Protein AF-A0AAN9VSD2-F1 (afdb_monomer)

InterPro domains:
  IPR001273 Aromatic amino acid hydroxylase [PTHR11473] (65-507)
  IPR002912 ACT domain [PS51671] (89-164)
  IPR005962 Tyrosine 3-monooxygenase [TIGR01269] (48-505)
  IPR019773 Tyrosine 3-monooxygenase-like [PIRSF000336] (15-507)
  IPR019774 Aromatic amino acid hydroxylase, C-terminal [PF00351] (172-502)
  IPR019774 Aromatic amino acid hydroxylase, C-terminal [PR00372] (200-219)
  IPR019774 Aromatic amino acid hydroxylase, C-terminal [PR00372] (291-313)
  IPR019774 Aromatic amino acid hydroxylase, C-terminal [PR00372] (355-374)
  IPR019774 Aromatic amino acid hydroxylase, C-terminal [PR00372] (395-413)
  IPR019774 Aromatic amino acid hydroxylase, C-terminal [PR00372] (426-445)
  IPR019774 Aromatic amino acid hydroxylase, C-terminal [PR00372] (462-480)
  IPR019774 Aromatic amino acid hydroxylase, C-terminal [PS51410] (159-506)
  IPR036329 Aromatic amino acid monoxygenase, C-terminal domain superfamily [SSF56534] (171-505)
  IPR036951 Aromatic amino acid hydroxylase superfamily [G3DSA:1.10.800.10] (74-506)
  IPR045865 ACT-like domain [SSF55021] (85-177)

Organism: NCBI:txid2509291

Sequence (510 aa):
MMAVAAAQKNREMFAIKKSYSIENGYPARRRSLVDDARFEALVVKQTKQSALDEARQRSNDAELTEEEMLLATAAAESAEAAQAVQHAALVLRLRDGVGALARILKTIENFKGTVTHVETRAAKGAGARADALVRVDISRQQLLLLLRALRQSAALASVALLADTHVSIKDPWFPRHASELDNCNHLMTKYEPELDMNHPGFADKVYRERRKMIADIAFAFKHGDPIPTIEYSPAETATWRVVFNNTVDLLPKYACAEYRRVFGMLQEANIFTPDRIPQLEEMSSFLNRHTGFRLRPAAGLLTARDFLASLAFRIFQSTQYVRHTSSPHHTPEPDCIHEMIGHMPLLADPKFAQFSQEIGLASLGASDAEIEKLSTVYWFTVEFGLCKEKGNLKAYGAGLLSSTRELLHAVSDKPEHRPFEPALTAIQPYQDQEVQPIYYVAESFEDAKDKFRRWVSTGMSRPFEVRFNPHTQRIEVLDSVERLESCVSQINLEVLHLNNALAKLRTSFA

Nearest PDB structures (foldseek):
  1tg2-assembly1_A  TM=9.790E-01  e=1.381E-37  Homo sapiens
  6hpo-assembly1_A  TM=9.769E-01  e=1.186E-37  Homo sapiens
  7zih-assembly1_A  TM=9.822E-01  e=5.395E-35  Homo sapiens
  5jk6-assembly1_A  TM=7.718E-01  e=8.149E-41  Dictyostelium discoideum
  8cji-assembly1_A  TM=9.748E-01  e=4.291E-34  Homo sapiens

Structure (mmCIF, N/CA/C/O backbone):
data_AF-A0AAN9VSD2-F1
#
_entry.id   AF-A0AAN9VSD2-F1
#
loop_
_atom_site.group_PDB
_atom_site.id
_atom_site.type_symbol
_atom_site.label_atom_id
_atom_site.label_alt_id
_atom_site.label_comp_id
_atom_site.label_asym_id
_atom_site.label_entity_id
_atom_site.label_seq_id
_atom_site.pdbx_PDB_ins_code
_atom_site.Cartn_x
_atom_site.Cartn_y
_atom_site.Cartn_z
_atom_site.occupancy
_atom_site.B_iso_or_equiv
_atom_site.auth_seq_id
_atom_site.auth_comp_id
_atom_site.auth_asym_id
_atom_site.auth_atom_id
_atom_site.pdbx_PDB_model_num
ATOM 1 N N . MET A 1 1 ? 33.956 39.469 6.995 1.00 39.25 1 MET A N 1
ATOM 2 C CA . MET A 1 1 ? 32.486 39.671 6.982 1.00 39.25 1 MET A CA 1
ATOM 3 C C . MET A 1 1 ? 31.790 39.156 5.716 1.00 39.25 1 MET A C 1
ATOM 5 O O . MET A 1 1 ? 30.654 38.729 5.837 1.00 39.25 1 MET A O 1
ATOM 9 N N . MET A 1 2 ? 32.428 39.095 4.535 1.00 30.55 2 MET A N 1
ATOM 10 C CA . MET A 1 2 ? 31.772 38.573 3.314 1.00 30.55 2 MET A CA 1
ATOM 11 C C . MET A 1 2 ? 31.565 37.042 3.265 1.00 30.55 2 MET A C 1
ATOM 13 O O . MET A 1 2 ? 30.613 36.585 2.642 1.00 30.55 2 MET A O 1
ATOM 17 N N . ALA A 1 3 ? 32.377 36.241 3.966 1.00 30.14 3 ALA A N 1
ATOM 18 C CA . ALA A 1 3 ? 32.214 34.777 3.997 1.00 30.14 3 ALA A CA 1
ATOM 19 C C . ALA A 1 3 ? 31.028 34.300 4.866 1.00 30.14 3 ALA A C 1
ATOM 21 O O . ALA A 1 3 ? 30.425 33.269 4.585 1.00 30.14 3 ALA A O 1
ATOM 22 N N . VAL A 1 4 ? 30.649 35.076 5.889 1.00 31.42 4 VAL A N 1
ATOM 23 C CA . VAL A 1 4 ? 29.514 34.757 6.777 1.00 31.42 4 VAL A CA 1
ATOM 24 C C . VAL A 1 4 ? 28.182 35.100 6.099 1.00 31.42 4 VAL A C 1
ATOM 26 O O . VAL A 1 4 ? 27.229 34.333 6.198 1.00 31.42 4 VAL A O 1
ATOM 29 N N . ALA A 1 5 ? 28.148 36.174 5.302 1.00 28.19 5 ALA A N 1
ATOM 30 C CA . ALA A 1 5 ? 26.978 36.538 4.505 1.00 28.19 5 ALA A CA 1
ATOM 31 C C . ALA A 1 5 ? 26.682 35.521 3.385 1.00 28.19 5 ALA A C 1
ATOM 33 O O . ALA A 1 5 ? 25.519 35.229 3.129 1.00 28.19 5 ALA A O 1
ATOM 34 N N . ALA A 1 6 ? 27.702 34.918 2.760 1.00 29.48 6 ALA A N 1
ATOM 35 C CA . ALA A 1 6 ? 27.508 33.850 1.771 1.00 29.48 6 ALA A CA 1
ATOM 36 C C . ALA A 1 6 ? 27.010 32.534 2.408 1.00 29.48 6 ALA A C 1
ATOM 38 O O . ALA A 1 6 ? 26.169 31.849 1.829 1.00 29.48 6 ALA A O 1
ATOM 39 N N . ALA A 1 7 ? 27.460 32.215 3.628 1.00 30.16 7 ALA A N 1
ATOM 40 C CA . ALA A 1 7 ? 26.976 31.061 4.390 1.00 30.16 7 ALA A CA 1
ATOM 41 C C . ALA A 1 7 ? 25.534 31.244 4.907 1.00 30.16 7 ALA A C 1
ATOM 43 O O . ALA A 1 7 ? 24.785 30.272 4.985 1.00 30.16 7 ALA A O 1
ATOM 44 N N . GLN A 1 8 ? 25.117 32.480 5.212 1.00 29.42 8 GLN A N 1
ATOM 45 C CA . GLN A 1 8 ? 23.718 32.799 5.524 1.00 29.42 8 GLN A CA 1
ATOM 46 C C . GLN A 1 8 ? 22.827 32.811 4.274 1.00 29.42 8 GLN A C 1
ATOM 48 O O . GLN A 1 8 ? 21.730 32.266 4.327 1.00 29.42 8 GLN A O 1
ATOM 53 N N . LYS A 1 9 ? 23.312 33.298 3.123 1.00 29.48 9 LYS A N 1
ATOM 54 C CA . LYS A 1 9 ? 22.551 33.271 1.859 1.00 29.48 9 LYS A CA 1
ATOM 55 C C . LYS A 1 9 ? 22.363 31.852 1.295 1.00 29.48 9 LYS A C 1
ATOM 57 O O . LYS A 1 9 ? 21.325 31.566 0.710 1.00 29.48 9 LYS A O 1
ATOM 62 N N . ASN A 1 10 ? 23.309 30.938 1.539 1.00 29.30 10 ASN A N 1
ATOM 63 C CA . ASN A 1 10 ? 23.145 29.504 1.248 1.00 29.30 10 ASN A CA 1
ATOM 64 C C . ASN A 1 10 ? 22.224 28.771 2.240 1.00 29.30 10 ASN A C 1
ATOM 66 O O . ASN A 1 10 ? 21.752 27.690 1.915 1.00 29.30 10 ASN A O 1
ATOM 70 N N . ARG A 1 11 ? 21.948 29.343 3.421 1.00 30.03 11 ARG A N 1
ATOM 71 C CA . ARG A 1 11 ? 20.946 28.823 4.372 1.00 30.03 11 ARG A CA 1
ATOM 72 C C . ARG A 1 11 ? 19.527 29.329 4.095 1.00 30.03 11 ARG A C 1
ATOM 74 O O . ARG A 1 11 ? 18.582 28.754 4.620 1.00 30.03 11 ARG A O 1
ATOM 81 N N . GLU A 1 12 ? 19.380 30.369 3.273 1.00 26.95 12 GLU A N 1
ATOM 82 C CA . GLU A 1 12 ? 18.084 30.852 2.770 1.00 26.95 12 GLU A CA 1
ATOM 83 C C . GLU A 1 12 ? 17.690 30.230 1.416 1.00 26.95 12 GLU A C 1
ATOM 85 O O . GLU A 1 12 ? 16.530 30.322 1.015 1.00 26.95 12 GLU A O 1
ATOM 90 N N . MET A 1 13 ? 18.599 29.522 0.732 1.00 33.50 13 MET A N 1
ATOM 91 C CA . MET A 1 13 ? 18.208 28.578 -0.319 1.00 33.50 13 MET A CA 1
ATOM 92 C C . MET A 1 13 ? 17.700 27.293 0.340 1.00 33.50 13 MET A C 1
ATOM 94 O O . MET A 1 13 ? 18.451 26.621 1.035 1.00 33.50 13 MET A O 1
ATOM 98 N N . PHE A 1 14 ? 16.432 26.964 0.081 1.00 34.78 14 PHE A N 1
ATOM 99 C CA . PHE A 1 14 ? 15.685 25.809 0.605 1.00 34.78 14 PHE A CA 1
ATOM 100 C C . PHE A 1 14 ? 15.110 25.952 2.021 1.00 34.78 14 PHE A C 1
ATOM 102 O O . PHE A 1 14 ? 15.126 25.012 2.813 1.00 34.78 14 PHE A O 1
ATOM 109 N N . ALA A 1 15 ? 14.460 27.082 2.312 1.00 25.59 15 ALA A N 1
ATOM 110 C CA . ALA A 1 15 ? 13.376 27.076 3.295 1.00 25.59 15 ALA A CA 1
ATOM 111 C C . ALA A 1 15 ? 12.183 26.269 2.734 1.00 25.59 15 ALA A C 1
ATOM 113 O O . ALA A 1 15 ? 11.229 26.817 2.183 1.00 25.59 15 ALA A O 1
ATOM 114 N N . ILE A 1 16 ? 12.279 24.941 2.823 1.00 39.53 16 ILE A N 1
ATOM 115 C CA . ILE A 1 16 ? 11.175 24.002 2.616 1.00 39.53 16 ILE A CA 1
ATOM 116 C C . ILE A 1 16 ? 10.074 24.388 3.612 1.00 39.53 16 ILE A C 1
ATOM 118 O O . ILE A 1 16 ? 10.340 24.506 4.812 1.00 39.53 16 ILE A O 1
ATOM 122 N N . LYS A 1 17 ? 8.839 24.602 3.134 1.00 33.94 17 LYS A N 1
ATOM 123 C CA . LYS A 1 17 ? 7.672 24.656 4.027 1.00 33.94 17 LYS A CA 1
ATOM 124 C C . LYS A 1 17 ? 7.659 23.347 4.809 1.00 33.94 17 LYS A C 1
ATOM 126 O O . LYS A 1 17 ? 7.561 22.281 4.205 1.00 33.94 17 LYS A O 1
ATOM 131 N N . LYS A 1 18 ? 7.818 23.432 6.130 1.00 35.75 18 LYS A N 1
ATOM 132 C CA . LYS A 1 18 ? 7.717 22.278 7.024 1.00 35.75 18 LYS A CA 1
ATOM 133 C C . LYS A 1 18 ? 6.404 21.560 6.705 1.00 35.75 18 LYS A C 1
ATOM 135 O O . LYS A 1 18 ? 5.374 22.204 6.525 1.00 35.75 18 LYS A O 1
ATOM 140 N N . SER A 1 19 ? 6.445 20.238 6.570 1.00 40.59 19 SER A N 1
ATOM 141 C CA . SER A 1 19 ? 5.214 19.462 6.445 1.00 40.59 19 SER A CA 1
ATOM 142 C C . SER A 1 19 ? 4.337 19.715 7.673 1.00 40.59 19 SER A C 1
ATOM 144 O O . SER A 1 19 ? 4.852 19.991 8.761 1.00 40.59 19 SER A O 1
ATOM 146 N N . TYR A 1 20 ? 3.018 19.631 7.504 1.00 38.50 20 TYR A N 1
ATOM 147 C CA . TYR A 1 20 ? 2.046 19.943 8.554 1.00 38.50 20 TYR A CA 1
ATOM 148 C C . TYR A 1 20 ? 2.365 19.227 9.881 1.00 38.50 20 TYR A C 1
ATOM 150 O O . TYR A 1 20 ? 2.236 19.821 10.945 1.00 38.50 20 TYR A O 1
ATOM 158 N N . SER A 1 21 ? 2.888 17.998 9.854 1.00 36.91 21 SER A N 1
ATOM 159 C CA . SER A 1 21 ? 3.286 17.286 11.076 1.00 36.91 21 SER A CA 1
ATOM 160 C C . SER A 1 21 ? 4.555 17.845 11.725 1.00 36.91 21 SER A C 1
ATOM 162 O O . S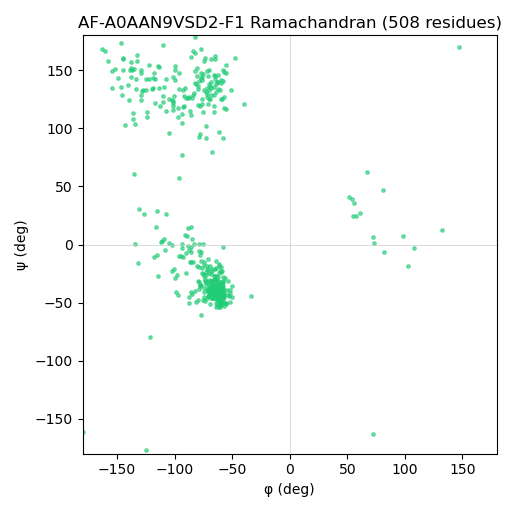ER A 1 21 ? 4.630 17.876 12.948 1.00 36.91 21 SER A O 1
ATOM 164 N N . ILE A 1 22 ? 5.537 18.342 10.961 1.00 38.53 22 ILE A N 1
ATOM 165 C CA . ILE A 1 22 ? 6.712 19.030 11.533 1.00 38.53 22 ILE A CA 1
ATOM 166 C C . ILE A 1 22 ? 6.290 20.362 12.169 1.00 38.53 22 ILE A C 1
ATOM 168 O O . ILE A 1 22 ? 6.821 20.748 13.211 1.00 38.53 22 ILE A O 1
ATOM 172 N N . GLU A 1 23 ? 5.303 21.047 11.584 1.00 35.09 23 GLU A N 1
ATOM 173 C CA . GLU A 1 23 ? 4.675 22.231 12.190 1.00 35.09 23 GLU A CA 1
ATOM 174 C C . GLU A 1 23 ? 3.858 21.888 13.450 1.00 35.09 23 GLU A C 1
ATOM 176 O O . GLU A 1 23 ? 3.729 22.731 14.333 1.00 35.09 23 GLU A O 1
ATOM 181 N N . ASN A 1 24 ? 3.409 20.634 13.588 1.00 35.91 24 ASN A N 1
ATOM 182 C CA . ASN A 1 24 ? 2.678 20.099 14.742 1.00 35.91 24 ASN A CA 1
ATOM 183 C C . ASN A 1 24 ? 3.513 19.126 15.615 1.00 35.91 24 ASN A C 1
ATOM 185 O O . ASN A 1 24 ? 2.959 18.275 16.310 1.00 35.91 24 ASN A O 1
ATOM 189 N N . GLY A 1 25 ? 4.848 19.255 15.619 1.00 33.25 25 GLY A N 1
ATOM 190 C CA . GLY A 1 25 ? 5.726 18.623 16.620 1.00 33.25 25 GLY A CA 1
ATOM 191 C C . GLY A 1 25 ? 6.416 17.305 16.233 1.00 33.25 25 GLY A C 1
ATOM 192 O O . GLY A 1 25 ? 7.081 16.705 17.080 1.00 33.25 25 GLY A O 1
ATOM 193 N N . TYR A 1 26 ? 6.322 16.854 14.981 1.00 35.06 26 TYR A N 1
ATOM 194 C CA . TYR A 1 26 ? 7.050 15.676 14.490 1.00 35.06 26 TYR A CA 1
ATOM 195 C C . TYR A 1 26 ? 8.493 16.035 14.069 1.00 35.06 26 TYR A C 1
ATOM 197 O O . TYR A 1 26 ? 8.691 16.993 13.322 1.00 35.06 26 TYR A O 1
ATOM 205 N N . PRO A 1 27 ? 9.542 15.307 14.504 1.00 34.03 27 PRO A N 1
ATOM 206 C CA . PRO A 1 27 ? 10.917 15.642 14.112 1.00 34.03 27 PRO A CA 1
ATOM 207 C C . PRO A 1 27 ? 11.243 15.193 12.678 1.00 34.03 27 PRO A C 1
ATOM 209 O O . PRO A 1 27 ? 10.787 14.137 12.252 1.00 34.03 27 PRO A O 1
ATOM 212 N N . ALA A 1 28 ? 12.098 15.937 11.965 1.00 32.16 28 ALA A N 1
ATOM 213 C CA . ALA A 1 28 ? 12.671 15.525 10.672 1.00 32.16 28 ALA A CA 1
ATOM 214 C C . ALA A 1 28 ? 13.645 14.337 10.866 1.00 32.16 28 ALA A C 1
ATOM 216 O O . ALA A 1 28 ? 14.482 14.407 11.773 1.00 32.16 28 ALA A O 1
ATOM 217 N N . ARG A 1 29 ? 13.522 13.219 10.115 1.00 50.03 29 ARG A N 1
ATOM 218 C CA . ARG A 1 29 ? 14.137 11.929 10.530 1.00 50.03 29 ARG A CA 1
ATOM 219 C C . ARG A 1 29 ? 14.674 10.941 9.481 1.00 50.03 29 ARG A C 1
ATOM 221 O O . ARG A 1 29 ? 14.022 10.585 8.503 1.00 50.03 29 ARG A O 1
ATOM 228 N N . ARG A 1 30 ? 15.874 10.442 9.826 1.00 35.34 30 ARG A N 1
ATOM 229 C CA . ARG A 1 30 ? 16.886 9.537 9.224 1.00 35.34 30 ARG A CA 1
ATOM 230 C C . ARG A 1 30 ? 16.611 8.324 8.298 1.00 35.34 30 ARG A C 1
ATOM 232 O O . ARG A 1 30 ? 17.489 8.014 7.502 1.00 35.34 30 ARG A O 1
ATOM 239 N N . ARG A 1 31 ? 15.622 7.461 8.595 1.00 43.47 31 ARG A N 1
ATOM 240 C CA . ARG A 1 31 ? 15.829 5.979 8.508 1.00 43.47 31 ARG A CA 1
ATOM 241 C C . ARG A 1 31 ? 14.822 5.237 7.612 1.00 43.47 31 ARG A C 1
ATOM 243 O O . ARG A 1 31 ? 14.096 5.899 6.894 1.00 43.47 31 ARG A O 1
ATOM 250 N N . SER A 1 32 ? 14.917 3.895 7.536 1.00 45.31 32 SER A N 1
ATOM 251 C CA . SER A 1 32 ? 14.095 2.969 6.719 1.00 45.31 32 SER A CA 1
ATOM 252 C C . SER A 1 32 ? 12.767 2.597 7.413 1.00 45.31 32 SER A C 1
ATOM 254 O O . SER A 1 32 ? 12.638 2.804 8.618 1.00 45.31 32 SER A O 1
ATOM 256 N N . LEU A 1 33 ? 11.799 1.998 6.692 1.00 42.19 33 LEU A N 1
ATOM 257 C CA . LEU A 1 33 ? 10.463 1.628 7.221 1.00 42.19 33 LEU A CA 1
ATOM 258 C C . LEU A 1 33 ? 10.524 0.756 8.496 1.00 42.19 33 LEU A C 1
ATOM 260 O O . LEU A 1 33 ? 9.652 0.857 9.356 1.00 42.19 33 LEU A O 1
ATOM 264 N N . VAL A 1 34 ? 11.564 -0.073 8.638 1.00 45.22 34 VAL A N 1
ATOM 265 C CA . VAL A 1 34 ? 11.797 -0.962 9.796 1.00 45.22 34 VAL A CA 1
ATOM 266 C C . VAL A 1 34 ? 12.391 -0.216 10.979 1.00 45.22 34 VAL A C 1
ATOM 268 O O . VAL A 1 34 ? 11.954 -0.374 12.120 1.00 45.22 34 VAL A O 1
ATOM 271 N N . ASP A 1 35 ? 13.423 0.579 10.706 1.00 40.78 35 ASP A N 1
ATOM 272 C CA . ASP A 1 35 ? 14.173 1.275 11.743 1.00 40.78 35 ASP A CA 1
ATOM 273 C C . ASP A 1 35 ? 13.377 2.444 12.319 1.00 40.78 35 ASP A C 1
ATOM 275 O O . ASP A 1 35 ? 13.535 2.756 13.499 1.00 40.78 35 ASP A O 1
ATOM 279 N N . ASP A 1 36 ? 12.504 3.062 11.520 1.00 46.88 36 ASP A N 1
ATOM 280 C CA . ASP A 1 36 ? 11.606 4.114 11.984 1.00 46.88 36 ASP A CA 1
ATOM 281 C C . ASP A 1 36 ? 10.525 3.557 12.903 1.00 46.88 36 ASP A C 1
ATOM 283 O O . ASP A 1 36 ? 10.333 4.111 13.976 1.00 46.88 36 ASP A O 1
ATOM 287 N N . ALA A 1 37 ? 9.902 2.421 12.589 1.00 41.88 37 ALA A N 1
ATOM 288 C CA . ALA A 1 37 ? 8.837 1.882 13.429 1.00 41.88 37 ALA A CA 1
ATOM 289 C C . ALA A 1 37 ? 9.368 1.314 14.771 1.00 41.88 37 ALA A C 1
ATOM 291 O O . ALA A 1 37 ? 8.810 1.591 15.838 1.00 41.88 37 ALA A O 1
ATOM 292 N N . ARG A 1 38 ? 10.547 0.665 14.757 1.00 40.38 38 ARG A N 1
ATOM 293 C CA . ARG A 1 38 ? 11.261 0.252 15.984 1.00 40.38 38 ARG A CA 1
ATOM 294 C C . ARG A 1 38 ? 11.713 1.432 16.832 1.00 40.38 38 ARG A C 1
ATOM 296 O O . ARG A 1 38 ? 11.656 1.371 18.062 1.00 40.38 38 ARG A O 1
ATOM 303 N N . PHE A 1 39 ? 12.210 2.494 16.199 1.00 38.75 39 PHE A N 1
ATOM 304 C CA . PHE A 1 39 ? 12.691 3.685 16.894 1.00 38.75 39 PHE A CA 1
ATOM 305 C C . PHE A 1 39 ? 11.541 4.592 17.350 1.00 38.75 39 PHE A C 1
ATOM 307 O O . PHE A 1 39 ? 11.650 5.183 18.415 1.00 38.75 39 PHE A O 1
ATOM 314 N N . GLU A 1 40 ? 10.419 4.657 16.630 1.00 41.53 40 GLU A N 1
ATOM 315 C CA . GLU A 1 40 ? 9.159 5.263 17.075 1.00 41.53 40 GLU A CA 1
ATOM 316 C C . GLU A 1 40 ? 8.646 4.552 18.322 1.00 41.53 40 GLU A C 1
ATOM 318 O O . GLU A 1 40 ? 8.426 5.210 19.337 1.00 41.53 40 GLU A O 1
ATOM 323 N N . ALA A 1 41 ? 8.587 3.217 18.313 1.00 41.22 41 ALA A N 1
ATOM 324 C CA . ALA A 1 41 ? 8.229 2.441 19.492 1.00 41.22 41 ALA A CA 1
ATOM 325 C C . ALA A 1 41 ? 9.199 2.686 20.660 1.00 41.22 41 ALA A C 1
ATOM 327 O O . ALA A 1 41 ? 8.751 2.865 21.787 1.00 41.22 41 ALA A O 1
ATOM 328 N N . LEU A 1 42 ? 10.515 2.745 20.422 1.00 39.25 42 LEU A N 1
ATOM 329 C CA . LEU A 1 42 ? 11.525 3.001 21.461 1.00 39.25 42 LEU A CA 1
ATOM 330 C C . LEU A 1 42 ? 11.492 4.432 22.003 1.00 39.25 42 LEU A C 1
ATOM 332 O O . LEU A 1 42 ? 11.554 4.608 23.215 1.00 39.25 42 LEU A O 1
ATOM 336 N N . VAL A 1 43 ? 11.377 5.441 21.140 1.00 42.44 43 VAL A N 1
ATOM 337 C CA . VAL A 1 43 ? 11.330 6.856 21.527 1.00 42.44 43 VAL A CA 1
ATOM 338 C C . VAL A 1 43 ? 10.000 7.170 22.183 1.00 42.44 43 VAL A C 1
ATOM 340 O O . VAL A 1 43 ? 10.009 7.748 23.257 1.00 42.44 43 VAL A O 1
ATOM 343 N N . VAL A 1 44 ? 8.862 6.734 21.634 1.00 45.69 44 VAL A N 1
ATOM 344 C CA . VAL A 1 44 ? 7.560 6.888 22.298 1.00 45.69 44 VAL A CA 1
ATOM 345 C C . VAL A 1 44 ? 7.534 6.101 23.597 1.00 45.69 44 VAL A C 1
ATOM 347 O O . VAL A 1 44 ? 7.047 6.631 24.583 1.00 45.69 44 VAL A O 1
ATOM 350 N N . LYS A 1 45 ? 8.104 4.893 23.671 1.00 43.03 45 LYS A N 1
ATOM 351 C CA . LYS A 1 45 ? 8.218 4.157 24.939 1.00 43.03 45 LYS A CA 1
ATOM 352 C C . LYS A 1 45 ? 9.109 4.887 25.935 1.00 43.03 45 LYS A C 1
ATOM 354 O O . LYS A 1 45 ? 8.722 4.971 27.087 1.00 43.03 45 LYS A O 1
ATOM 359 N N . GLN A 1 46 ? 10.245 5.451 25.530 1.00 41.81 46 GLN A N 1
ATOM 360 C CA . GLN A 1 46 ? 11.124 6.227 26.413 1.00 41.81 46 GLN A CA 1
ATOM 361 C C . GLN A 1 46 ? 10.492 7.556 26.835 1.00 41.81 46 GLN A C 1
ATOM 363 O O . GLN A 1 46 ? 10.572 7.914 28.001 1.00 41.81 46 GLN A O 1
ATOM 368 N N . THR A 1 47 ? 9.813 8.264 25.934 1.00 44.81 47 THR A N 1
ATOM 369 C CA . THR A 1 47 ? 9.092 9.506 26.232 1.00 44.81 47 THR A CA 1
ATOM 370 C C . THR A 1 47 ? 7.845 9.234 27.072 1.00 44.81 47 THR A C 1
ATOM 372 O O . THR A 1 47 ? 7.595 9.972 28.014 1.00 44.81 47 THR A O 1
ATOM 375 N N . LYS A 1 48 ? 7.095 8.156 26.799 1.00 42.34 48 LYS A N 1
ATOM 376 C CA . LYS A 1 48 ? 5.960 7.692 27.614 1.00 42.34 48 LYS A CA 1
ATOM 377 C C . LYS A 1 48 ? 6.467 7.267 28.987 1.00 42.34 48 LYS A C 1
ATOM 379 O O . LYS A 1 48 ? 5.913 7.724 29.967 1.00 42.34 48 LYS A O 1
ATOM 384 N N . GLN A 1 49 ? 7.541 6.484 29.081 1.00 44.88 49 GLN A N 1
ATOM 385 C CA . GLN A 1 49 ? 8.142 6.078 30.355 1.00 44.88 49 GLN A CA 1
ATOM 386 C C . GLN A 1 49 ? 8.657 7.288 31.146 1.00 44.88 49 GLN A C 1
ATOM 388 O O . GLN A 1 49 ? 8.328 7.420 32.314 1.00 44.88 49 GLN A O 1
ATOM 393 N N . SER A 1 50 ? 9.360 8.222 30.502 1.00 47.62 50 SER A N 1
ATOM 394 C CA . SER A 1 50 ? 9.836 9.460 31.133 1.00 47.62 50 SER A CA 1
ATOM 395 C C . SER A 1 50 ? 8.679 10.345 31.597 1.00 47.62 50 SER A C 1
ATOM 397 O O . SER A 1 50 ? 8.711 10.854 32.710 1.00 47.62 50 SER A O 1
ATOM 399 N N . ALA A 1 51 ? 7.622 10.493 30.792 1.00 47.03 51 ALA A N 1
ATOM 400 C CA . ALA A 1 51 ? 6.426 11.240 31.175 1.00 47.03 51 ALA A CA 1
ATOM 401 C C . ALA A 1 51 ? 5.634 10.536 32.291 1.00 47.03 51 ALA A C 1
ATOM 403 O O . ALA A 1 51 ? 5.112 11.204 33.179 1.00 47.03 51 ALA A O 1
ATOM 404 N N . LEU A 1 52 ? 5.569 9.198 32.276 1.00 43.66 52 LEU A N 1
ATOM 405 C CA . LEU A 1 52 ? 4.963 8.379 33.328 1.00 43.66 52 LEU A CA 1
ATOM 406 C C . LEU A 1 52 ? 5.740 8.522 34.644 1.00 43.66 52 LEU A C 1
ATOM 408 O O . LEU A 1 52 ? 5.132 8.694 35.700 1.00 43.66 52 LEU A O 1
ATOM 412 N N . ASP A 1 53 ? 7.068 8.491 34.587 1.00 52.53 53 ASP A N 1
ATOM 413 C CA . ASP A 1 53 ? 7.936 8.615 35.756 1.00 52.53 53 ASP A CA 1
ATOM 414 C C . ASP A 1 53 ? 7.909 10.052 36.312 1.00 52.53 53 ASP A C 1
ATOM 416 O O . ASP A 1 53 ? 7.775 10.240 37.522 1.00 52.53 53 ASP A O 1
ATOM 420 N N . GLU A 1 54 ? 7.902 11.075 35.450 1.00 53.31 54 GLU A N 1
ATOM 421 C CA . GLU A 1 54 ? 7.714 12.475 35.853 1.00 53.31 54 GLU A CA 1
ATOM 422 C C . GLU A 1 54 ? 6.324 12.736 36.449 1.00 53.31 54 GLU A C 1
ATOM 424 O O . GLU A 1 54 ? 6.203 13.430 37.459 1.00 53.31 54 GLU A O 1
ATOM 429 N N . ALA A 1 55 ? 5.259 12.179 35.866 1.00 47.00 55 ALA A N 1
ATOM 430 C CA . ALA A 1 55 ? 3.900 12.333 36.382 1.00 47.00 55 ALA A CA 1
ATOM 431 C C . ALA A 1 55 ? 3.722 11.637 37.743 1.00 47.00 55 ALA A C 1
ATOM 433 O O . ALA A 1 55 ? 3.052 12.178 38.626 1.00 47.00 55 ALA A O 1
ATOM 434 N N . ARG A 1 56 ? 4.364 10.481 37.961 1.00 54.38 56 ARG A N 1
ATOM 435 C CA . ARG A 1 56 ? 4.401 9.795 39.267 1.00 54.38 56 ARG A CA 1
ATOM 436 C C . ARG A 1 56 ? 5.153 10.606 40.319 1.00 54.38 56 ARG A C 1
ATOM 438 O O . ARG A 1 56 ? 4.672 10.740 41.441 1.00 54.38 56 ARG A O 1
ATOM 445 N N . GLN A 1 57 ? 6.279 11.213 39.945 1.00 56.12 57 GLN A N 1
ATOM 446 C CA . GLN A 1 57 ? 7.040 12.092 40.838 1.00 56.12 57 GLN A CA 1
ATOM 447 C C . GLN A 1 57 ? 6.279 13.380 41.187 1.00 56.12 57 GLN A C 1
ATOM 449 O O . GLN A 1 57 ? 6.345 13.834 42.326 1.00 56.12 57 GLN A O 1
ATOM 454 N N . ARG A 1 58 ? 5.524 13.960 40.243 1.00 54.66 58 ARG A N 1
ATOM 455 C CA . ARG A 1 58 ? 4.726 15.178 40.486 1.00 54.66 58 ARG A CA 1
ATOM 456 C C . ARG A 1 58 ? 3.436 14.915 41.266 1.00 54.66 58 ARG A C 1
ATOM 458 O O . ARG A 1 58 ? 3.015 15.772 42.037 1.00 54.66 58 ARG A O 1
ATOM 465 N N . SER A 1 59 ? 2.790 13.768 41.052 1.00 53.12 59 SER A N 1
ATOM 466 C CA . SER A 1 59 ? 1.507 13.438 41.693 1.00 53.12 59 SER A CA 1
ATOM 467 C C . SER A 1 59 ? 1.646 12.852 43.099 1.00 53.12 59 SER A C 1
ATOM 469 O O . SER A 1 59 ? 0.654 12.858 43.829 1.00 53.12 59 SER A O 1
ATOM 471 N N . ASN A 1 60 ? 2.853 12.409 43.487 1.00 52.44 60 ASN A N 1
ATOM 472 C CA . ASN A 1 60 ? 3.157 11.774 44.777 1.00 52.44 60 ASN A CA 1
ATOM 473 C C . ASN A 1 60 ? 2.271 10.542 45.077 1.00 52.44 60 ASN A C 1
ATOM 475 O O . ASN A 1 60 ? 2.045 10.197 46.236 1.00 52.44 60 ASN A O 1
ATOM 479 N N . ASP A 1 61 ? 1.746 9.901 44.028 1.00 53.81 61 ASP A N 1
ATOM 480 C CA . ASP A 1 61 ? 0.664 8.919 44.102 1.00 53.81 61 ASP A CA 1
ATOM 481 C C . ASP A 1 61 ? 0.997 7.720 43.198 1.00 53.81 61 ASP A C 1
ATOM 483 O O . ASP A 1 61 ? 1.105 7.848 41.976 1.00 53.81 61 ASP A O 1
ATOM 487 N N . ALA A 1 62 ? 1.235 6.551 43.800 1.00 52.16 62 ALA A N 1
ATOM 488 C CA . ALA A 1 62 ? 1.730 5.361 43.101 1.00 52.16 62 ALA A CA 1
ATOM 489 C C . ALA A 1 62 ? 0.617 4.510 42.449 1.00 52.16 62 ALA A C 1
ATOM 491 O O . ALA A 1 62 ? 0.927 3.519 41.789 1.00 52.16 62 ALA A O 1
ATOM 492 N N . GLU A 1 63 ? -0.658 4.887 42.614 1.00 57.81 63 GLU A N 1
ATOM 493 C CA . GLU A 1 63 ? -1.830 4.061 42.266 1.00 57.81 63 GLU A CA 1
ATOM 494 C C . GLU A 1 63 ? -2.727 4.645 41.149 1.00 57.81 63 GLU A C 1
ATOM 496 O O . GLU A 1 63 ? -3.862 4.201 40.963 1.00 57.81 63 GLU A O 1
ATOM 501 N N . LEU A 1 64 ? -2.258 5.640 40.386 1.00 61.81 64 LEU A N 1
ATOM 502 C CA . LEU A 1 64 ? -3.031 6.208 39.269 1.00 61.81 64 LEU A CA 1
ATOM 503 C C . LEU A 1 64 ? -3.143 5.223 38.090 1.00 61.81 64 LEU A C 1
ATOM 505 O O . LEU A 1 64 ? -2.166 4.589 37.688 1.00 61.81 64 LEU A O 1
ATOM 509 N N . THR A 1 65 ? -4.336 5.141 37.498 1.00 66.06 65 THR A N 1
ATOM 510 C CA . THR A 1 65 ? -4.573 4.419 36.232 1.00 66.06 65 THR A CA 1
ATOM 511 C C . THR A 1 65 ? -4.002 5.195 35.038 1.00 66.06 65 THR A C 1
ATOM 513 O O . THR A 1 65 ? -3.783 6.403 35.138 1.00 66.06 65 THR A O 1
ATOM 516 N N . GLU A 1 66 ? -3.764 4.536 33.893 1.00 58.53 66 GLU A N 1
ATOM 517 C CA . GLU A 1 66 ? -3.204 5.205 32.698 1.00 58.53 66 GLU A CA 1
ATOM 518 C C . GLU A 1 66 ? -4.033 6.432 32.267 1.00 58.53 66 GLU A C 1
ATOM 520 O O . GLU A 1 66 ? -3.470 7.475 31.933 1.00 58.53 66 GLU A O 1
ATOM 525 N N . GLU A 1 67 ? -5.360 6.342 32.343 1.00 62.62 67 GLU A N 1
ATOM 526 C CA . GLU A 1 67 ? -6.290 7.417 31.976 1.00 62.62 67 GLU A CA 1
ATOM 527 C C . GLU A 1 67 ? -6.206 8.622 32.925 1.00 62.62 67 GLU A C 1
ATOM 529 O O . GLU A 1 67 ? -6.235 9.775 32.496 1.00 62.62 67 GLU A O 1
ATOM 534 N N . GLU A 1 68 ? -6.040 8.380 34.224 1.00 67.25 68 GLU A N 1
ATOM 535 C CA . GLU A 1 68 ? -5.888 9.448 35.215 1.00 67.25 68 GLU A CA 1
ATOM 536 C C . GLU A 1 68 ?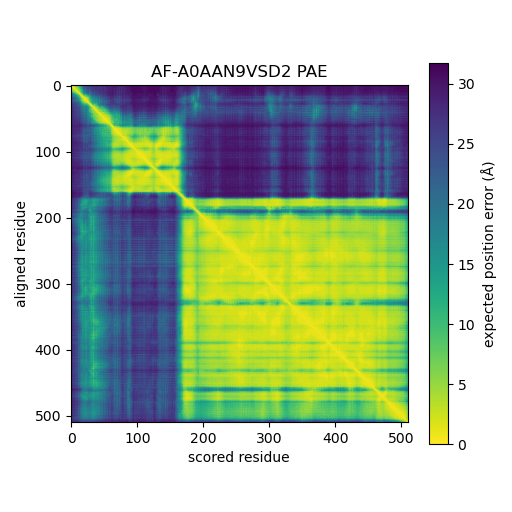 -4.523 10.108 35.153 1.00 67.25 68 GLU A C 1
ATOM 538 O O . GLU A 1 68 ? -4.404 11.297 35.435 1.00 67.25 68 GLU A O 1
ATOM 543 N N . MET A 1 69 ? -3.489 9.358 34.775 1.00 63.19 69 MET A N 1
ATOM 544 C CA . MET A 1 69 ? -2.175 9.933 34.530 1.00 63.19 69 MET A CA 1
ATOM 545 C C . MET A 1 69 ? -2.215 10.878 33.330 1.00 63.19 69 MET A C 1
ATOM 547 O O . MET A 1 69 ? -1.718 11.995 33.437 1.00 63.19 69 MET A O 1
ATOM 551 N N . LEU A 1 70 ? -2.861 10.478 32.229 1.00 63.38 70 LEU A N 1
ATOM 552 C CA . LEU A 1 70 ? -3.079 11.352 31.071 1.00 63.38 70 LEU A CA 1
ATOM 553 C C . LEU A 1 70 ? -3.854 12.612 31.463 1.00 63.38 70 LEU A C 1
ATOM 555 O O . LEU A 1 70 ? -3.455 13.723 31.112 1.00 63.38 70 LEU A O 1
ATOM 559 N N . LEU A 1 71 ? -4.919 12.449 32.248 1.00 68.12 71 LEU A N 1
ATOM 560 C CA . LEU A 1 71 ? -5.708 13.559 32.764 1.00 68.12 71 LEU A CA 1
ATOM 561 C C . LEU A 1 71 ? -4.885 14.483 33.683 1.00 68.12 71 LEU A C 1
ATOM 563 O O . LEU A 1 71 ? -5.012 15.703 33.590 1.00 68.12 71 LEU A O 1
ATOM 567 N N . ALA A 1 72 ? -4.017 13.930 34.536 1.00 67.44 72 ALA A N 1
ATOM 568 C CA . ALA A 1 72 ? -3.126 14.681 35.422 1.00 67.44 72 ALA A CA 1
ATOM 569 C C . ALA A 1 72 ? -2.042 15.444 34.657 1.00 67.44 72 ALA A C 1
ATOM 571 O O . ALA A 1 72 ? -1.792 16.611 34.957 1.00 67.44 72 ALA A O 1
ATOM 572 N N . THR A 1 73 ? -1.434 14.826 33.643 1.00 62.97 73 THR A N 1
ATOM 573 C CA . THR A 1 73 ? -0.480 15.491 32.752 1.00 62.97 73 THR A CA 1
ATOM 574 C C . THR A 1 73 ? -1.156 16.634 32.000 1.00 62.97 73 THR A C 1
ATOM 576 O O . THR A 1 73 ? -0.660 17.755 32.050 1.00 62.97 73 THR A O 1
ATOM 579 N N . ALA A 1 74 ? -2.327 16.389 31.404 1.00 64.81 74 ALA A N 1
ATOM 580 C CA . ALA A 1 74 ? -3.094 17.398 30.674 1.00 64.81 74 ALA A CA 1
ATOM 581 C C . ALA A 1 74 ? -3.606 18.539 31.575 1.00 64.81 74 ALA A C 1
ATOM 583 O O . ALA A 1 74 ? -3.799 19.660 31.113 1.00 64.81 74 ALA A O 1
ATOM 584 N N . ALA A 1 75 ? -3.849 18.282 32.863 1.00 66.50 75 ALA A N 1
ATOM 585 C CA . ALA A 1 75 ? -4.183 19.323 33.835 1.00 66.50 75 ALA A CA 1
ATOM 586 C C . ALA A 1 75 ? -2.954 20.142 34.274 1.00 66.50 75 ALA A C 1
ATOM 588 O O . ALA A 1 75 ? -3.105 21.283 34.697 1.00 66.50 75 ALA A O 1
ATOM 589 N N . ALA A 1 76 ? -1.747 19.579 34.185 1.00 67.75 76 ALA A N 1
ATOM 590 C CA . ALA A 1 76 ? -0.504 20.234 34.592 1.00 67.75 76 ALA A CA 1
ATOM 591 C C . ALA A 1 76 ? 0.124 21.119 33.497 1.00 67.75 76 ALA A C 1
ATOM 593 O O . ALA A 1 76 ? 1.107 21.804 33.775 1.00 67.75 76 ALA A O 1
ATOM 594 N N . GLU A 1 77 ? -0.417 21.110 32.272 1.00 65.12 77 GLU A N 1
ATOM 595 C CA . GLU A 1 77 ? 0.088 21.900 31.137 1.00 65.12 77 GLU A CA 1
ATOM 596 C C . GLU A 1 77 ? -0.058 23.414 31.353 1.00 65.12 77 GLU A C 1
ATOM 598 O O . GLU A 1 77 ? 0.864 24.172 31.055 1.00 65.12 77 GLU A O 1
ATOM 603 N N . SER A 1 78 ? -1.198 23.864 31.886 1.00 69.19 78 SER A N 1
ATOM 604 C CA . SER A 1 78 ? -1.448 25.267 32.231 1.00 69.19 78 SER A CA 1
ATOM 605 C C . SER A 1 78 ? -2.636 25.412 33.192 1.00 69.19 78 SER A C 1
ATOM 607 O O . SER A 1 78 ? -3.409 24.472 33.398 1.00 69.19 78 SER A O 1
ATOM 609 N N . ALA A 1 79 ? -2.817 26.604 33.771 1.00 70.62 79 ALA A N 1
ATOM 610 C CA . ALA A 1 79 ? -3.973 26.895 34.622 1.00 70.62 79 ALA A CA 1
ATOM 611 C C . ALA A 1 79 ? -5.299 26.812 33.840 1.00 70.62 79 ALA A C 1
ATOM 613 O O . ALA A 1 79 ? -6.310 26.352 34.371 1.00 70.62 79 ALA A O 1
ATOM 614 N N . GLU A 1 80 ? -5.288 27.203 32.566 1.00 70.00 80 GLU A N 1
ATOM 615 C CA . GLU A 1 80 ? -6.425 27.087 31.652 1.00 70.00 80 GLU A CA 1
ATOM 616 C C . GLU A 1 80 ? -6.739 25.617 31.343 1.00 70.00 80 GLU A C 1
ATOM 618 O O . GLU A 1 80 ? -7.901 25.213 31.373 1.00 70.00 80 GLU A O 1
ATOM 623 N N . ALA A 1 81 ? -5.709 24.795 31.119 1.00 65.38 81 ALA A N 1
ATOM 624 C CA . ALA A 1 81 ? -5.866 23.367 30.861 1.00 65.38 81 ALA A CA 1
ATOM 625 C C . ALA A 1 81 ? -6.436 22.618 32.080 1.00 65.38 81 ALA A C 1
ATOM 627 O O . ALA A 1 81 ? -7.280 21.734 31.923 1.00 65.38 81 ALA A O 1
ATOM 628 N N . ALA A 1 82 ? -6.051 23.011 33.299 1.00 69.94 82 ALA A N 1
ATOM 629 C CA . ALA A 1 82 ? -6.604 22.469 34.542 1.00 69.94 82 ALA A CA 1
ATOM 630 C C . ALA A 1 82 ? -8.111 22.750 34.708 1.00 69.94 82 ALA A C 1
ATOM 632 O O . ALA A 1 82 ? -8.845 21.915 35.247 1.00 69.94 82 ALA A O 1
ATOM 633 N N . GLN A 1 83 ? -8.566 23.921 34.248 1.00 77.94 83 GLN A N 1
ATOM 634 C CA . GLN A 1 83 ? -9.958 24.371 34.355 1.00 77.94 83 GLN A CA 1
ATOM 635 C C . GLN A 1 83 ? -10.836 23.963 33.166 1.00 77.94 83 GLN A C 1
ATOM 637 O O . GLN A 1 83 ? -12.053 24.132 33.228 1.00 77.94 83 GLN A O 1
ATOM 642 N N . ALA A 1 84 ? -10.256 23.390 32.108 1.00 74.56 84 ALA A N 1
ATOM 643 C CA . ALA A 1 84 ? -11.007 22.907 30.958 1.00 74.56 84 ALA A CA 1
ATOM 644 C C . ALA A 1 84 ? -12.037 21.843 31.376 1.00 74.56 84 ALA A C 1
ATOM 646 O O . ALA A 1 84 ? -11.690 20.834 32.001 1.00 74.56 84 ALA A O 1
ATOM 647 N N . VAL A 1 85 ? -13.303 22.067 31.017 1.00 80.25 85 VAL A N 1
ATOM 648 C CA . VAL A 1 85 ? -14.401 21.122 31.259 1.00 80.25 85 VAL A CA 1
ATOM 649 C C . VAL A 1 85 ? -14.217 19.896 30.367 1.00 80.25 85 VAL A C 1
ATOM 651 O O . VAL A 1 85 ? -13.856 20.014 29.197 1.00 80.25 85 VAL A O 1
ATOM 654 N N . GLN A 1 86 ? -14.423 18.717 30.939 1.00 75.75 86 GLN A N 1
ATOM 655 C CA . GLN A 1 86 ? -14.411 17.429 30.261 1.00 75.75 86 GLN A CA 1
ATOM 656 C C . GLN A 1 86 ? -15.773 16.767 30.408 1.00 75.75 86 GLN A C 1
ATOM 658 O O . GLN A 1 86 ? -16.380 16.837 31.478 1.00 75.75 86 GLN A O 1
ATOM 663 N N . HIS A 1 87 ? -16.196 16.087 29.348 1.00 80.81 87 HIS A N 1
ATOM 664 C CA . HIS A 1 87 ? -17.274 15.113 29.397 1.00 80.81 87 HIS A CA 1
ATOM 665 C C . HIS A 1 87 ? -16.646 13.775 29.786 1.00 80.81 87 HIS A C 1
ATOM 667 O O . HIS A 1 87 ? -15.782 13.266 29.080 1.00 80.81 87 HIS A O 1
ATOM 673 N N . ALA A 1 88 ? -17.003 13.248 30.951 1.00 82.38 88 ALA A N 1
ATOM 674 C CA . ALA A 1 88 ? -16.400 12.048 31.513 1.00 82.38 88 ALA A CA 1
ATOM 675 C C . ALA A 1 88 ? -17.477 11.010 31.814 1.00 82.38 88 ALA A C 1
ATOM 677 O O . ALA A 1 88 ? -18.486 11.320 32.445 1.00 82.38 88 ALA A O 1
ATOM 678 N N . ALA A 1 89 ? -17.242 9.764 31.416 1.00 84.94 89 ALA A N 1
ATOM 679 C CA . ALA A 1 89 ? -18.107 8.642 31.741 1.00 84.94 89 ALA A CA 1
ATOM 680 C C . ALA A 1 89 ? -17.475 7.831 32.880 1.00 84.94 89 ALA A C 1
ATOM 682 O O . ALA A 1 89 ? -16.338 7.397 32.787 1.00 84.94 89 ALA A O 1
ATOM 683 N N . LEU A 1 90 ? -18.188 7.627 33.982 1.00 86.56 90 LEU A N 1
ATOM 684 C CA . LEU A 1 90 ? -17.709 6.891 35.151 1.00 86.56 90 LEU A CA 1
ATOM 685 C C . LEU A 1 90 ? -18.456 5.566 35.264 1.00 86.56 90 LEU A C 1
ATOM 687 O O . LEU A 1 90 ? -19.680 5.559 35.388 1.00 86.56 90 LEU A O 1
ATOM 691 N N . VAL A 1 91 ? -17.727 4.453 35.280 1.00 86.81 91 VAL A N 1
ATOM 692 C CA . VAL A 1 91 ? -18.269 3.127 35.598 1.00 86.81 91 VAL A CA 1
ATOM 693 C C . VAL A 1 91 ? -18.006 2.820 37.063 1.00 86.81 91 VAL A C 1
ATOM 695 O O . VAL A 1 91 ? -16.867 2.713 37.522 1.00 86.81 91 VAL A O 1
ATOM 698 N N . LEU A 1 92 ? -19.093 2.656 37.804 1.00 89.19 92 LEU A N 1
ATOM 699 C CA . LEU A 1 92 ? -19.105 2.497 39.246 1.00 89.19 92 LEU A CA 1
ATOM 700 C C . LEU A 1 92 ? -19.659 1.121 39.604 1.00 89.19 92 LEU A C 1
ATOM 702 O O . LEU A 1 92 ? -20.810 0.815 39.294 1.00 89.19 92 LEU A O 1
ATOM 706 N N . ARG A 1 93 ? -18.874 0.309 40.315 1.00 88.12 93 ARG A N 1
ATOM 707 C CA . ARG A 1 93 ? -19.366 -0.953 40.887 1.00 88.12 93 ARG A CA 1
ATOM 708 C C . ARG A 1 93 ? -19.840 -0.725 42.315 1.00 88.12 93 ARG A C 1
ATOM 710 O O . ARG A 1 93 ? -19.027 -0.461 43.199 1.00 88.12 93 ARG A O 1
ATOM 717 N N . LEU A 1 94 ? -21.142 -0.833 42.559 1.00 89.25 94 LEU A N 1
ATOM 718 C CA . LEU A 1 94 ? -21.776 -0.497 43.837 1.00 89.25 94 LEU A CA 1
ATOM 719 C C . LEU A 1 94 ? -21.865 -1.730 44.753 1.00 89.25 94 LEU A C 1
ATOM 721 O O . LEU A 1 94 ? -22.557 -2.702 44.429 1.00 89.25 94 LEU A O 1
ATOM 725 N N . ARG A 1 95 ? -21.236 -1.683 45.937 1.00 85.81 95 ARG A N 1
ATOM 726 C CA . ARG A 1 95 ? -21.324 -2.769 46.941 1.00 85.81 95 ARG A CA 1
ATOM 727 C C . ARG A 1 95 ? -22.713 -2.848 47.569 1.00 85.81 95 ARG A C 1
ATOM 729 O O . ARG A 1 95 ? -23.297 -3.926 47.658 1.00 85.81 95 ARG A O 1
ATOM 736 N N . ASP A 1 96 ? -23.272 -1.690 47.914 1.00 83.19 96 ASP A N 1
ATOM 737 C CA . ASP A 1 96 ? -24.560 -1.572 48.611 1.00 83.19 96 ASP A CA 1
ATOM 738 C C . ASP A 1 96 ? -25.765 -1.497 47.648 1.00 83.19 96 ASP A C 1
ATOM 740 O O . ASP A 1 96 ? -26.897 -1.257 48.065 1.00 83.19 96 ASP A O 1
ATOM 744 N N . GLY A 1 97 ? -25.541 -1.703 46.344 1.00 81.50 97 GLY A N 1
ATOM 745 C CA . GLY A 1 97 ? -26.563 -1.568 45.303 1.00 81.50 97 GLY A CA 1
ATOM 746 C C . GLY A 1 97 ? -26.946 -0.112 45.018 1.00 81.50 97 GLY A C 1
ATOM 747 O O . GLY A 1 97 ? -26.231 0.822 45.378 1.00 81.50 97 GLY A O 1
ATOM 748 N N . VAL A 1 98 ? -28.095 0.091 44.364 1.00 83.50 98 VAL A N 1
ATOM 749 C CA . VAL A 1 98 ? -28.532 1.410 43.855 1.00 83.50 98 VAL A CA 1
ATOM 750 C C . VAL A 1 98 ? -28.707 2.458 44.969 1.00 83.50 98 VAL A C 1
ATOM 752 O O . VAL A 1 98 ? -28.556 3.649 44.717 1.00 83.50 98 VAL A O 1
ATOM 755 N N . GLY A 1 99 ? -28.920 2.049 46.225 1.00 81.06 99 GLY A N 1
ATOM 756 C CA . GLY A 1 99 ? -29.007 2.971 47.366 1.00 81.06 99 GLY A CA 1
ATOM 757 C C . GLY A 1 99 ? -27.730 3.790 47.620 1.00 81.06 99 GLY A C 1
ATOM 758 O O . GLY A 1 99 ? -27.802 4.892 48.162 1.00 81.06 99 GLY A O 1
ATOM 759 N N . ALA A 1 100 ? -26.558 3.308 47.187 1.00 84.31 100 ALA A N 1
ATOM 760 C CA . ALA A 1 100 ? -25.306 4.064 47.270 1.00 84.31 100 ALA A CA 1
ATOM 761 C C . ALA A 1 100 ? -25.229 5.232 46.273 1.00 84.31 100 ALA A C 1
ATOM 763 O O . ALA A 1 100 ? -24.466 6.174 46.498 1.00 84.31 100 ALA A O 1
ATOM 764 N N . LEU A 1 101 ? -26.026 5.193 45.201 1.00 87.19 101 LEU A N 1
ATOM 765 C CA . LEU A 1 101 ? -25.938 6.133 44.089 1.00 87.19 101 LEU A CA 1
ATOM 766 C C . LEU A 1 101 ? -26.232 7.569 44.526 1.00 87.19 101 LEU A C 1
ATOM 768 O O . LEU A 1 101 ? -25.491 8.468 44.157 1.00 87.19 101 LEU A O 1
ATOM 772 N N . ALA A 1 102 ? -27.227 7.787 45.391 1.00 87.12 102 ALA A N 1
ATOM 773 C CA . ALA A 1 102 ? -27.558 9.124 45.894 1.00 87.12 102 ALA A CA 1
ATOM 774 C C . ALA A 1 102 ? -26.364 9.810 46.587 1.00 87.12 102 ALA A C 1
ATOM 776 O O . ALA A 1 102 ? -26.128 11.001 46.389 1.00 87.12 102 ALA A O 1
ATOM 777 N N . ARG A 1 103 ? -25.568 9.049 47.355 1.00 87.88 103 ARG A N 1
ATOM 778 C CA . ARG A 1 103 ? -24.352 9.566 48.005 1.00 87.88 103 ARG A CA 1
ATOM 779 C C . ARG A 1 103 ? -23.281 9.915 46.974 1.00 87.88 103 ARG A C 1
ATOM 781 O O . ARG A 1 103 ? -22.672 10.970 47.082 1.00 87.88 103 ARG A O 1
ATOM 788 N N . ILE A 1 104 ? -23.098 9.064 45.966 1.00 90.25 104 ILE A N 1
ATOM 789 C CA . ILE A 1 104 ? -22.100 9.265 44.908 1.00 90.25 104 ILE A CA 1
ATOM 790 C C . ILE A 1 104 ? -22.447 10.473 44.033 1.00 90.25 104 ILE A C 1
ATOM 792 O O . ILE A 1 104 ? -21.577 11.298 43.771 1.00 90.25 104 ILE A O 1
ATOM 796 N N . LEU A 1 105 ? -23.714 10.628 43.639 1.00 91.38 105 LEU A N 1
ATOM 797 C CA . LEU A 1 105 ? -24.171 11.800 42.888 1.00 91.38 105 LEU A CA 1
ATOM 798 C C . LEU A 1 105 ? -23.952 13.090 43.691 1.00 91.38 105 LEU A C 1
ATOM 800 O O . LEU A 1 105 ? -23.489 14.083 43.134 1.00 91.38 105 LEU A O 1
ATOM 804 N N . LYS A 1 106 ? -24.176 13.057 45.013 1.00 91.25 106 LYS A N 1
ATOM 805 C CA . LYS A 1 106 ? -23.859 14.195 45.884 1.00 91.25 106 LYS A CA 1
ATOM 806 C C . LYS A 1 106 ? -22.357 14.476 45.955 1.00 91.25 106 LYS A C 1
ATOM 808 O O . LYS A 1 106 ? -21.955 15.635 45.970 1.00 91.25 106 LYS A O 1
ATOM 813 N N . THR A 1 107 ? -21.517 13.441 45.971 1.00 91.88 107 THR A N 1
ATOM 814 C CA . THR A 1 107 ? -20.060 13.608 45.883 1.00 91.88 107 THR A CA 1
ATOM 815 C C . THR A 1 107 ? -19.663 14.292 44.575 1.00 91.88 107 THR A C 1
ATOM 817 O O . THR A 1 107 ? -18.899 15.249 44.622 1.00 91.88 107 THR A O 1
ATOM 820 N N . ILE A 1 108 ? -20.215 13.874 43.432 1.00 92.69 108 ILE A N 1
ATOM 821 C CA . ILE A 1 108 ? -19.947 14.497 42.122 1.00 92.69 108 ILE A CA 1
ATOM 822 C C . ILE A 1 108 ? -20.305 15.990 42.141 1.00 92.69 108 ILE A C 1
ATOM 824 O O . ILE A 1 108 ? -19.493 16.822 41.738 1.00 92.69 108 ILE A O 1
ATOM 828 N N . GLU A 1 109 ? -21.470 16.337 42.688 1.00 91.69 109 GLU A N 1
ATOM 829 C CA . GLU A 1 109 ? -21.917 17.727 42.834 1.00 91.69 109 GLU A CA 1
ATOM 830 C C . GLU A 1 109 ? -20.971 18.552 43.731 1.00 91.69 109 GLU A C 1
ATOM 832 O O . GLU A 1 109 ? -20.635 19.691 43.405 1.00 91.69 109 GLU A O 1
ATOM 837 N N . ASN A 1 110 ? -20.465 17.971 44.828 1.00 92.94 110 ASN A N 1
ATOM 838 C CA . ASN A 1 110 ? -19.513 18.638 45.728 1.00 92.94 110 ASN A CA 1
ATOM 839 C C . ASN A 1 110 ? -18.175 18.967 45.041 1.00 92.94 110 ASN A C 1
ATOM 841 O O . ASN A 1 110 ? -17.553 19.978 45.370 1.00 92.94 110 ASN A O 1
ATOM 845 N N . PHE A 1 111 ? -17.754 18.152 44.069 1.00 92.75 111 PHE A N 1
ATOM 846 C CA . PHE A 1 111 ? -16.595 18.417 43.206 1.00 92.75 111 PHE A CA 1
ATOM 847 C C . PHE A 1 111 ? -16.947 19.277 41.980 1.00 92.75 111 PHE A C 1
ATOM 849 O O . PHE A 1 111 ? -16.167 19.379 41.039 1.00 92.75 111 PHE A O 1
ATOM 856 N N . LYS A 1 112 ? -18.112 19.936 41.984 1.00 92.94 112 LYS A N 1
ATOM 857 C CA . LYS A 1 112 ? -18.599 20.795 40.895 1.00 92.94 112 LYS A CA 1
ATOM 858 C C . LYS A 1 112 ? -18.784 20.071 39.556 1.00 92.94 112 LYS A C 1
ATOM 860 O O . LYS A 1 112 ? -18.707 20.703 38.506 1.00 92.94 112 LYS A O 1
ATOM 865 N N . GLY A 1 113 ? -19.035 18.764 39.589 1.00 90.38 113 GLY A N 1
ATOM 866 C CA . GLY A 1 113 ? -19.453 18.006 38.417 1.00 90.38 113 GLY A CA 1
ATOM 867 C C . GLY A 1 113 ? -20.955 18.144 38.174 1.00 90.38 113 GLY A C 1
ATOM 868 O O . GLY A 1 113 ? -21.748 18.077 39.113 1.00 90.38 113 GLY A O 1
ATOM 869 N N . THR A 1 114 ? -21.352 18.298 36.913 1.00 92.62 114 THR A N 1
ATOM 870 C CA . THR A 1 114 ? -22.760 18.270 36.493 1.00 92.62 114 THR A CA 1
ATOM 871 C C . THR A 1 114 ? -23.069 16.912 35.887 1.00 92.62 114 THR A C 1
ATOM 873 O O . THR A 1 114 ? -22.456 16.521 34.904 1.00 92.62 114 THR A O 1
ATOM 876 N N . VAL A 1 115 ? -24.010 16.172 36.465 1.00 91.06 115 VAL A N 1
ATOM 877 C CA . VAL A 1 115 ? -24.375 14.838 35.973 1.00 91.06 115 VAL A CA 1
ATOM 878 C C . VAL A 1 115 ? -25.304 14.978 34.766 1.00 91.06 115 VAL A C 1
ATOM 880 O O . VAL A 1 115 ? -26.391 15.538 34.889 1.00 91.06 115 VAL A O 1
ATOM 883 N N . THR A 1 116 ? -24.891 14.459 33.611 1.00 86.69 116 THR A N 1
ATOM 884 C CA . THR A 1 116 ? -25.642 14.541 32.345 1.00 86.69 116 THR A CA 1
ATOM 885 C C . THR A 1 116 ? -26.408 13.260 32.034 1.00 86.69 116 THR A C 1
ATOM 887 O O . THR A 1 116 ? -27.465 13.301 31.406 1.00 86.69 116 THR A O 1
ATOM 890 N N . HIS A 1 117 ? -25.911 12.112 32.499 1.00 84.56 117 HIS A N 1
ATOM 891 C CA . HIS A 1 117 ? -26.565 10.824 32.301 1.00 84.56 117 HIS A CA 1
ATOM 892 C C . HIS A 1 117 ? -26.281 9.874 33.461 1.00 84.56 117 HIS A C 1
ATOM 894 O O . HIS A 1 117 ? -25.173 9.842 33.992 1.00 84.56 117 HIS A O 1
ATOM 900 N N . VAL A 1 118 ? -27.276 9.068 33.824 1.00 89.19 118 VAL A N 1
ATOM 901 C CA . VAL A 1 118 ? -27.138 7.997 34.810 1.00 89.19 118 VAL A CA 1
ATOM 902 C C . VAL A 1 118 ? -27.914 6.790 34.322 1.00 89.19 118 VAL A C 1
ATOM 904 O O . VAL A 1 118 ? -29.126 6.865 34.124 1.00 89.19 118 VAL A O 1
ATOM 907 N N . GLU A 1 119 ? -27.239 5.656 34.214 1.00 87.69 119 GLU A N 1
ATOM 908 C CA . GLU A 1 119 ? -27.893 4.367 34.052 1.00 87.69 119 GLU A CA 1
ATOM 909 C C . GLU A 1 119 ? -27.369 3.356 35.069 1.00 87.69 119 GLU A C 1
ATOM 911 O O . GLU A 1 119 ? -26.224 3.416 35.513 1.00 87.69 119 GLU A O 1
ATOM 916 N N . THR A 1 120 ? -28.229 2.416 35.462 1.00 89.00 120 THR A N 1
ATOM 917 C CA . THR A 1 120 ? -27.871 1.338 36.389 1.00 89.00 120 THR A CA 1
ATOM 918 C C . THR A 1 120 ? -28.272 -0.012 35.821 1.00 89.00 120 THR A C 1
ATOM 920 O O . THR A 1 120 ? -29.269 -0.130 35.100 1.00 89.00 120 THR A O 1
ATOM 923 N N . ARG A 1 121 ? -27.494 -1.047 36.132 1.00 84.81 121 ARG A N 1
ATOM 924 C CA . ARG A 1 121 ? -27.773 -2.441 35.774 1.00 84.81 121 ARG A CA 1
ATOM 925 C C . ARG A 1 121 ? -27.455 -3.353 36.957 1.00 84.81 121 ARG A C 1
ATOM 927 O O . ARG A 1 121 ? -26.664 -3.008 37.834 1.00 84.81 121 ARG A O 1
ATOM 934 N N . ALA A 1 122 ? -28.076 -4.530 36.988 1.00 83.12 122 ALA A N 1
ATOM 935 C CA . ALA A 1 122 ? -27.691 -5.572 37.937 1.00 83.12 122 ALA A CA 1
ATOM 936 C C . ALA A 1 122 ? -26.257 -6.033 37.630 1.00 83.12 122 ALA A C 1
ATOM 938 O O . ALA A 1 122 ? -25.938 -6.315 36.473 1.00 83.12 122 ALA A O 1
ATOM 939 N N . ALA A 1 123 ? -25.405 -6.097 38.654 1.00 79.62 123 ALA A N 1
ATOM 940 C CA . ALA A 1 123 ? -24.002 -6.456 38.471 1.00 79.62 123 ALA A CA 1
ATOM 941 C C . ALA A 1 123 ? -23.855 -7.929 38.049 1.00 79.62 123 ALA A C 1
ATOM 943 O O . ALA A 1 123 ? -24.531 -8.812 38.582 1.00 79.62 123 ALA A O 1
ATOM 944 N N . LYS A 1 124 ? -22.937 -8.206 37.115 1.00 65.00 124 LYS A N 1
ATOM 945 C CA . LYS A 1 124 ? -22.537 -9.571 36.731 1.00 65.00 124 LYS A CA 1
ATOM 946 C C . LYS A 1 124 ? -21.157 -9.883 37.325 1.00 65.00 124 LYS A C 1
ATOM 948 O O . LYS A 1 124 ? -20.139 -9.514 36.749 1.00 65.00 124 LYS A O 1
ATOM 953 N N . GLY A 1 125 ? -21.116 -10.544 38.485 1.00 62.50 125 GLY A N 1
ATOM 954 C CA . GLY A 1 125 ? -19.873 -10.967 39.152 1.00 62.50 125 GLY A CA 1
ATOM 955 C C . GLY A 1 125 ? -19.955 -10.952 40.685 1.00 62.50 125 GLY A C 1
ATOM 956 O O . GLY A 1 125 ? -20.916 -10.445 41.257 1.00 62.50 125 GLY A O 1
ATOM 957 N N . ALA A 1 126 ? -18.948 -11.512 41.364 1.00 60.22 126 ALA A N 1
ATOM 958 C CA . ALA A 1 126 ? -18.860 -11.493 42.827 1.00 60.22 126 ALA A CA 1
ATOM 959 C C . ALA A 1 126 ? -18.339 -10.132 43.337 1.00 60.22 126 ALA A C 1
ATOM 961 O O . ALA A 1 126 ? -17.342 -9.625 42.828 1.00 60.22 126 ALA A O 1
ATOM 962 N N . GLY A 1 127 ? -18.989 -9.553 44.356 1.00 67.50 127 GLY A N 1
ATOM 963 C CA . GLY A 1 127 ? -18.488 -8.371 45.084 1.00 67.50 127 GLY A CA 1
ATOM 964 C C . GLY A 1 127 ? -19.206 -7.034 44.834 1.00 67.50 127 GLY A C 1
ATOM 965 O O . GLY A 1 127 ? -18.881 -6.055 45.503 1.00 67.50 127 GLY A O 1
ATOM 966 N N . ALA A 1 128 ? -20.200 -6.977 43.943 1.00 76.62 128 ALA A N 1
ATOM 967 C CA . ALA A 1 128 ? -21.059 -5.805 43.738 1.00 76.62 128 ALA A CA 1
ATOM 968 C C . ALA A 1 128 ? -22.523 -6.231 43.551 1.00 76.62 128 ALA A C 1
ATOM 970 O O . ALA A 1 128 ? -22.798 -7.325 43.064 1.00 76.62 128 ALA A O 1
ATOM 971 N N . ARG A 1 129 ? -23.469 -5.376 43.956 1.00 82.25 129 ARG A N 1
ATOM 972 C CA . ARG A 1 129 ? -24.917 -5.618 43.807 1.00 82.25 129 ARG A CA 1
ATOM 973 C C . ARG A 1 129 ? -25.508 -4.922 42.579 1.00 82.25 129 ARG A C 1
ATOM 975 O O . ARG A 1 129 ? -26.515 -5.383 42.050 1.00 82.25 129 ARG A O 1
ATOM 982 N N . ALA A 1 130 ? -24.902 -3.825 42.130 1.00 86.62 130 ALA A N 1
ATOM 983 C CA . ALA A 1 130 ? -25.308 -3.090 40.935 1.00 86.62 130 ALA A CA 1
ATOM 984 C C . ALA A 1 130 ? -24.105 -2.383 40.304 1.00 86.62 130 ALA A C 1
ATOM 986 O O . ALA A 1 130 ? -23.192 -1.976 41.021 1.00 86.62 130 ALA A O 1
ATOM 987 N N . ASP A 1 131 ? -24.151 -2.197 38.991 1.00 86.56 131 ASP A N 1
ATOM 988 C CA . ASP A 1 131 ? -23.216 -1.358 38.247 1.00 86.56 131 ASP A CA 1
ATOM 989 C C . ASP A 1 131 ? -23.945 -0.081 37.814 1.00 86.56 131 ASP A C 1
ATOM 991 O O . ASP A 1 131 ? -25.134 -0.123 37.478 1.00 86.56 131 ASP A O 1
ATOM 995 N N . ALA A 1 132 ? -23.254 1.055 37.840 1.00 88.00 132 ALA A N 1
ATOM 996 C CA . ALA A 1 132 ? -23.780 2.335 37.381 1.00 88.00 132 ALA A CA 1
ATOM 997 C C . ALA A 1 132 ? -22.818 2.991 36.388 1.00 88.00 132 ALA A C 1
ATOM 999 O O . ALA A 1 132 ? -21.624 3.086 36.667 1.00 88.00 132 ALA A O 1
ATOM 1000 N N . LEU A 1 133 ? -23.346 3.464 35.261 1.00 87.69 133 LEU A N 1
ATOM 1001 C CA . LEU A 1 133 ? -22.643 4.357 34.344 1.00 87.69 133 LEU A CA 1
ATOM 1002 C C . LEU A 1 133 ? -23.159 5.775 34.586 1.00 87.69 133 LEU A C 1
ATOM 1004 O O . LEU A 1 133 ? -24.359 6.034 34.481 1.00 87.69 133 LEU A O 1
ATOM 1008 N N . VAL A 1 134 ? -22.254 6.686 34.924 1.00 88.88 134 VAL A N 1
ATOM 1009 C CA . VAL A 1 134 ? -22.570 8.080 35.240 1.00 88.88 134 VAL A CA 1
ATOM 1010 C C . VAL A 1 134 ? -21.752 8.986 34.332 1.00 88.88 134 VAL A C 1
ATOM 1012 O O . VAL A 1 134 ? -20.532 9.014 34.449 1.00 88.88 134 VAL A O 1
ATOM 1015 N N . ARG A 1 135 ? -22.403 9.735 33.438 1.00 86.50 135 ARG A N 1
ATOM 1016 C CA . ARG A 1 135 ? -21.736 10.770 32.636 1.00 86.50 135 ARG A CA 1
ATOM 1017 C C . ARG A 1 135 ? -21.792 12.108 33.354 1.00 86.50 135 ARG A C 1
ATOM 1019 O O . ARG A 1 135 ? -22.841 12.477 33.891 1.00 86.50 135 ARG A O 1
ATOM 1026 N N . VAL A 1 136 ? -20.664 12.807 33.384 1.00 88.81 136 VAL A N 1
ATOM 1027 C CA . VAL A 1 136 ? -20.489 14.055 34.122 1.00 88.81 136 VAL A CA 1
ATOM 1028 C C . VAL A 1 136 ? -19.713 15.074 33.298 1.00 88.81 136 VAL A C 1
ATOM 1030 O O . VAL A 1 136 ? -18.748 14.726 32.623 1.00 88.81 136 VAL A O 1
ATOM 1033 N N . ASP A 1 137 ? -20.086 16.338 33.444 1.00 86.81 137 ASP A N 1
ATOM 1034 C CA . ASP A 1 137 ? -19.340 17.484 32.941 1.00 86.81 137 ASP A CA 1
ATOM 1035 C C . ASP A 1 137 ? -18.585 18.102 34.115 1.00 86.81 137 ASP A C 1
ATOM 1037 O O . ASP A 1 137 ? -19.195 18.551 35.090 1.00 86.81 137 ASP A O 1
ATOM 1041 N N . ILE A 1 138 ? -17.256 18.080 34.071 1.00 89.44 138 ILE A N 1
ATOM 1042 C CA . ILE A 1 138 ? -16.411 18.460 35.211 1.00 89.44 138 ILE A CA 1
ATOM 1043 C C . ILE A 1 138 ? -15.037 18.947 34.736 1.00 89.44 138 ILE A C 1
ATOM 1045 O O . ILE A 1 138 ? -14.536 18.493 33.710 1.00 89.44 138 ILE A O 1
ATOM 1049 N N . SER A 1 139 ? -14.396 19.871 35.457 1.00 86.94 139 SER A N 1
ATOM 1050 C CA . SER A 1 139 ? -13.037 20.301 35.094 1.00 86.94 139 SER A CA 1
ATOM 1051 C C . SER A 1 139 ? -11.998 19.207 35.357 1.00 86.94 139 SER A C 1
ATOM 1053 O O . SER A 1 139 ? -12.148 18.412 36.289 1.00 86.94 139 SER A O 1
ATOM 1055 N N . ARG A 1 140 ? -10.911 19.176 34.568 1.00 80.56 140 ARG A N 1
ATOM 1056 C CA . ARG A 1 140 ? -9.847 18.153 34.687 1.00 80.56 140 ARG A CA 1
ATOM 1057 C C . ARG A 1 140 ? -9.301 18.034 36.109 1.00 80.56 140 ARG A C 1
ATOM 1059 O O . ARG A 1 140 ? -9.152 16.929 36.629 1.00 80.56 140 ARG A O 1
ATOM 1066 N N . GLN A 1 141 ? -9.050 19.171 36.758 1.00 83.94 141 GLN A N 1
ATOM 1067 C CA . GLN A 1 141 ? -8.560 19.202 38.134 1.00 83.94 141 GLN A CA 1
ATOM 1068 C C . GLN A 1 141 ? -9.558 18.579 39.120 1.00 83.94 141 GLN A C 1
ATOM 1070 O O . GLN A 1 141 ? -9.166 17.800 39.989 1.00 83.94 141 GLN A O 1
ATOM 1075 N N . GLN A 1 142 ? -10.844 18.914 38.999 1.00 88.00 142 GLN A N 1
ATOM 1076 C CA . GLN A 1 142 ? -11.870 18.408 39.909 1.00 88.00 142 GLN A CA 1
ATOM 1077 C C . GLN A 1 142 ? -12.186 16.932 39.659 1.00 88.00 142 GLN A C 1
ATOM 1079 O O . GLN A 1 142 ? -12.440 16.206 40.615 1.00 88.00 142 GLN A O 1
ATOM 1084 N N . LEU A 1 143 ? -12.088 16.461 38.412 1.00 87.44 143 LEU A N 1
ATOM 1085 C CA . LEU A 1 143 ? -12.253 15.048 38.067 1.00 87.44 143 LEU A CA 1
ATOM 1086 C C . LEU A 1 143 ? -11.200 14.164 38.743 1.00 87.44 143 LEU A C 1
ATOM 1088 O O . LEU A 1 143 ? -11.544 13.126 39.301 1.00 87.44 143 LEU A O 1
ATOM 1092 N N . LEU A 1 144 ? -9.937 14.599 38.774 1.00 84.06 144 LEU A N 1
ATOM 1093 C CA . LEU A 1 144 ? -8.868 13.872 39.472 1.00 84.06 144 LEU A CA 1
ATOM 1094 C C . LEU A 1 144 ? -9.124 13.773 40.980 1.00 84.06 144 LEU A C 1
ATOM 1096 O O . LEU A 1 144 ? -8.932 12.718 41.585 1.00 84.06 144 LEU A O 1
ATOM 1100 N N . LEU A 1 145 ? -9.577 14.867 41.596 1.00 86.38 145 LEU A N 1
ATOM 1101 C CA . LEU A 1 145 ? -9.911 14.883 43.021 1.00 86.38 145 LEU A CA 1
ATOM 1102 C C . LEU A 1 145 ? -11.149 14.026 43.324 1.00 86.38 145 LEU A C 1
ATOM 1104 O O . LEU A 1 145 ? -11.161 13.292 44.314 1.00 86.38 145 LEU A O 1
ATOM 1108 N N . LEU A 1 146 ? -12.151 14.069 42.445 1.00 90.56 146 LEU A N 1
ATOM 1109 C CA . LEU A 1 146 ? -13.347 13.242 42.522 1.00 90.56 146 LEU A CA 1
ATOM 1110 C C . LEU A 1 146 ? -12.993 11.752 42.452 1.00 90.56 146 LEU A C 1
ATOM 1112 O O . LEU A 1 146 ? -13.438 10.990 43.304 1.00 90.56 146 LEU A O 1
ATOM 1116 N N . LEU A 1 147 ? -12.177 11.328 41.483 1.00 87.19 147 LEU A N 1
ATOM 1117 C CA . LEU A 1 147 ? -11.781 9.924 41.321 1.00 87.19 147 LEU A CA 1
ATOM 1118 C C . LEU A 1 147 ? -11.048 9.390 42.559 1.00 87.19 147 LEU A C 1
ATOM 1120 O O . LEU A 1 147 ? -11.373 8.304 43.048 1.00 87.19 147 LEU A O 1
ATOM 1124 N N . ARG A 1 148 ? -10.145 10.192 43.140 1.00 85.00 148 ARG A N 1
ATOM 1125 C CA . ARG A 1 148 ? -9.487 9.877 44.420 1.00 85.00 148 ARG A CA 1
ATOM 1126 C C . ARG A 1 148 ? -10.495 9.688 45.553 1.00 85.00 148 ARG A C 1
ATOM 1128 O O . ARG A 1 148 ? -10.434 8.692 46.272 1.00 85.00 148 ARG A O 1
ATOM 1135 N N . ALA A 1 149 ? -11.449 10.607 45.690 1.00 87.25 149 ALA A N 1
ATOM 1136 C CA . ALA A 1 149 ? -12.479 10.524 46.722 1.00 87.25 149 ALA A CA 1
ATOM 1137 C C . ALA A 1 149 ? -13.407 9.311 46.528 1.00 87.25 149 ALA A C 1
ATOM 1139 O O . ALA A 1 149 ? -13.763 8.638 47.496 1.00 87.25 149 ALA A O 1
ATOM 1140 N N . LEU A 1 150 ? -13.775 8.993 45.284 1.00 88.94 150 LEU A N 1
ATOM 1141 C CA . LEU A 1 150 ? -14.634 7.851 44.975 1.00 88.94 150 LEU A CA 1
ATOM 1142 C C . LEU A 1 150 ? -13.933 6.512 45.246 1.00 88.94 150 LEU A C 1
ATOM 1144 O O . LEU A 1 150 ? -14.585 5.589 45.730 1.00 88.94 150 LEU A O 1
ATOM 1148 N N . ARG A 1 151 ? -12.617 6.398 45.025 1.00 84.62 151 ARG A N 1
ATOM 1149 C CA . ARG A 1 151 ? -11.853 5.183 45.373 1.00 84.62 151 ARG A CA 1
ATOM 1150 C C . ARG A 1 151 ? -11.764 4.917 46.868 1.00 84.62 151 ARG A C 1
ATOM 1152 O O . ARG A 1 151 ? -11.758 3.763 47.281 1.00 84.62 151 ARG A O 1
ATOM 1159 N N . GLN A 1 152 ? -11.730 5.972 47.674 1.00 84.81 152 GLN A N 1
ATOM 1160 C CA . GLN A 1 152 ? -11.727 5.859 49.134 1.00 84.81 152 GLN A CA 1
ATOM 1161 C C . GLN A 1 152 ? -13.121 5.547 49.706 1.00 84.81 152 GLN A C 1
ATOM 1163 O O . GLN A 1 152 ? -13.266 5.291 50.902 1.00 84.81 152 GLN A O 1
ATOM 1168 N N . SER A 1 153 ? -14.165 5.550 48.871 1.00 85.19 153 SER A N 1
ATOM 1169 C CA . SER A 1 153 ? -15.529 5.276 49.306 1.00 85.19 153 SER A CA 1
ATOM 1170 C C . SER A 1 153 ? -15.758 3.788 49.556 1.00 85.19 153 SER A C 1
ATOM 1172 O O . SER A 1 153 ? -15.726 2.968 48.640 1.00 85.19 153 SER A O 1
ATOM 1174 N N . ALA A 1 154 ? -16.134 3.444 50.789 1.00 83.94 154 ALA A N 1
ATOM 1175 C CA . ALA A 1 154 ? -16.524 2.083 51.160 1.00 83.94 154 ALA A CA 1
ATOM 1176 C C . ALA A 1 154 ? -17.765 1.563 50.400 1.00 83.94 154 ALA A C 1
ATOM 1178 O O . ALA A 1 154 ? -18.005 0.358 50.367 1.00 83.94 154 ALA A O 1
ATOM 1179 N N . ALA A 1 155 ? -18.546 2.454 49.775 1.00 84.12 155 ALA A N 1
ATOM 1180 C CA . ALA A 1 155 ? -19.732 2.088 49.000 1.00 84.12 155 ALA A CA 1
ATOM 1181 C C . ALA A 1 155 ? -19.395 1.514 47.608 1.00 84.12 155 ALA A C 1
ATOM 1183 O O . ALA A 1 155 ? -20.263 0.927 46.952 1.00 84.12 155 ALA A O 1
ATOM 1184 N N . LEU A 1 156 ? -18.149 1.682 47.154 1.00 86.06 156 LEU A N 1
ATOM 1185 C CA . LEU A 1 156 ? -17.684 1.300 45.826 1.00 86.06 156 LEU A CA 1
ATOM 1186 C C . LEU A 1 156 ? -16.747 0.088 45.906 1.00 86.06 156 LEU A C 1
ATOM 1188 O O . LEU A 1 156 ? -15.890 -0.037 46.779 1.00 86.06 156 LEU A O 1
ATOM 1192 N N . ALA A 1 157 ? -16.947 -0.874 45.011 1.00 82.81 157 ALA A N 1
ATOM 1193 C CA . ALA A 1 157 ? -16.015 -1.977 44.799 1.00 82.81 157 ALA A CA 1
ATOM 1194 C C . ALA A 1 157 ? -14.880 -1.539 43.870 1.00 82.81 157 ALA A C 1
ATOM 1196 O O . ALA A 1 157 ? -13.726 -1.877 44.113 1.00 82.81 157 ALA A O 1
ATOM 1197 N N . SER A 1 158 ? -15.213 -0.760 42.842 1.00 83.94 158 SER A N 1
ATOM 1198 C CA . SER A 1 158 ? -14.260 -0.160 41.917 1.00 83.94 158 SER A CA 1
ATOM 1199 C C . SER A 1 158 ? -14.873 1.058 41.232 1.00 83.94 158 SER A C 1
ATOM 1201 O O . SER A 1 158 ? -16.097 1.173 41.109 1.00 83.94 158 SER A O 1
ATOM 1203 N N . VAL A 1 159 ? -13.994 1.930 40.751 1.00 85.31 159 VAL A N 1
ATOM 1204 C CA . VAL A 1 159 ? -14.311 3.100 39.931 1.00 85.31 159 VAL A CA 1
ATOM 1205 C C . VAL A 1 159 ? -13.401 3.042 38.720 1.00 85.31 159 VAL A C 1
ATOM 1207 O O . VAL A 1 159 ? -12.183 2.960 38.885 1.00 85.31 159 VAL A O 1
ATOM 1210 N N . ALA A 1 160 ? -13.990 3.068 37.534 1.00 79.88 160 ALA A N 1
ATOM 1211 C CA . ALA A 1 160 ? -13.269 3.226 36.285 1.00 79.88 160 ALA A CA 1
ATOM 1212 C C . ALA A 1 160 ? -13.758 4.500 35.601 1.00 79.88 160 ALA A C 1
ATOM 1214 O O . ALA A 1 160 ? -14.962 4.760 35.545 1.00 79.88 160 ALA A O 1
ATOM 1215 N N . LEU A 1 161 ? -12.818 5.294 35.109 1.00 80.62 161 LEU A N 1
ATOM 1216 C CA . LEU A 1 161 ? -13.117 6.291 34.102 1.00 80.62 161 LEU A CA 1
ATOM 1217 C C . LEU A 1 161 ? -13.270 5.526 32.775 1.00 80.62 161 LEU A C 1
ATOM 1219 O O . LEU A 1 161 ? -12.636 4.504 32.548 1.00 80.62 161 LEU A O 1
ATOM 1223 N N . LEU A 1 162 ? -14.223 5.937 31.959 1.00 66.81 162 LEU A N 1
ATOM 1224 C CA . LEU A 1 162 ? -14.303 5.600 30.553 1.00 66.81 162 LEU A CA 1
ATOM 1225 C C . LEU A 1 162 ? -14.003 6.905 29.837 1.00 66.81 162 LEU A C 1
ATOM 1227 O O . LEU A 1 162 ? -14.617 7.934 30.140 1.00 66.81 162 LEU A O 1
ATOM 1231 N N . ALA A 1 163 ? -13.056 6.868 28.910 1.00 56.72 163 ALA A N 1
ATOM 1232 C CA . ALA A 1 163 ? -12.794 7.996 28.039 1.00 56.72 163 ALA A CA 1
ATOM 1233 C C . ALA A 1 163 ? -14.059 8.289 27.210 1.00 56.72 163 ALA A C 1
ATOM 1235 O O . ALA A 1 163 ? -14.309 7.641 26.196 1.00 56.72 163 ALA A O 1
ATOM 1236 N N . ASP A 1 164 ? -14.876 9.247 27.661 1.00 43.28 164 ASP A N 1
ATOM 1237 C CA . ASP A 1 164 ? -15.824 9.917 26.780 1.00 43.28 164 ASP A CA 1
ATOM 1238 C C . ASP A 1 164 ? -14.987 10.896 25.951 1.00 43.28 164 ASP A C 1
ATOM 1240 O O . ASP A 1 164 ? -14.160 11.659 26.459 1.00 43.28 164 ASP A O 1
ATOM 1244 N N . THR A 1 165 ? -15.120 10.758 24.643 1.00 45.31 165 THR A N 1
ATOM 1245 C CA . THR A 1 165 ? -14.402 11.480 23.596 1.00 45.31 165 THR A CA 1
ATOM 1246 C C . THR A 1 165 ? -14.218 12.964 23.945 1.00 45.31 165 THR A C 1
ATOM 1248 O O . THR A 1 165 ? -15.220 13.651 24.116 1.00 45.31 165 THR A O 1
ATOM 1251 N N . HIS A 1 166 ? -12.956 13.429 24.023 1.00 37.97 166 HIS A N 1
ATOM 1252 C CA . HIS A 1 166 ? -12.457 14.830 24.033 1.00 37.97 166 HIS A CA 1
ATOM 1253 C C . HIS A 1 166 ? -11.420 15.233 25.114 1.00 37.97 166 HIS A C 1
ATOM 1255 O O . HIS A 1 166 ? -11.038 16.408 25.173 1.00 37.97 166 HIS A O 1
ATOM 1261 N N . VAL A 1 167 ? -10.802 14.298 25.851 1.00 32.03 167 VAL A N 1
ATOM 1262 C CA . VAL A 1 167 ? -9.485 14.578 26.471 1.00 32.03 167 VAL A CA 1
ATOM 1263 C C . VAL A 1 167 ? -8.395 14.432 25.403 1.00 32.03 167 VAL A C 1
ATOM 1265 O O . VAL A 1 167 ? -7.867 13.356 25.145 1.00 32.03 167 VAL A O 1
ATOM 1268 N N . SER A 1 168 ? -8.075 15.552 24.760 1.00 38.84 168 SER A N 1
ATOM 1269 C CA . SER A 1 168 ? -6.946 15.724 23.846 1.00 38.84 168 SER A CA 1
ATOM 1270 C C . SER A 1 168 ? -5.606 15.407 24.525 1.00 38.84 168 SER A C 1
ATOM 1272 O O . SER A 1 168 ? -4.984 16.317 25.064 1.00 38.84 168 SER A O 1
ATOM 1274 N N . ILE A 1 169 ? -5.164 14.144 24.428 1.00 33.97 169 ILE A N 1
ATOM 1275 C CA . ILE A 1 169 ? -3.793 13.726 24.076 1.00 33.97 169 ILE A CA 1
ATOM 1276 C C . ILE A 1 169 ? -3.891 12.441 23.210 1.00 33.97 169 ILE A C 1
ATOM 1278 O O . ILE A 1 169 ? -4.051 11.349 23.740 1.00 33.97 169 ILE A O 1
ATOM 1282 N N . LYS A 1 170 ? -3.703 12.591 21.886 1.00 43.84 170 LYS A N 1
ATOM 1283 C CA . LYS A 1 170 ? -3.184 11.585 20.923 1.00 43.84 170 LYS A CA 1
ATOM 1284 C C . LYS A 1 170 ? -4.004 10.315 20.591 1.00 43.84 170 LYS A C 1
ATOM 1286 O O . LYS A 1 170 ? -3.464 9.216 20.688 1.00 43.84 170 LYS A O 1
ATOM 1291 N N . ASP A 1 171 ? -5.197 10.441 20.011 1.00 50.81 171 ASP A N 1
ATOM 1292 C CA . ASP A 1 171 ? -5.570 9.444 18.988 1.00 50.81 171 ASP A CA 1
ATOM 1293 C C . ASP A 1 171 ? -4.735 9.730 17.726 1.00 50.81 171 ASP A C 1
ATOM 1295 O O . ASP A 1 171 ? -4.659 10.898 17.322 1.00 50.81 171 ASP A O 1
ATOM 1299 N N . PRO A 1 172 ? -4.068 8.734 17.104 1.00 61.94 172 PRO A N 1
ATOM 1300 C CA . PRO A 1 172 ? -3.307 8.965 15.883 1.00 61.94 172 PRO A CA 1
ATOM 1301 C C . PRO A 1 172 ? -4.224 9.563 14.814 1.00 61.94 172 PRO A C 1
ATOM 1303 O O . PRO A 1 172 ? -5.198 8.928 14.406 1.00 61.94 172 PRO A O 1
ATOM 1306 N N . TRP A 1 173 ? -3.931 10.787 14.367 1.00 75.88 173 TRP A N 1
ATOM 1307 C CA . TRP A 1 173 ? -4.663 11.391 13.257 1.00 75.88 173 TRP A CA 1
ATOM 1308 C C . TRP A 1 173 ? -4.543 10.496 12.020 1.00 75.88 173 TRP A C 1
ATOM 1310 O O . TRP A 1 173 ? -3.480 9.938 11.739 1.00 75.88 173 TRP A O 1
ATOM 1320 N N . PHE A 1 174 ? -5.636 10.371 11.274 1.00 83.19 174 PHE A N 1
ATOM 1321 C CA . PHE A 1 174 ? -5.635 9.731 9.969 1.00 83.19 174 PHE A CA 1
ATOM 1322 C C . PHE A 1 174 ? -6.634 10.424 9.034 1.00 83.19 174 PHE A C 1
ATOM 1324 O O . PHE A 1 174 ? -7.652 10.945 9.507 1.00 83.19 174 PHE A O 1
ATOM 1331 N N . PRO A 1 175 ? -6.365 10.425 7.717 1.00 84.62 175 PRO A N 1
ATOM 1332 C CA . PRO A 1 175 ? -7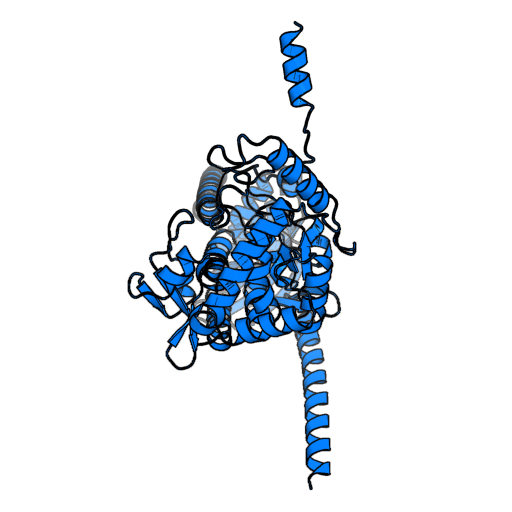.226 11.065 6.730 1.00 84.62 175 PRO A CA 1
ATOM 1333 C C . PRO A 1 175 ? -8.639 10.469 6.744 1.00 84.62 175 PRO A C 1
ATOM 1335 O O . PRO A 1 175 ? -8.827 9.255 6.842 1.00 84.62 175 PRO A O 1
ATOM 1338 N N . ARG A 1 176 ? -9.655 11.327 6.629 1.00 84.88 176 ARG A N 1
ATOM 1339 C CA . ARG A 1 176 ? -11.081 10.948 6.571 1.00 84.88 176 ARG A CA 1
ATOM 1340 C C . ARG A 1 176 ? -11.646 10.951 5.162 1.00 84.88 176 ARG A C 1
ATOM 1342 O O . ARG A 1 176 ? -12.658 10.300 4.905 1.00 84.88 176 ARG A O 1
ATOM 1349 N N . HIS A 1 177 ? -11.006 11.672 4.254 1.00 90.06 177 HIS A N 1
ATOM 1350 C CA . HIS A 1 177 ? -11.360 11.756 2.845 1.00 90.06 177 HIS A CA 1
ATOM 1351 C C . HIS A 1 177 ? -10.092 11.677 1.993 1.00 90.06 177 HIS A C 1
ATOM 1353 O O . HIS A 1 177 ? -9.033 12.135 2.417 1.00 90.06 177 HIS A O 1
ATOM 1359 N N . ALA A 1 178 ? -10.202 11.142 0.776 1.00 87.44 178 ALA A N 1
ATOM 1360 C CA . ALA A 1 178 ? -9.063 10.963 -0.127 1.00 87.44 178 ALA A CA 1
ATOM 1361 C C . ALA A 1 178 ? -8.282 12.263 -0.420 1.00 87.44 178 ALA A C 1
ATOM 1363 O O . ALA A 1 178 ? -7.076 12.212 -0.654 1.00 87.44 178 ALA A O 1
ATOM 1364 N N . SER A 1 179 ? -8.937 13.429 -0.376 1.00 87.00 179 SER A N 1
ATOM 1365 C CA . SER A 1 179 ? -8.268 14.730 -0.544 1.00 87.00 179 SER A CA 1
ATOM 1366 C C . SER A 1 179 ? -7.336 15.098 0.609 1.00 87.00 179 SER A C 1
ATOM 1368 O O . SER A 1 179 ? -6.386 15.844 0.412 1.00 87.00 179 SER A O 1
ATOM 1370 N N . GLU A 1 180 ? -7.562 14.568 1.812 1.00 85.31 180 GLU A N 1
ATOM 1371 C CA . GLU A 1 180 ? -6.700 14.832 2.970 1.00 85.31 180 GLU A CA 1
ATOM 1372 C C . GLU A 1 180 ? -5.331 14.149 2.839 1.00 85.31 180 GLU A C 1
ATOM 1374 O O . GLU A 1 180 ? -4.399 14.522 3.548 1.00 85.31 180 GLU A O 1
ATOM 1379 N N . LEU A 1 181 ? -5.168 13.232 1.873 1.00 88.00 181 LEU A N 1
ATOM 1380 C CA . LEU A 1 181 ? -3.859 12.704 1.481 1.00 88.00 181 LEU A CA 1
ATOM 1381 C C . LEU A 1 181 ? -2.937 13.783 0.891 1.00 88.00 181 LEU A C 1
ATOM 1383 O O . LEU A 1 181 ? -1.731 13.572 0.834 1.00 88.00 181 LEU A O 1
ATOM 1387 N N . ASP A 1 182 ? -3.455 14.965 0.525 1.00 83.25 182 ASP A N 1
ATOM 1388 C CA . ASP A 1 182 ? -2.623 16.139 0.216 1.00 83.25 182 ASP A CA 1
ATOM 1389 C C . ASP A 1 182 ? -1.746 16.585 1.394 1.00 83.25 182 ASP A C 1
ATOM 1391 O O . ASP A 1 182 ? -0.747 17.279 1.185 1.00 83.25 182 ASP A O 1
ATOM 1395 N N . ASN A 1 183 ? -2.098 16.168 2.612 1.00 77.62 183 ASN A N 1
ATOM 1396 C CA . ASN A 1 183 ? -1.330 16.411 3.828 1.00 77.62 183 ASN A CA 1
ATOM 1397 C C . ASN A 1 183 ? -0.390 15.238 4.176 1.00 77.62 183 ASN A C 1
ATOM 1399 O O . ASN A 1 183 ? 0.469 15.389 5.043 1.00 77.62 183 ASN A O 1
ATOM 1403 N N . CYS A 1 184 ? -0.511 14.095 3.490 1.00 77.00 184 CYS A N 1
ATOM 1404 C CA . CYS A 1 184 ? 0.260 12.865 3.706 1.00 77.00 184 CYS A CA 1
ATOM 1405 C C . CYS A 1 184 ? 1.457 12.773 2.744 1.00 77.00 184 CYS A C 1
ATOM 1407 O O . CYS A 1 184 ? 1.569 11.832 1.961 1.00 77.00 184 CYS A O 1
ATOM 1409 N N . ASN A 1 185 ? 2.336 13.780 2.776 1.00 70.06 185 ASN A N 1
ATOM 1410 C CA . ASN A 1 185 ? 3.548 13.843 1.945 1.00 70.06 185 ASN A CA 1
ATOM 1411 C C . ASN A 1 185 ? 4.831 13.785 2.795 1.00 70.06 185 ASN A C 1
ATOM 1413 O O . ASN A 1 185 ? 5.847 14.386 2.437 1.00 70.06 185 ASN A O 1
ATOM 1417 N N . HIS A 1 186 ? 4.787 13.135 3.964 1.00 64.25 186 HIS A N 1
ATOM 1418 C CA . HIS A 1 186 ? 5.945 13.059 4.853 1.00 64.25 186 HIS A CA 1
ATOM 1419 C C . HIS A 1 186 ? 6.987 12.110 4.268 1.00 64.25 186 HIS A C 1
ATOM 1421 O O . HIS A 1 186 ? 6.841 10.893 4.362 1.00 64.25 186 HIS A O 1
ATOM 1427 N N . LEU A 1 187 ? 8.031 12.679 3.666 1.00 64.12 187 LEU A N 1
ATOM 1428 C CA . LEU A 1 187 ? 9.142 11.912 3.120 1.00 64.12 187 LEU A CA 1
ATOM 1429 C C . LEU A 1 187 ? 10.074 11.406 4.222 1.00 64.12 187 LEU A C 1
ATOM 1431 O O . LEU A 1 187 ? 10.350 12.097 5.205 1.00 64.12 187 LEU A O 1
ATOM 1435 N N . MET A 1 188 ? 10.600 10.207 4.010 1.00 55.41 188 MET A N 1
ATOM 1436 C CA . MET A 1 188 ? 11.678 9.626 4.798 1.00 55.41 188 MET A CA 1
ATOM 1437 C C . MET A 1 188 ? 12.982 10.345 4.463 1.00 55.41 188 MET A C 1
ATOM 1439 O O . MET A 1 188 ? 13.334 10.464 3.292 1.00 55.41 188 MET A O 1
ATOM 1443 N N . THR A 1 189 ? 13.742 10.807 5.457 1.00 46.88 189 THR A N 1
ATOM 1444 C CA . THR A 1 189 ? 14.880 11.696 5.144 1.00 46.88 189 THR A CA 1
ATOM 1445 C C . THR A 1 189 ? 16.100 11.006 4.534 1.00 46.88 189 THR A C 1
ATOM 1447 O O . THR A 1 189 ? 16.920 11.689 3.935 1.00 46.88 189 THR A O 1
ATOM 1450 N N . LYS A 1 190 ? 16.213 9.666 4.601 1.00 45.47 190 LYS A N 1
ATOM 1451 C CA . LYS A 1 190 ? 17.204 8.907 3.800 1.00 45.47 190 LYS A CA 1
ATOM 1452 C C . LYS A 1 190 ? 17.002 9.127 2.293 1.00 45.47 190 LYS A C 1
ATOM 1454 O O . LYS A 1 190 ? 17.930 8.951 1.514 1.00 45.47 190 LYS A O 1
ATOM 1459 N N . TYR A 1 191 ? 15.785 9.517 1.924 1.00 49.00 191 TYR A N 1
ATOM 1460 C CA . TYR A 1 191 ? 15.303 9.735 0.569 1.00 49.00 191 TYR A CA 1
ATOM 1461 C C . TYR A 1 191 ? 14.596 11.093 0.469 1.00 49.00 191 TYR A C 1
ATOM 1463 O O . TYR A 1 191 ? 13.669 11.270 -0.328 1.00 49.00 191 TYR A O 1
ATOM 1471 N N . GLU A 1 192 ? 15.050 12.062 1.284 1.00 51.00 192 GLU A N 1
ATOM 1472 C CA . GLU A 1 192 ? 14.885 13.484 0.975 1.00 51.00 192 GLU A CA 1
ATOM 1473 C C . GLU A 1 192 ? 15.319 13.708 -0.491 1.00 51.00 192 GLU A C 1
ATOM 1475 O O . GLU A 1 192 ? 16.028 12.879 -1.057 1.00 51.00 192 GLU A O 1
ATOM 1480 N N . PRO A 1 193 ? 14.924 14.794 -1.172 1.00 49.41 193 PRO A N 1
ATOM 1481 C CA . PRO A 1 193 ? 15.263 14.984 -2.591 1.00 49.41 193 PRO A CA 1
ATOM 1482 C C . PRO A 1 193 ? 16.782 14.986 -2.908 1.00 49.41 193 PRO A C 1
ATOM 1484 O O . PRO A 1 193 ? 17.166 15.088 -4.074 1.00 49.41 193 PRO A O 1
ATOM 1487 N N . GLU A 1 194 ? 17.645 14.861 -1.895 1.00 54.78 194 GLU A N 1
ATOM 1488 C CA . GLU A 1 194 ? 19.071 14.576 -1.998 1.00 54.78 194 GLU A CA 1
ATOM 1489 C C . GLU A 1 194 ? 19.363 13.067 -1.902 1.00 54.78 194 GLU A C 1
ATOM 1491 O O . GLU A 1 194 ? 18.893 12.366 -1.013 1.00 54.78 194 GLU A O 1
ATOM 1496 N N . LEU A 1 195 ? 20.189 12.567 -2.821 1.00 65.19 195 LEU A N 1
ATOM 1497 C CA . LEU A 1 195 ? 20.562 11.154 -2.891 1.00 65.19 195 LEU A CA 1
ATOM 1498 C C . LEU A 1 195 ? 21.576 10.788 -1.793 1.00 65.19 195 LEU A C 1
ATOM 1500 O O . LEU A 1 195 ? 22.459 11.588 -1.477 1.00 65.19 195 LEU A O 1
ATOM 1504 N N . ASP A 1 196 ? 21.512 9.555 -1.283 1.00 68.12 196 ASP A N 1
ATOM 1505 C CA . ASP A 1 196 ? 22.542 8.998 -0.392 1.00 68.12 196 ASP A CA 1
ATOM 1506 C C . ASP A 1 196 ? 23.932 9.033 -1.061 1.00 68.12 196 ASP A C 1
ATOM 1508 O O . ASP A 1 196 ? 24.049 8.888 -2.279 1.00 68.12 196 ASP A O 1
ATOM 1512 N N . MET A 1 197 ? 25.006 9.184 -0.277 1.00 71.81 197 MET A N 1
ATOM 1513 C CA . MET A 1 197 ? 26.382 9.213 -0.801 1.00 71.81 197 MET A CA 1
ATOM 1514 C C . MET A 1 197 ? 26.762 7.948 -1.586 1.00 71.81 197 MET A C 1
ATOM 1516 O O . MET A 1 197 ? 27.602 8.015 -2.482 1.00 71.81 197 MET A O 1
ATOM 1520 N N . ASN A 1 198 ? 26.147 6.808 -1.263 1.00 73.88 198 ASN A N 1
ATOM 1521 C CA . ASN A 1 198 ? 26.361 5.533 -1.943 1.00 73.88 198 ASN A CA 1
ATOM 1522 C C . ASN A 1 198 ? 25.440 5.339 -3.159 1.00 73.88 198 ASN A C 1
ATOM 1524 O O . ASN A 1 198 ? 25.561 4.338 -3.868 1.00 73.88 198 ASN A O 1
ATOM 1528 N N . HIS A 1 199 ? 24.511 6.264 -3.418 1.00 77.81 199 HIS A N 1
ATOM 1529 C CA . HIS A 1 199 ? 23.620 6.182 -4.568 1.00 77.81 199 HIS A CA 1
ATOM 1530 C C . HIS A 1 199 ? 24.425 6.381 -5.872 1.00 77.81 199 HIS A C 1
ATOM 1532 O O . HIS A 1 199 ? 25.200 7.336 -5.974 1.00 77.81 199 HIS A O 1
ATOM 1538 N N . PRO A 1 200 ? 24.219 5.561 -6.924 1.00 81.88 200 PRO A N 1
ATOM 1539 C CA . PRO A 1 200 ? 25.004 5.636 -8.166 1.00 81.88 200 PRO A CA 1
ATOM 1540 C C . PRO A 1 200 ? 24.942 7.011 -8.853 1.00 81.88 200 PRO A C 1
ATOM 1542 O O . PRO A 1 200 ? 25.909 7.458 -9.461 1.00 81.88 200 PRO A O 1
ATOM 1545 N N . GLY A 1 201 ? 23.813 7.705 -8.712 1.00 83.00 201 GLY A N 1
ATOM 1546 C CA . GLY A 1 201 ? 23.602 9.071 -9.200 1.00 83.00 201 GLY A CA 1
ATOM 1547 C C . GLY A 1 201 ? 24.066 10.206 -8.271 1.00 83.00 201 GLY A C 1
ATOM 1548 O O . GLY A 1 201 ? 23.797 11.359 -8.587 1.00 83.00 201 GLY A O 1
ATOM 1549 N N . PHE A 1 202 ? 24.722 9.938 -7.132 1.00 83.44 202 PHE A N 1
ATOM 1550 C CA . PHE A 1 202 ? 25.091 10.979 -6.154 1.00 83.44 202 PHE A CA 1
ATOM 1551 C C . PHE A 1 202 ? 25.989 12.073 -6.754 1.00 83.44 202 PHE A C 1
ATOM 1553 O O . PHE A 1 202 ? 25.753 13.271 -6.578 1.00 83.44 202 PHE A O 1
ATOM 1560 N N . ALA A 1 203 ? 27.017 11.665 -7.502 1.00 85.56 203 ALA A N 1
ATOM 1561 C CA . ALA A 1 203 ? 27.945 12.589 -8.149 1.00 85.56 203 ALA A CA 1
ATOM 1562 C C . ALA A 1 203 ? 27.389 13.180 -9.459 1.00 85.56 203 ALA A C 1
ATOM 1564 O O . ALA A 1 203 ? 27.858 14.233 -9.902 1.00 85.56 203 ALA A O 1
ATOM 1565 N N . ASP A 1 204 ? 26.369 12.556 -10.054 1.00 88.25 204 ASP A N 1
ATOM 1566 C CA . ASP A 1 204 ? 25.767 12.996 -11.310 1.00 88.25 204 ASP A CA 1
ATOM 1567 C C . ASP A 1 204 ? 24.874 14.226 -11.072 1.00 88.25 204 ASP A C 1
ATOM 1569 O O . ASP A 1 204 ? 23.870 14.198 -10.359 1.00 88.25 204 ASP A O 1
ATOM 1573 N N . LYS A 1 205 ? 25.278 15.366 -11.637 1.00 90.25 205 LYS A N 1
ATOM 1574 C CA . LYS A 1 205 ? 24.523 16.622 -11.530 1.00 90.25 205 LYS A CA 1
ATOM 1575 C C . LYS A 1 205 ? 23.238 16.588 -12.358 1.00 90.25 205 LYS A C 1
ATOM 1577 O O . LYS A 1 205 ? 22.214 17.059 -11.876 1.00 90.25 205 LYS A O 1
ATOM 1582 N N . VAL A 1 206 ? 23.284 15.997 -13.551 1.00 92.56 206 VAL A N 1
ATOM 1583 C CA . VAL A 1 206 ? 22.140 15.923 -14.470 1.00 92.56 206 VAL A CA 1
ATOM 1584 C C . VAL A 1 206 ? 21.061 15.029 -13.871 1.00 92.56 206 VAL A C 1
ATOM 1586 O O . VAL A 1 206 ? 19.891 15.405 -13.843 1.00 92.56 206 VAL A O 1
ATOM 1589 N N . TYR A 1 207 ? 21.452 13.883 -13.310 1.00 90.25 207 TYR A N 1
ATOM 1590 C CA . TYR A 1 207 ? 20.512 12.988 -12.636 1.00 90.25 207 TYR A CA 1
ATOM 1591 C C . TYR A 1 207 ? 19.865 13.644 -11.405 1.00 90.25 207 TYR A C 1
ATOM 1593 O O . TYR A 1 207 ? 18.656 13.526 -11.210 1.00 90.25 207 TYR A O 1
ATOM 1601 N N . ARG A 1 208 ? 20.627 14.393 -10.596 1.00 86.62 208 ARG A N 1
ATOM 1602 C CA . ARG A 1 208 ? 20.074 15.131 -9.444 1.00 86.62 208 ARG A CA 1
ATOM 1603 C C . ARG A 1 208 ? 19.097 16.230 -9.855 1.00 86.62 208 ARG A C 1
ATOM 1605 O O . ARG A 1 208 ? 18.030 16.347 -9.257 1.00 86.62 208 ARG A O 1
ATOM 1612 N N . GLU A 1 209 ? 19.424 17.009 -10.883 1.00 88.88 209 GLU A N 1
ATOM 1613 C CA . GLU A 1 209 ? 18.512 18.022 -11.432 1.00 88.88 209 GLU A CA 1
ATOM 1614 C C . GLU A 1 209 ? 17.233 17.382 -11.986 1.00 88.88 209 GLU A C 1
ATOM 1616 O O . GLU A 1 209 ? 16.130 17.862 -11.713 1.00 88.88 209 GLU A O 1
ATOM 1621 N N . ARG A 1 210 ? 17.362 16.244 -12.681 1.00 92.69 210 ARG A N 1
ATOM 1622 C CA . ARG A 1 210 ? 16.230 15.453 -13.175 1.00 92.69 210 ARG A CA 1
ATOM 1623 C C . ARG A 1 210 ? 15.340 14.948 -12.035 1.00 92.69 210 ARG A C 1
ATOM 1625 O O . ARG A 1 210 ? 14.123 15.094 -12.114 1.00 92.69 210 ARG A O 1
ATOM 1632 N N . ARG A 1 211 ? 15.927 14.412 -10.959 1.00 88.94 211 ARG A N 1
ATOM 1633 C CA . ARG A 1 211 ? 15.203 13.969 -9.753 1.00 88.94 211 ARG A CA 1
ATOM 1634 C C . ARG A 1 211 ? 14.463 15.109 -9.071 1.00 88.94 211 ARG A C 1
ATOM 1636 O O . ARG A 1 211 ? 13.296 14.940 -8.729 1.00 88.94 211 ARG A O 1
ATOM 1643 N N . LYS A 1 212 ? 15.109 16.267 -8.928 1.00 86.88 212 LYS A N 1
ATOM 1644 C CA . LYS A 1 212 ? 14.492 17.460 -8.345 1.00 86.88 212 LYS A CA 1
ATOM 1645 C C . LYS A 1 212 ? 13.271 17.910 -9.145 1.00 86.88 212 LYS A C 1
ATOM 1647 O O . LYS A 1 212 ? 12.219 18.121 -8.560 1.00 86.88 212 LYS A O 1
ATOM 1652 N N . MET A 1 213 ? 13.387 17.998 -10.470 1.00 91.50 213 MET A N 1
ATOM 1653 C CA . MET A 1 213 ? 12.268 18.403 -11.326 1.00 91.50 213 MET A CA 1
ATOM 1654 C C . MET A 1 213 ? 11.062 17.459 -11.189 1.00 91.50 213 MET A C 1
ATOM 1656 O O . MET A 1 213 ? 9.933 17.923 -11.066 1.00 91.50 213 MET A O 1
ATOM 1660 N N . ILE A 1 214 ? 11.295 16.144 -11.129 1.00 92.00 214 ILE A N 1
ATOM 1661 C CA . ILE A 1 214 ? 10.225 15.157 -10.914 1.00 92.00 214 ILE A CA 1
ATOM 1662 C C . ILE A 1 214 ? 9.638 15.256 -9.494 1.00 92.00 214 ILE A C 1
ATOM 1664 O O . ILE A 1 214 ? 8.428 15.128 -9.314 1.00 92.00 214 ILE A O 1
ATOM 1668 N N . ALA A 1 215 ? 10.465 15.516 -8.479 1.00 87.25 215 ALA A N 1
ATOM 1669 C CA . ALA A 1 215 ? 9.990 15.731 -7.114 1.00 87.25 215 ALA A CA 1
ATOM 1670 C C . ALA A 1 215 ? 9.111 16.990 -7.002 1.00 87.25 215 ALA A C 1
ATOM 1672 O O . ALA A 1 215 ? 8.059 16.942 -6.368 1.00 87.25 215 ALA A O 1
ATOM 1673 N N . ASP A 1 216 ? 9.492 18.087 -7.664 1.00 87.19 216 ASP A N 1
ATOM 1674 C CA . ASP A 1 216 ? 8.721 19.335 -7.694 1.00 87.19 216 ASP A CA 1
ATOM 1675 C C . ASP A 1 216 ? 7.324 19.121 -8.311 1.00 87.19 216 ASP A C 1
ATOM 1677 O O . ASP A 1 216 ? 6.337 19.667 -7.813 1.00 87.19 216 ASP A O 1
ATOM 1681 N N . ILE A 1 217 ? 7.217 18.260 -9.332 1.00 91.25 217 ILE A N 1
ATOM 1682 C CA . ILE A 1 217 ? 5.935 17.833 -9.917 1.00 91.25 217 ILE A CA 1
ATOM 1683 C C . ILE A 1 217 ? 5.059 17.126 -8.875 1.00 91.25 217 ILE A C 1
ATOM 1685 O O . ILE A 1 217 ? 3.884 17.467 -8.721 1.00 91.25 217 ILE A O 1
ATOM 1689 N N . ALA A 1 218 ? 5.623 16.175 -8.127 1.00 90.25 218 ALA A N 1
ATOM 1690 C CA . ALA A 1 218 ? 4.891 15.457 -7.086 1.00 90.25 218 ALA A CA 1
ATOM 1691 C C . ALA A 1 218 ? 4.459 16.380 -5.930 1.00 90.25 218 ALA A C 1
ATOM 1693 O O . ALA A 1 218 ? 3.341 16.258 -5.432 1.00 90.25 218 ALA A O 1
ATOM 1694 N N . PHE A 1 219 ? 5.295 17.343 -5.527 1.00 86.12 219 PHE A N 1
ATOM 1695 C CA . PHE A 1 219 ? 4.941 18.318 -4.487 1.00 86.12 219 PHE A CA 1
ATOM 1696 C C . PHE A 1 219 ? 3.837 19.292 -4.914 1.00 86.12 219 PHE A C 1
ATOM 1698 O O . PHE A 1 219 ? 3.067 19.757 -4.067 1.00 86.12 219 PHE A O 1
ATOM 1705 N N . ALA A 1 220 ? 3.765 19.618 -6.205 1.00 89.75 220 ALA A N 1
ATOM 1706 C CA . ALA A 1 220 ? 2.740 20.500 -6.751 1.00 89.75 220 ALA A CA 1
ATOM 1707 C C . ALA A 1 220 ? 1.370 19.814 -6.886 1.00 89.75 220 ALA A C 1
ATOM 1709 O O . ALA A 1 220 ? 0.352 20.502 -6.847 1.00 89.75 220 ALA A O 1
ATOM 1710 N N . PHE A 1 221 ? 1.338 18.485 -7.017 1.00 93.31 221 PHE A N 1
ATOM 1711 C CA . PHE A 1 221 ? 0.110 17.721 -7.224 1.00 93.31 221 PHE A CA 1
ATOM 1712 C C . PHE A 1 221 ? -0.881 17.847 -6.054 1.00 93.31 221 PHE A C 1
ATOM 1714 O O . PHE A 1 221 ? -0.520 17.670 -4.881 1.00 93.31 221 PHE A O 1
ATOM 1721 N N . LYS A 1 222 ? -2.159 18.079 -6.380 1.00 91.00 222 LYS A N 1
ATOM 1722 C CA . LYS A 1 222 ? -3.280 18.039 -5.434 1.00 91.00 222 LYS A CA 1
ATOM 1723 C C . LYS A 1 222 ? -4.346 17.043 -5.857 1.00 91.00 222 LYS A C 1
ATOM 1725 O O . LYS A 1 222 ? -4.500 16.698 -7.026 1.00 91.00 222 LYS A O 1
ATOM 1730 N N . HIS A 1 223 ? -5.095 16.548 -4.877 1.00 89.44 223 HIS A N 1
ATOM 1731 C CA . HIS A 1 223 ? -6.181 15.619 -5.140 1.00 89.44 223 HIS A CA 1
ATOM 1732 C C . HIS A 1 223 ? -7.233 16.247 -6.064 1.00 89.44 223 HIS A C 1
ATOM 1734 O O . HIS A 1 223 ? -7.812 17.281 -5.742 1.00 89.44 223 HIS A O 1
ATOM 1740 N N . GLY A 1 224 ? -7.527 15.565 -7.172 1.00 89.50 224 GLY A N 1
ATOM 1741 C CA . GLY A 1 224 ? -8.472 16.023 -8.192 1.00 89.50 224 GLY A CA 1
ATOM 1742 C C . GLY A 1 224 ? -7.793 16.594 -9.436 1.00 89.50 224 GLY A C 1
ATOM 1743 O O . GLY A 1 224 ? -8.426 16.622 -10.490 1.00 89.50 224 GLY A O 1
ATOM 1744 N N . ASP A 1 225 ? -6.514 16.964 -9.344 1.00 94.06 225 ASP A N 1
ATOM 1745 C CA . ASP A 1 225 ? -5.729 17.356 -10.509 1.00 94.06 225 ASP A CA 1
ATOM 1746 C C . ASP A 1 225 ? -5.400 16.128 -11.378 1.00 94.06 225 ASP A C 1
ATOM 1748 O O . ASP A 1 225 ? -5.232 15.022 -10.849 1.00 94.06 225 ASP A O 1
ATOM 1752 N N . PRO A 1 226 ? -5.275 16.293 -12.709 1.00 95.94 226 PRO A N 1
ATOM 1753 C CA . PRO A 1 226 ? -4.695 15.257 -13.558 1.00 95.94 226 PRO A CA 1
ATOM 1754 C C . PRO A 1 226 ? -3.221 15.043 -13.195 1.00 95.94 226 PRO A C 1
ATOM 1756 O O . PRO A 1 226 ? -2.499 16.005 -12.915 1.00 95.94 226 PRO A O 1
ATOM 1759 N N . ILE A 1 227 ? -2.745 13.795 -13.224 1.00 96.81 227 ILE A N 1
ATOM 1760 C CA . ILE A 1 227 ? -1.343 13.507 -12.904 1.00 96.81 227 ILE A CA 1
ATOM 1761 C C . ILE A 1 227 ? -0.446 14.059 -14.028 1.00 96.81 227 ILE A C 1
ATOM 1763 O O . ILE A 1 227 ? -0.637 13.692 -15.193 1.00 96.81 227 ILE A O 1
ATOM 1767 N N . PRO A 1 228 ? 0.550 14.914 -13.720 1.00 96.25 228 PRO A N 1
ATOM 1768 C CA . PRO A 1 228 ? 1.398 15.504 -14.748 1.00 96.25 228 PRO A CA 1
ATOM 1769 C C . PRO A 1 228 ? 2.224 14.461 -15.508 1.00 96.25 228 PRO A C 1
ATOM 1771 O O . PRO A 1 228 ? 2.777 13.515 -14.936 1.00 96.25 228 PRO A O 1
ATOM 1774 N N . THR A 1 229 ? 2.330 14.664 -16.820 1.00 96.31 229 THR A N 1
ATOM 1775 C CA . THR A 1 229 ? 3.101 13.800 -17.717 1.00 96.31 229 THR A CA 1
ATOM 1776 C C . THR A 1 229 ? 4.592 14.104 -17.639 1.00 96.31 229 THR A C 1
ATOM 1778 O O . THR A 1 229 ? 4.986 15.270 -17.626 1.00 96.31 229 THR A O 1
ATOM 1781 N N . I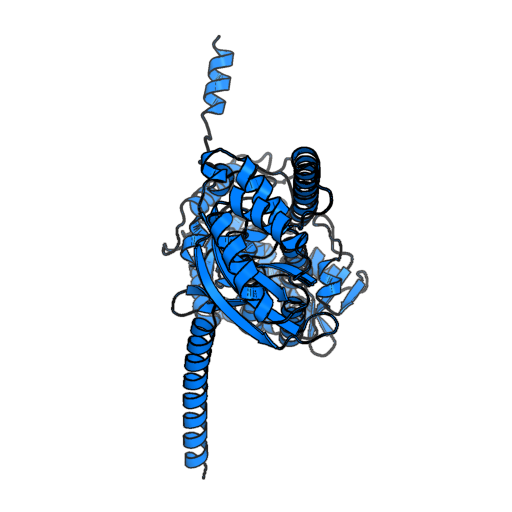LE A 1 230 ? 5.422 13.063 -17.686 1.00 97.00 230 ILE A N 1
ATOM 1782 C CA . ILE A 1 230 ? 6.882 13.187 -17.738 1.00 97.00 230 ILE A CA 1
ATOM 1783 C C . ILE A 1 230 ? 7.374 12.884 -19.147 1.00 97.00 230 ILE A C 1
ATOM 1785 O O . ILE A 1 230 ? 7.136 11.802 -19.685 1.00 97.00 230 ILE A O 1
ATOM 1789 N N . GLU A 1 231 ? 8.121 13.819 -19.728 1.00 96.94 231 GLU A N 1
ATOM 1790 C CA . GLU A 1 231 ? 8.879 13.565 -20.950 1.00 96.94 231 GLU A CA 1
ATOM 1791 C C . GLU A 1 231 ? 10.150 12.784 -20.591 1.00 96.94 231 GLU A C 1
ATOM 1793 O O . GLU A 1 231 ? 11.152 13.357 -20.148 1.00 96.94 231 GLU A O 1
ATOM 1798 N N . TYR A 1 232 ? 10.079 11.455 -20.698 1.00 97.25 232 TYR A N 1
ATOM 1799 C CA . TYR A 1 232 ? 11.207 10.562 -20.446 1.00 97.25 232 TYR A CA 1
ATOM 1800 C C . TYR A 1 232 ? 12.253 10.653 -21.558 1.00 97.25 232 TYR A C 1
ATOM 1802 O O . TYR A 1 232 ? 11.943 10.623 -22.746 1.00 97.25 232 TYR A O 1
ATOM 1810 N N . SER A 1 233 ? 13.518 10.731 -21.160 1.00 96.81 233 SER A N 1
ATOM 1811 C CA . SER A 1 233 ? 14.651 10.754 -22.077 1.00 96.81 233 SER A CA 1
ATOM 1812 C C . SER A 1 233 ? 14.833 9.403 -22.790 1.00 96.81 233 SER A C 1
ATOM 1814 O O . SER A 1 233 ? 14.413 8.351 -22.285 1.00 96.81 233 SER A O 1
ATOM 1816 N N . PRO A 1 234 ? 15.543 9.379 -23.934 1.00 96.88 234 PRO A N 1
ATOM 1817 C CA . PRO A 1 234 ? 15.898 8.127 -24.600 1.00 96.88 234 PRO A CA 1
ATOM 1818 C C . PRO A 1 234 ? 16.702 7.169 -23.708 1.00 96.88 234 PRO A C 1
ATOM 1820 O O . PRO A 1 234 ? 16.546 5.955 -23.817 1.00 96.88 234 PRO A O 1
ATOM 1823 N N . ALA A 1 235 ? 17.532 7.701 -22.803 1.00 95.00 235 ALA A N 1
ATOM 1824 C CA . ALA A 1 235 ? 18.324 6.905 -21.868 1.00 95.00 235 ALA A CA 1
ATOM 1825 C C . ALA A 1 235 ? 17.450 6.232 -20.795 1.00 95.00 235 ALA A C 1
ATOM 1827 O O . ALA A 1 235 ? 17.605 5.041 -20.539 1.00 95.00 235 ALA A O 1
ATOM 1828 N N . GLU A 1 236 ? 16.489 6.962 -20.222 1.00 96.31 236 GLU A N 1
ATOM 1829 C CA . GLU A 1 236 ? 15.497 6.408 -19.286 1.00 96.31 236 GLU A CA 1
ATOM 1830 C C . GLU A 1 236 ? 14.652 5.318 -19.968 1.00 96.31 236 GLU A C 1
ATOM 1832 O O . GLU A 1 236 ? 14.472 4.228 -19.424 1.00 96.31 236 GLU A O 1
ATOM 1837 N N . THR A 1 237 ? 14.214 5.570 -21.204 1.00 96.88 237 THR A N 1
ATOM 1838 C CA . THR A 1 237 ? 13.442 4.605 -22.003 1.00 96.88 237 THR A CA 1
ATOM 1839 C C . THR A 1 237 ? 14.259 3.353 -22.340 1.00 96.88 237 THR A C 1
ATOM 1841 O O . THR A 1 237 ? 13.734 2.241 -22.315 1.00 96.88 237 THR A O 1
ATOM 1844 N N . ALA A 1 238 ? 15.560 3.494 -22.610 1.00 95.88 238 ALA A N 1
ATOM 1845 C CA . ALA A 1 238 ? 16.448 2.353 -22.819 1.00 95.88 238 ALA A CA 1
ATOM 1846 C C . ALA A 1 238 ? 16.599 1.497 -21.548 1.00 95.88 238 ALA A C 1
ATOM 1848 O O . ALA A 1 238 ? 16.551 0.270 -21.642 1.00 95.88 238 ALA A O 1
ATOM 1849 N N . THR A 1 239 ? 16.717 2.120 -20.369 1.00 93.94 239 THR A N 1
ATOM 1850 C CA . THR A 1 239 ? 16.727 1.411 -19.075 1.00 93.94 239 THR A CA 1
ATOM 1851 C C . THR A 1 239 ? 15.433 0.627 -18.864 1.00 93.94 239 THR A C 1
ATOM 1853 O O . THR A 1 239 ? 15.482 -0.558 -18.536 1.00 93.94 239 THR A O 1
ATOM 1856 N N . TRP A 1 240 ? 14.279 1.254 -19.118 1.00 95.31 240 TRP A N 1
ATOM 1857 C CA . TRP A 1 240 ? 12.977 0.583 -19.086 1.00 95.31 240 TRP A CA 1
ATOM 1858 C C . TRP A 1 240 ? 12.935 -0.632 -20.009 1.00 95.31 240 TRP A C 1
ATOM 1860 O O . TRP A 1 240 ? 12.605 -1.723 -19.550 1.00 95.31 240 TRP A O 1
ATOM 1870 N N . ARG A 1 241 ? 13.341 -0.478 -21.277 1.00 95.88 241 ARG A N 1
ATOM 1871 C CA . ARG A 1 241 ? 13.334 -1.560 -22.273 1.00 95.88 241 ARG A CA 1
ATOM 1872 C C . ARG A 1 241 ? 14.088 -2.797 -21.782 1.00 95.88 241 ARG A C 1
ATOM 1874 O O . ARG A 1 241 ? 13.612 -3.918 -21.946 1.00 95.88 241 ARG A O 1
ATOM 1881 N N . VAL A 1 242 ? 15.256 -2.595 -21.169 1.00 92.06 242 VAL A N 1
ATOM 1882 C CA . VAL A 1 242 ? 16.087 -3.685 -20.635 1.00 92.06 242 VAL A CA 1
ATOM 1883 C C . VAL A 1 242 ? 15.359 -4.444 -19.524 1.00 92.06 242 VAL A C 1
ATOM 1885 O O . VAL A 1 242 ? 15.309 -5.674 -19.558 1.00 92.06 242 VAL A O 1
ATOM 1888 N N . VAL A 1 243 ? 14.781 -3.734 -18.551 1.00 90.62 243 VAL A N 1
ATOM 1889 C CA . VAL A 1 243 ? 14.070 -4.372 -17.429 1.00 90.62 243 VAL A CA 1
ATOM 1890 C C . VAL A 1 243 ? 12.766 -5.020 -17.898 1.00 90.62 243 VAL A C 1
ATOM 1892 O O . VAL A 1 243 ? 12.452 -6.136 -17.483 1.00 90.62 243 VAL A O 1
ATOM 1895 N N . PHE A 1 244 ? 12.041 -4.364 -18.804 1.00 94.88 244 PHE A N 1
ATOM 1896 C CA . PHE A 1 244 ? 10.790 -4.852 -19.372 1.00 94.88 244 PHE A CA 1
ATOM 1897 C C . PHE A 1 244 ? 10.978 -6.183 -20.106 1.00 94.88 244 PHE A C 1
ATOM 1899 O O . PHE A 1 244 ? 10.299 -7.154 -19.781 1.00 94.88 244 PHE A O 1
ATOM 1906 N N . ASN A 1 245 ? 11.935 -6.263 -21.037 1.00 94.69 245 ASN A N 1
ATOM 1907 C CA . ASN A 1 245 ? 12.180 -7.481 -21.818 1.00 94.69 245 ASN A CA 1
ATOM 1908 C C . ASN A 1 245 ? 12.560 -8.664 -20.920 1.00 94.69 245 ASN A C 1
ATOM 1910 O O . ASN A 1 245 ? 11.986 -9.742 -21.028 1.00 94.69 245 ASN A O 1
ATOM 1914 N N . ASN A 1 246 ? 13.466 -8.431 -19.971 1.00 91.44 246 ASN A N 1
ATOM 1915 C CA . ASN A 1 246 ? 13.876 -9.451 -19.013 1.00 91.44 246 ASN A CA 1
ATOM 1916 C C . ASN A 1 246 ? 12.703 -9.914 -18.128 1.00 91.44 246 ASN A C 1
ATOM 1918 O O . ASN A 1 246 ? 12.568 -11.097 -17.829 1.00 91.44 246 ASN A O 1
ATOM 1922 N N . THR A 1 247 ? 11.815 -8.993 -17.743 1.00 91.62 247 THR A N 1
ATOM 1923 C CA . THR A 1 247 ? 10.598 -9.355 -17.010 1.00 91.62 247 THR A CA 1
ATOM 1924 C C . THR A 1 247 ? 9.724 -10.273 -17.856 1.00 91.62 247 THR A C 1
ATOM 1926 O O . THR A 1 247 ? 9.410 -11.373 -17.405 1.00 91.62 247 THR A O 1
ATOM 1929 N N . VAL A 1 248 ? 9.391 -9.864 -19.086 1.00 95.00 248 VAL A N 1
ATOM 1930 C CA . VAL A 1 248 ? 8.550 -10.627 -20.026 1.00 95.00 248 VAL A CA 1
ATOM 1931 C C . VAL A 1 248 ? 9.060 -12.058 -20.217 1.00 95.00 248 VAL A C 1
ATOM 1933 O O . VAL A 1 248 ? 8.257 -12.990 -20.174 1.00 95.00 248 VAL A O 1
ATOM 1936 N N . ASP A 1 249 ? 10.375 -12.248 -20.333 1.00 95.06 249 ASP A N 1
ATOM 1937 C CA . ASP A 1 249 ? 10.991 -13.572 -20.483 1.00 95.06 249 ASP A CA 1
ATOM 1938 C C . ASP A 1 249 ? 10.779 -14.477 -19.252 1.00 95.06 249 ASP A C 1
ATOM 1940 O O . ASP A 1 249 ? 10.626 -15.697 -19.367 1.00 95.06 249 ASP A O 1
ATOM 1944 N N . LEU A 1 250 ? 10.743 -13.891 -18.053 1.00 94.31 250 LEU A N 1
ATOM 1945 C CA . LEU A 1 250 ? 10.642 -14.609 -16.779 1.00 94.31 250 LEU A CA 1
ATOM 1946 C C . LEU A 1 250 ? 9.192 -14.843 -16.324 1.00 94.31 250 LEU A C 1
ATOM 1948 O O . LEU A 1 250 ? 8.933 -15.805 -15.585 1.00 94.31 250 LEU A O 1
ATOM 1952 N N . LEU A 1 251 ? 8.241 -14.014 -16.771 1.00 93.88 251 LEU A N 1
ATOM 1953 C CA . LEU A 1 251 ? 6.841 -14.062 -16.329 1.00 93.88 251 LEU A CA 1
ATOM 1954 C C . LEU A 1 251 ? 6.197 -15.449 -16.436 1.00 93.88 251 LEU A C 1
ATOM 1956 O O . LEU A 1 251 ? 5.632 -15.895 -15.432 1.00 93.88 251 LEU A O 1
ATOM 1960 N N . PRO A 1 252 ? 6.271 -16.179 -17.573 1.00 94.94 252 PRO A N 1
ATOM 1961 C CA . PRO A 1 252 ? 5.549 -17.443 -17.726 1.00 94.94 252 PRO A CA 1
ATOM 1962 C C . PRO A 1 252 ? 5.956 -18.485 -16.682 1.00 94.94 252 PRO A C 1
ATOM 1964 O O . PRO A 1 252 ? 5.135 -19.288 -16.226 1.00 94.94 252 PRO A O 1
ATOM 1967 N N . LYS A 1 253 ? 7.234 -18.459 -16.290 1.00 95.56 253 LYS A N 1
ATOM 1968 C CA . LYS A 1 253 ? 7.819 -19.437 -15.380 1.00 95.56 253 LYS A CA 1
ATOM 1969 C C . LYS A 1 253 ? 7.608 -19.065 -13.919 1.00 95.56 253 LYS A C 1
ATOM 1971 O O . LYS A 1 253 ? 7.276 -19.955 -13.136 1.00 95.56 253 LYS A O 1
ATOM 1976 N N . TYR A 1 254 ? 7.748 -17.793 -13.557 1.00 96.94 254 TYR A N 1
ATOM 1977 C CA . TYR A 1 254 ? 7.881 -17.405 -12.151 1.00 96.94 254 TYR A CA 1
ATOM 1978 C C . TYR A 1 254 ? 6.723 -16.575 -11.591 1.00 96.94 254 TYR A C 1
ATOM 1980 O O . TYR A 1 254 ? 6.462 -16.684 -10.398 1.00 96.94 254 TYR A O 1
ATOM 1988 N N . ALA A 1 255 ? 5.995 -15.807 -12.403 1.00 97.44 255 ALA A N 1
ATOM 1989 C CA . ALA A 1 255 ? 4.907 -14.960 -11.910 1.00 97.44 255 ALA A CA 1
ATOM 1990 C C . ALA A 1 255 ? 3.595 -15.741 -11.713 1.00 97.44 255 ALA A C 1
ATOM 1992 O O . ALA A 1 255 ? 3.310 -16.704 -12.438 1.00 97.44 255 ALA A O 1
ATOM 1993 N N . CYS A 1 256 ? 2.783 -15.317 -10.741 1.00 97.44 256 CYS A N 1
ATOM 1994 C CA . CYS A 1 256 ? 1.463 -15.900 -10.494 1.00 97.44 256 CYS A CA 1
ATOM 1995 C C . CYS A 1 256 ? 0.484 -15.665 -11.661 1.00 97.44 256 CYS A C 1
ATOM 1997 O O . CYS A 1 256 ? 0.698 -14.823 -12.541 1.00 97.44 256 CYS A O 1
ATOM 1999 N N . ALA A 1 257 ? -0.593 -16.451 -11.703 1.00 97.31 257 ALA A N 1
ATOM 2000 C CA . ALA A 1 257 ? -1.608 -16.377 -12.752 1.00 97.31 257 ALA A CA 1
ATOM 2001 C C . ALA A 1 257 ? -2.278 -14.995 -12.843 1.00 97.31 257 ALA A C 1
ATOM 2003 O O . ALA A 1 257 ? -2.474 -14.490 -13.948 1.00 97.31 257 ALA A O 1
ATOM 2004 N N . GLU A 1 258 ? -2.592 -14.372 -11.706 1.00 97.50 258 GLU A N 1
ATOM 2005 C CA . GLU A 1 258 ? -3.212 -13.048 -11.628 1.00 97.50 258 GLU A CA 1
ATOM 2006 C C . GLU A 1 258 ? -2.316 -11.979 -12.258 1.00 97.50 258 GLU A C 1
ATOM 2008 O O . GLU A 1 258 ? -2.777 -11.229 -13.120 1.00 97.50 258 GLU A O 1
ATOM 2013 N N . TYR A 1 259 ? -1.026 -11.975 -11.905 1.00 98.19 259 TYR A N 1
ATOM 2014 C CA . TYR A 1 259 ? -0.049 -11.058 -12.485 1.00 98.19 259 TYR A CA 1
ATOM 2015 C C . TYR A 1 259 ? 0.033 -11.230 -14.005 1.00 98.19 259 TYR A C 1
ATOM 2017 O O . TYR A 1 259 ? -0.111 -10.261 -14.745 1.00 98.19 259 TYR A O 1
ATOM 2025 N N . ARG A 1 260 ? 0.209 -12.469 -14.494 1.00 98.12 260 ARG A N 1
ATOM 2026 C CA . ARG A 1 260 ? 0.322 -12.752 -15.938 1.00 98.12 260 ARG A CA 1
ATOM 2027 C C . ARG A 1 260 ? -0.918 -12.308 -16.713 1.00 98.12 260 ARG A C 1
ATOM 2029 O O . ARG A 1 260 ? -0.789 -11.743 -17.796 1.00 98.12 260 ARG A O 1
ATOM 2036 N N . ARG A 1 261 ? -2.108 -12.546 -16.153 1.00 98.12 261 ARG A N 1
ATOM 2037 C CA . ARG A 1 261 ? -3.385 -12.137 -16.750 1.00 98.12 261 ARG A CA 1
ATOM 2038 C C . ARG A 1 261 ? -3.450 -10.621 -16.916 1.00 98.12 261 ARG A C 1
ATOM 2040 O O . ARG A 1 261 ? -3.736 -10.151 -18.012 1.00 98.12 261 ARG A O 1
ATOM 2047 N N . VAL A 1 262 ? -3.187 -9.860 -15.852 1.00 98.44 262 VAL A N 1
ATOM 2048 C CA . VAL A 1 262 ? -3.268 -8.394 -15.920 1.00 98.44 262 VAL A CA 1
ATOM 2049 C C . VAL A 1 262 ? -2.141 -7.809 -16.768 1.00 98.44 262 VAL A C 1
ATOM 2051 O O . VAL A 1 262 ? -2.386 -6.877 -17.528 1.00 98.44 262 VAL A O 1
ATOM 2054 N N . PHE A 1 263 ? -0.932 -8.369 -16.703 1.00 98.38 263 PHE A N 1
ATOM 2055 C CA . PHE A 1 263 ? 0.173 -7.938 -17.557 1.00 98.38 263 PHE A CA 1
ATOM 2056 C C . PHE A 1 263 ? -0.201 -8.045 -19.044 1.00 98.38 263 PHE A C 1
ATOM 2058 O O . PHE A 1 263 ? 0.004 -7.092 -19.790 1.00 98.38 263 PHE A O 1
ATOM 2065 N N . GLY A 1 264 ? -0.843 -9.148 -19.453 1.00 98.12 264 GLY A N 1
ATOM 2066 C CA . GLY A 1 264 ? -1.390 -9.297 -20.806 1.00 98.12 264 GLY A CA 1
ATOM 2067 C C . GLY A 1 264 ? -2.414 -8.211 -21.158 1.00 98.12 264 GLY A C 1
ATOM 2068 O O . GLY A 1 264 ? -2.297 -7.578 -22.202 1.00 98.12 264 GLY A O 1
ATOM 2069 N N . MET A 1 265 ? -3.348 -7.902 -20.252 1.00 98.44 265 MET A N 1
ATOM 2070 C CA . MET A 1 265 ? -4.330 -6.822 -20.453 1.00 98.44 265 MET A CA 1
ATOM 2071 C C . MET A 1 265 ? -3.671 -5.439 -20.603 1.00 98.44 265 MET A C 1
ATOM 2073 O O . MET A 1 265 ? -4.140 -4.607 -21.377 1.00 98.44 265 MET A O 1
ATOM 2077 N N . LEU A 1 266 ? -2.580 -5.179 -19.877 1.00 98.38 266 LEU A N 1
ATOM 2078 C CA . LEU A 1 266 ? -1.814 -3.932 -19.983 1.00 98.38 266 LEU A CA 1
ATOM 2079 C C . LEU A 1 266 ? -1.068 -3.823 -21.319 1.00 98.38 266 LEU A C 1
ATOM 2081 O O . LEU A 1 266 ? -0.936 -2.720 -21.855 1.00 98.38 266 LEU A O 1
ATOM 2085 N N . GLN A 1 267 ? -0.609 -4.948 -21.875 1.00 97.50 267 GLN A N 1
ATOM 2086 C CA . GLN A 1 267 ? -0.032 -4.998 -23.221 1.00 97.50 267 GLN A CA 1
ATOM 2087 C C . GLN A 1 267 ? -1.105 -4.798 -24.298 1.00 97.50 267 GLN A C 1
ATOM 2089 O O . GLN A 1 267 ? -0.907 -4.003 -25.213 1.00 97.50 267 GLN A O 1
ATOM 2094 N N . GLU A 1 268 ? -2.263 -5.450 -24.165 1.00 97.81 268 GLU A N 1
ATOM 2095 C CA . GLU A 1 268 ? -3.410 -5.286 -25.072 1.00 97.81 268 GLU A CA 1
ATOM 2096 C C . GLU A 1 268 ? -3.929 -3.841 -25.094 1.00 97.81 268 GLU A C 1
ATOM 2098 O O . GLU A 1 268 ? -4.275 -3.315 -26.150 1.00 97.81 268 GLU A O 1
ATOM 2103 N N . ALA A 1 269 ? -3.920 -3.168 -23.940 1.00 97.25 269 ALA A N 1
ATOM 2104 C CA . ALA A 1 269 ? -4.260 -1.753 -23.818 1.00 97.25 269 ALA A CA 1
ATOM 2105 C C . ALA A 1 269 ? -3.154 -0.801 -24.322 1.00 97.25 269 ALA A C 1
ATOM 2107 O O . ALA A 1 269 ? -3.322 0.414 -24.241 1.00 97.25 269 ALA A O 1
ATOM 2108 N N . ASN A 1 270 ? -2.030 -1.329 -24.824 1.00 97.00 270 ASN A N 1
ATOM 2109 C CA . ASN A 1 270 ? -0.860 -0.575 -25.282 1.00 97.00 270 ASN A CA 1
ATOM 2110 C C . ASN A 1 270 ? -0.246 0.348 -24.208 1.00 97.00 270 ASN A C 1
ATOM 2112 O O . ASN A 1 270 ? 0.420 1.336 -24.536 1.00 97.00 270 ASN A O 1
ATOM 2116 N N . ILE A 1 271 ? -0.465 0.020 -22.929 1.00 97.62 271 ILE A N 1
ATOM 2117 C CA . ILE A 1 271 ? 0.133 0.699 -21.773 1.00 97.62 271 ILE A CA 1
ATOM 2118 C C . ILE A 1 271 ? 1.541 0.140 -21.565 1.00 97.62 271 ILE A C 1
ATOM 2120 O O . ILE A 1 271 ? 2.509 0.890 -21.489 1.00 97.62 271 ILE A O 1
ATOM 2124 N N . PHE A 1 272 ? 1.672 -1.189 -21.543 1.00 97.88 272 PHE A N 1
ATOM 2125 C CA . PHE A 1 272 ? 2.950 -1.880 -21.378 1.00 97.88 272 PHE A CA 1
ATOM 2126 C C . PHE A 1 272 ? 3.574 -2.217 -22.726 1.00 97.88 272 PHE A C 1
ATOM 2128 O O . PHE A 1 272 ? 3.175 -3.159 -23.407 1.00 97.88 272 PHE A O 1
ATOM 2135 N N . THR A 1 273 ? 4.597 -1.446 -23.087 1.00 96.94 273 THR A N 1
ATOM 2136 C CA . THR A 1 273 ? 5.383 -1.643 -24.308 1.00 96.94 273 THR A CA 1
ATOM 2137 C C . THR A 1 273 ? 6.872 -1.510 -23.991 1.00 96.94 273 THR A C 1
ATOM 2139 O O . THR A 1 273 ? 7.224 -0.759 -23.081 1.00 96.94 273 THR A O 1
ATOM 2142 N N . PRO A 1 274 ? 7.772 -2.181 -24.728 1.00 96.62 274 PRO A N 1
ATOM 2143 C CA . PRO A 1 274 ? 9.213 -2.064 -24.491 1.00 96.62 274 PRO A CA 1
ATOM 2144 C C . PRO A 1 274 ? 9.776 -0.673 -24.829 1.00 96.62 274 PRO A C 1
ATOM 2146 O O . PRO A 1 274 ? 10.842 -0.311 -24.340 1.00 96.62 274 PRO A O 1
ATOM 2149 N N . ASP A 1 275 ? 9.079 0.111 -25.655 1.00 96.06 275 ASP A N 1
ATOM 2150 C CA . ASP A 1 275 ? 9.600 1.351 -26.244 1.00 96.06 275 ASP A CA 1
ATOM 2151 C C . ASP A 1 275 ? 9.053 2.634 -25.606 1.00 96.06 275 ASP A C 1
ATOM 2153 O O . ASP A 1 275 ? 9.420 3.730 -26.029 1.00 96.06 275 ASP A O 1
ATOM 2157 N N . ARG A 1 276 ? 8.191 2.518 -24.588 1.00 95.69 276 ARG A N 1
ATOM 2158 C CA . ARG A 1 276 ? 7.592 3.659 -23.887 1.00 95.69 276 ARG A CA 1
ATOM 2159 C C . ARG A 1 276 ? 7.397 3.340 -22.410 1.00 95.69 276 ARG A C 1
ATOM 2161 O O . ARG A 1 276 ? 6.755 2.347 -22.081 1.00 95.69 276 ARG A O 1
ATOM 2168 N N . ILE A 1 277 ? 7.884 4.223 -21.537 1.00 97.69 277 ILE A N 1
ATOM 2169 C CA . ILE A 1 277 ? 7.536 4.186 -20.111 1.00 97.69 277 ILE A CA 1
ATOM 2170 C C . ILE A 1 277 ? 6.076 4.655 -19.960 1.00 97.69 277 ILE A C 1
ATOM 2172 O O . ILE A 1 277 ? 5.744 5.738 -20.459 1.00 97.69 277 ILE A O 1
ATOM 2176 N N . PRO A 1 278 ? 5.199 3.877 -19.299 1.00 97.56 278 PRO A N 1
ATOM 2177 C CA . PRO A 1 278 ? 3.814 4.272 -19.061 1.00 97.56 278 PRO A CA 1
ATOM 2178 C C . PRO A 1 278 ? 3.719 5.574 -18.260 1.00 97.56 278 PRO A C 1
ATOM 2180 O O . PRO A 1 278 ? 4.479 5.794 -17.317 1.00 97.56 278 PRO A O 1
ATOM 2183 N N . GLN A 1 279 ? 2.751 6.426 -18.598 1.00 97.88 279 GLN A N 1
ATOM 2184 C CA . GLN A 1 279 ? 2.449 7.607 -17.785 1.00 97.88 279 GLN A CA 1
ATOM 2185 C C . GLN A 1 279 ? 1.571 7.213 -16.592 1.00 97.88 279 GLN A C 1
ATOM 2187 O O . GLN A 1 279 ? 0.686 6.362 -16.718 1.00 97.88 279 GLN A O 1
ATOM 2192 N N . LEU A 1 280 ? 1.764 7.867 -15.441 1.00 97.75 280 LEU A N 1
ATOM 2193 C CA . LEU A 1 280 ? 0.964 7.575 -14.246 1.00 97.75 280 LEU A CA 1
ATOM 2194 C C . LEU A 1 280 ? -0.532 7.810 -14.464 1.00 97.75 280 LEU A C 1
ATOM 2196 O O . LEU A 1 280 ? -1.326 7.023 -13.966 1.00 97.75 280 LEU A O 1
ATOM 2200 N N . GLU A 1 281 ? -0.929 8.841 -15.213 1.00 97.75 281 GLU A N 1
ATOM 2201 C CA . GLU A 1 281 ? -2.346 9.125 -15.489 1.00 97.75 281 GLU A CA 1
ATOM 2202 C C . GLU A 1 281 ? -3.023 7.989 -16.277 1.00 97.75 281 GLU A C 1
ATOM 2204 O O . GLU A 1 281 ? -4.128 7.552 -15.946 1.00 97.75 281 GLU A O 1
ATOM 2209 N N . GLU A 1 282 ? -2.327 7.458 -17.288 1.00 97.62 282 GLU A N 1
ATOM 2210 C CA . GLU A 1 282 ? -2.783 6.326 -18.103 1.00 97.62 282 GLU A CA 1
ATOM 2211 C C . GLU A 1 282 ? -2.953 5.068 -17.238 1.00 97.62 282 GLU A C 1
ATOM 2213 O O . GLU A 1 282 ? -4.000 4.412 -17.270 1.00 97.62 282 GLU A O 1
ATOM 2218 N N . MET A 1 283 ? -1.953 4.777 -16.402 1.00 98.31 283 MET A N 1
ATOM 2219 C CA . MET A 1 283 ? -1.972 3.638 -15.487 1.00 98.31 283 MET A CA 1
ATOM 2220 C C . MET A 1 283 ? -3.038 3.796 -14.387 1.00 98.31 283 MET A C 1
ATOM 2222 O O . MET A 1 283 ? -3.788 2.860 -14.116 1.00 98.31 283 MET A O 1
ATOM 2226 N N . SER A 1 284 ? -3.176 4.988 -13.802 1.00 98.31 284 SER A N 1
ATOM 2227 C CA . SER A 1 284 ? -4.197 5.332 -12.800 1.00 98.31 284 SER A CA 1
ATOM 2228 C C . SER A 1 284 ? -5.607 5.142 -13.357 1.00 98.31 284 SER A C 1
ATOM 2230 O O . SER A 1 284 ? -6.453 4.507 -12.725 1.00 98.31 284 SER A O 1
ATOM 2232 N N . SER A 1 285 ? -5.844 5.601 -14.588 1.00 98.25 285 SER A N 1
ATOM 2233 C CA . SER A 1 285 ? -7.107 5.399 -15.301 1.00 98.25 285 SER A CA 1
ATOM 2234 C C . SER A 1 285 ? -7.408 3.918 -15.547 1.00 98.25 285 SER A C 1
ATOM 2236 O O . SER A 1 285 ? -8.558 3.489 -15.428 1.00 98.25 285 SER A O 1
ATOM 2238 N N . PHE A 1 286 ? -6.391 3.119 -15.886 1.00 98.50 286 PHE A N 1
ATOM 2239 C CA . PHE A 1 286 ? -6.548 1.675 -16.042 1.00 98.50 286 PHE A CA 1
ATOM 2240 C C . PHE A 1 286 ? -6.919 1.005 -14.715 1.00 98.50 286 PHE A C 1
ATOM 2242 O O . PHE A 1 286 ? -7.910 0.275 -14.673 1.00 98.50 286 PHE A O 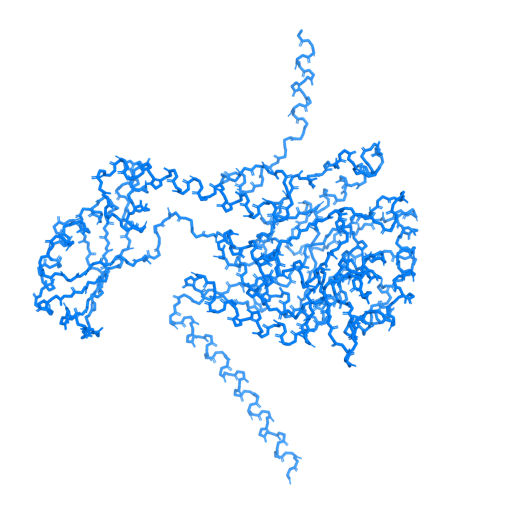1
ATOM 2249 N N . LEU A 1 287 ? -6.187 1.279 -13.631 1.00 98.50 287 LEU A N 1
ATOM 2250 C CA . LEU A 1 287 ? -6.481 0.731 -12.301 1.00 98.50 287 LEU A CA 1
ATOM 2251 C C . LEU A 1 287 ? -7.888 1.106 -11.831 1.00 98.50 287 LEU A C 1
ATOM 2253 O O . LEU A 1 287 ? -8.627 0.251 -11.339 1.00 98.50 287 LEU A O 1
ATOM 2257 N N . ASN A 1 288 ? -8.297 2.357 -12.052 1.00 97.56 288 ASN A N 1
ATOM 2258 C CA . ASN A 1 288 ? -9.582 2.854 -11.580 1.00 97.56 288 ASN A CA 1
ATOM 2259 C C . ASN A 1 288 ? -10.747 2.071 -12.196 1.00 97.56 288 ASN A C 1
ATOM 2261 O O . ASN A 1 288 ? -11.648 1.645 -11.475 1.00 97.56 288 ASN A O 1
ATOM 2265 N N . ARG A 1 289 ? -10.681 1.794 -13.505 1.00 97.69 289 ARG A N 1
ATOM 2266 C CA . ARG A 1 289 ? -11.708 1.018 -14.216 1.00 97.69 289 ARG A CA 1
ATOM 2267 C C . ARG A 1 289 ? -11.802 -0.443 -13.766 1.00 97.69 289 ARG A C 1
ATOM 2269 O O . ARG A 1 289 ? -12.867 -1.033 -13.910 1.00 97.69 289 ARG A O 1
ATOM 2276 N N . HIS A 1 290 ? -10.718 -1.027 -13.254 1.00 97.12 290 HIS A N 1
ATOM 2277 C CA . HIS A 1 290 ? -10.670 -2.452 -12.905 1.00 97.12 290 HIS A CA 1
ATOM 2278 C C . HIS A 1 290 ? -10.928 -2.715 -11.421 1.00 97.12 290 HIS A C 1
ATOM 2280 O O . HIS A 1 290 ? -11.658 -3.642 -11.074 1.00 97.12 290 HIS A O 1
ATOM 2286 N N . THR A 1 291 ? -10.337 -1.914 -10.536 1.00 97.88 291 THR A N 1
ATOM 2287 C CA . THR A 1 291 ? -10.376 -2.148 -9.084 1.00 97.88 291 THR A CA 1
ATOM 2288 C C . THR A 1 291 ? -10.692 -0.890 -8.285 1.00 97.88 291 THR A C 1
ATOM 2290 O O . THR A 1 291 ? -10.766 -0.944 -7.058 1.00 97.88 291 THR A O 1
ATOM 2293 N N . GLY A 1 292 ? -10.897 0.257 -8.934 1.00 97.12 292 GLY A N 1
ATOM 2294 C CA . GLY A 1 292 ? -11.067 1.543 -8.258 1.00 97.12 292 GLY A CA 1
ATOM 2295 C C . GLY A 1 292 ? -9.772 2.105 -7.665 1.00 97.12 292 GLY A C 1
ATOM 2296 O O . GLY A 1 292 ? -9.822 3.180 -7.067 1.00 97.12 292 GLY A O 1
ATOM 2297 N N . PHE A 1 293 ? -8.630 1.422 -7.832 1.00 98.12 293 PHE A N 1
ATOM 2298 C CA . PHE A 1 293 ? -7.336 1.977 -7.445 1.00 98.12 293 PHE A CA 1
ATOM 2299 C C . PHE A 1 293 ? -6.968 3.184 -8.302 1.00 98.12 293 PHE A C 1
ATOM 2301 O O . PHE A 1 293 ? -7.302 3.254 -9.480 1.00 98.12 293 PHE A O 1
ATOM 2308 N N . ARG A 1 294 ? -6.279 4.150 -7.703 1.00 97.44 294 ARG A N 1
ATOM 2309 C CA . ARG A 1 294 ? -5.708 5.313 -8.387 1.00 97.44 294 ARG A CA 1
ATOM 2310 C C . ARG A 1 294 ? -4.273 5.515 -7.942 1.00 97.44 294 ARG A C 1
ATOM 2312 O O . ARG A 1 294 ? -3.889 5.076 -6.858 1.00 97.44 294 ARG A O 1
ATOM 2319 N N . LEU A 1 295 ? -3.508 6.208 -8.771 1.00 97.62 295 LEU A N 1
ATOM 2320 C CA . LEU A 1 295 ? -2.138 6.585 -8.452 1.00 97.62 295 LEU A CA 1
ATOM 2321 C C . LEU A 1 295 ? -2.072 8.027 -7.974 1.00 97.62 295 LEU A C 1
ATOM 2323 O O . LEU A 1 295 ? -2.868 8.874 -8.381 1.00 97.62 295 LEU A O 1
ATOM 2327 N N . ARG A 1 296 ? -1.101 8.288 -7.108 1.00 96.69 296 ARG A N 1
ATOM 2328 C CA . ARG A 1 296 ? -0.713 9.624 -6.675 1.00 96.69 296 ARG A CA 1
ATOM 2329 C C . ARG A 1 296 ? 0.802 9.761 -6.835 1.00 96.69 296 ARG A C 1
ATOM 2331 O O . ARG A 1 296 ? 1.512 8.877 -6.355 1.00 96.69 296 ARG A O 1
ATOM 2338 N N . PRO A 1 297 ? 1.307 10.809 -7.507 1.00 95.75 297 PRO A N 1
ATOM 2339 C CA . PRO A 1 297 ? 2.742 11.000 -7.655 1.00 95.75 297 PRO A CA 1
ATOM 2340 C C . PRO A 1 297 ? 3.384 11.275 -6.292 1.00 95.75 297 PRO A C 1
ATOM 2342 O O . PRO A 1 297 ? 2.951 12.164 -5.558 1.00 95.75 297 PRO A O 1
ATOM 2345 N N . ALA A 1 298 ? 4.432 10.521 -5.973 1.00 91.69 298 ALA A N 1
ATOM 2346 C CA . ALA A 1 298 ? 5.230 10.674 -4.766 1.00 91.69 298 ALA A CA 1
ATOM 2347 C C . ALA A 1 298 ? 6.654 11.119 -5.122 1.00 91.69 298 ALA A C 1
ATOM 2349 O O . ALA A 1 298 ? 7.287 10.580 -6.032 1.00 91.69 298 ALA A O 1
ATOM 2350 N N . ALA A 1 299 ? 7.174 12.103 -4.385 1.00 85.81 299 ALA A N 1
ATOM 2351 C CA . ALA A 1 299 ? 8.534 12.609 -4.583 1.00 85.81 299 ALA A CA 1
ATOM 2352 C C . ALA A 1 299 ? 9.615 11.604 -4.131 1.00 85.81 299 ALA A C 1
ATOM 2354 O O . ALA A 1 299 ? 10.756 11.665 -4.588 1.00 85.81 299 ALA A O 1
ATOM 2355 N N . GLY A 1 300 ? 9.251 10.668 -3.254 1.00 83.44 300 GLY A N 1
ATOM 2356 C CA . GLY A 1 300 ? 10.135 9.666 -2.675 1.00 83.44 300 GLY A CA 1
ATOM 2357 C C . GLY A 1 300 ? 9.370 8.759 -1.715 1.00 83.44 300 GLY A C 1
ATOM 2358 O O . GLY A 1 300 ? 8.141 8.697 -1.754 1.00 83.44 300 GLY A O 1
ATOM 2359 N N . LEU A 1 301 ? 10.106 8.075 -0.843 1.00 78.81 301 LEU A N 1
ATOM 2360 C CA . LEU A 1 301 ? 9.528 7.182 0.156 1.00 78.81 301 LEU A CA 1
ATOM 2361 C C . LEU A 1 301 ? 8.793 7.976 1.239 1.00 78.81 301 LEU A C 1
ATOM 2363 O O . LEU A 1 301 ? 9.372 8.865 1.861 1.00 78.81 301 LEU A O 1
ATOM 2367 N N . LEU A 1 302 ? 7.521 7.648 1.458 1.00 83.19 302 LEU A N 1
ATOM 2368 C CA . LEU A 1 302 ? 6.696 8.217 2.522 1.00 83.19 302 LEU A CA 1
ATOM 2369 C C . LEU A 1 302 ? 6.884 7.448 3.833 1.00 83.19 302 LEU A C 1
ATOM 2371 O O . LEU A 1 302 ? 7.292 6.288 3.829 1.00 83.19 302 LEU A O 1
ATOM 2375 N N . THR A 1 303 ? 6.518 8.063 4.958 1.00 83.62 303 THR A N 1
ATOM 2376 C CA . THR A 1 303 ? 6.384 7.321 6.222 1.00 83.62 303 THR A CA 1
ATOM 2377 C C . THR A 1 303 ? 5.416 6.144 6.064 1.00 83.62 303 THR A C 1
ATOM 2379 O O . THR A 1 303 ? 4.420 6.234 5.338 1.00 83.62 303 THR A O 1
ATOM 2382 N N . ALA A 1 304 ? 5.672 5.054 6.795 1.00 86.19 304 ALA A N 1
ATOM 2383 C CA . ALA A 1 304 ? 4.818 3.865 6.796 1.00 86.19 304 ALA A CA 1
ATOM 2384 C C . ALA A 1 304 ? 3.341 4.216 7.018 1.00 86.19 304 ALA A C 1
ATOM 2386 O O . ALA A 1 304 ? 2.458 3.745 6.305 1.00 86.19 304 ALA A O 1
ATOM 2387 N N . ARG A 1 305 ? 3.075 5.090 7.993 1.00 87.12 305 ARG A N 1
ATOM 2388 C CA . ARG A 1 305 ? 1.726 5.523 8.355 1.00 87.12 305 ARG A CA 1
ATOM 2389 C C . ARG A 1 305 ? 1.002 6.190 7.185 1.00 87.12 305 ARG A C 1
ATOM 2391 O O . ARG A 1 305 ? -0.115 5.786 6.873 1.00 87.12 305 ARG A O 1
ATOM 2398 N N . ASP A 1 306 ? 1.631 7.160 6.525 1.00 87.81 306 ASP A N 1
ATOM 2399 C CA . ASP A 1 306 ? 1.031 7.886 5.396 1.00 87.81 306 ASP A CA 1
ATOM 2400 C C . ASP A 1 306 ? 0.821 6.993 4.172 1.00 87.81 306 ASP A C 1
ATOM 2402 O O . ASP A 1 306 ? -0.234 7.033 3.525 1.00 87.81 306 ASP A O 1
ATOM 2406 N N . PHE A 1 307 ? 1.823 6.171 3.854 1.00 94.00 307 PHE A N 1
ATOM 2407 C CA . PHE A 1 307 ? 1.751 5.259 2.723 1.00 94.00 307 PHE A CA 1
ATOM 2408 C C . PHE A 1 307 ? 0.625 4.239 2.919 1.00 94.00 307 PHE A C 1
ATOM 2410 O O . PHE A 1 307 ? -0.270 4.133 2.080 1.00 94.00 307 PHE A O 1
ATOM 2417 N N . LEU A 1 308 ? 0.605 3.551 4.065 1.00 95.25 308 LEU A N 1
ATOM 2418 C CA . LEU A 1 308 ? -0.429 2.565 4.366 1.00 95.25 308 LEU A CA 1
ATOM 2419 C C . LEU A 1 308 ? -1.813 3.220 4.450 1.00 95.25 308 LEU A C 1
ATOM 2421 O O . LEU A 1 308 ? -2.775 2.664 3.928 1.00 95.25 308 LEU A O 1
ATOM 2425 N N . ALA A 1 309 ? -1.937 4.413 5.043 1.00 94.06 309 ALA A N 1
ATOM 2426 C CA . ALA A 1 309 ? -3.210 5.136 5.077 1.00 94.06 309 ALA A CA 1
ATOM 2427 C C . ALA A 1 309 ? -3.749 5.433 3.668 1.00 94.06 309 ALA A C 1
ATOM 2429 O O . ALA A 1 309 ? -4.958 5.358 3.450 1.00 94.06 309 ALA A O 1
ATOM 2430 N N . SER A 1 310 ? -2.874 5.701 2.691 1.00 96.75 310 SER A N 1
ATOM 2431 C CA . SER A 1 310 ? -3.270 5.921 1.292 1.00 96.75 310 SER A CA 1
ATOM 2432 C C . SER A 1 310 ? -3.951 4.682 0.687 1.00 96.75 310 SER A C 1
ATOM 2434 O O . SER A 1 310 ? -4.971 4.804 -0.004 1.00 96.75 310 SER A O 1
ATOM 2436 N N . LEU A 1 311 ? -3.475 3.477 1.029 1.00 97.88 311 LEU A N 1
ATOM 2437 C CA . LEU A 1 311 ? -4.048 2.214 0.545 1.00 97.88 311 LEU A CA 1
ATOM 2438 C C . LEU A 1 311 ? -5.505 2.015 0.994 1.00 97.88 311 LEU A C 1
ATOM 2440 O O . LEU A 1 311 ? -6.287 1.407 0.260 1.00 97.88 311 LEU A O 1
ATOM 2444 N N . ALA A 1 312 ? -5.910 2.583 2.138 1.00 96.94 312 ALA A N 1
ATOM 2445 C CA . ALA A 1 312 ? -7.293 2.514 2.623 1.00 96.94 312 ALA A CA 1
ATOM 2446 C C . ALA A 1 312 ? -8.293 3.131 1.625 1.00 96.94 312 ALA A C 1
ATOM 2448 O O . ALA A 1 312 ? -9.422 2.655 1.480 1.00 96.94 312 ALA A O 1
ATOM 2449 N N . PHE A 1 313 ? -7.848 4.153 0.888 1.00 97.00 313 PHE A N 1
ATOM 2450 C CA . PHE A 1 313 ? -8.616 4.863 -0.139 1.00 97.00 313 PHE A CA 1
ATOM 2451 C C . PHE A 1 313 ? -8.452 4.262 -1.535 1.00 97.00 313 PHE A C 1
ATOM 2453 O O . PHE A 1 313 ? -8.891 4.872 -2.513 1.00 97.00 313 PHE A O 1
ATOM 2460 N N . ARG A 1 314 ? -7.792 3.100 -1.645 1.00 97.81 314 ARG A N 1
ATOM 2461 C CA . ARG A 1 314 ? -7.309 2.549 -2.916 1.00 97.81 314 ARG A CA 1
ATOM 2462 C C . ARG A 1 314 ? -6.437 3.554 -3.676 1.00 97.81 314 ARG A C 1
ATOM 2464 O O . ARG A 1 314 ? -6.548 3.701 -4.889 1.00 97.81 314 ARG A O 1
ATOM 2471 N N . ILE A 1 315 ? -5.595 4.297 -2.961 1.00 97.75 315 ILE A N 1
ATOM 2472 C CA . ILE A 1 315 ? -4.640 5.226 -3.563 1.00 97.75 315 ILE A CA 1
ATOM 2473 C C . ILE A 1 315 ? -3.241 4.691 -3.303 1.00 97.75 315 ILE A C 1
ATOM 2475 O O . ILE A 1 315 ? -2.831 4.536 -2.156 1.00 97.75 315 ILE A O 1
ATOM 2479 N N . PHE A 1 316 ? -2.521 4.401 -4.379 1.00 98.00 316 PHE A N 1
ATOM 2480 C CA . PHE A 1 316 ? -1.133 3.974 -4.315 1.00 98.00 316 PHE A CA 1
ATOM 2481 C C . PHE A 1 316 ? -0.215 5.157 -4.638 1.00 98.00 316 PHE A C 1
ATOM 2483 O O . PHE A 1 316 ? -0.392 5.843 -5.648 1.00 98.00 316 PHE A O 1
ATOM 2490 N N . GLN A 1 317 ? 0.743 5.411 -3.753 1.00 95.56 317 GLN A N 1
ATOM 2491 C CA . GLN A 1 317 ? 1.718 6.492 -3.876 1.00 95.56 317 GLN A CA 1
ATOM 2492 C C . GLN A 1 317 ? 2.880 5.980 -4.728 1.00 95.56 317 GLN A C 1
ATOM 2494 O O . GLN A 1 317 ? 3.593 5.085 -4.294 1.00 95.56 317 GLN A O 1
ATOM 2499 N N . SER A 1 318 ? 3.037 6.508 -5.941 1.00 95.94 318 SER A N 1
ATOM 2500 C CA . SER A 1 318 ? 3.980 5.997 -6.942 1.00 95.94 318 SER A CA 1
ATOM 2501 C C . SER A 1 318 ? 5.000 7.059 -7.312 1.00 95.94 318 SER A C 1
ATOM 2503 O O . SER A 1 318 ? 4.641 8.196 -7.630 1.00 95.94 318 SER A O 1
ATOM 2505 N N . THR A 1 319 ? 6.272 6.683 -7.362 1.00 94.69 319 THR A N 1
ATOM 2506 C CA . THR A 1 319 ? 7.321 7.554 -7.897 1.00 94.69 319 THR A CA 1
ATOM 2507 C C . THR A 1 319 ? 7.257 7.633 -9.430 1.00 94.69 319 THR A C 1
ATOM 2509 O O . THR A 1 319 ? 6.690 6.765 -10.099 1.00 94.69 319 THR A O 1
ATOM 2512 N N . GLN A 1 320 ? 7.824 8.702 -10.003 1.00 96.06 320 GLN A N 1
ATOM 2513 C CA . GLN A 1 320 ? 7.904 8.912 -11.461 1.00 96.06 320 GLN A CA 1
ATOM 2514 C C . GLN A 1 320 ? 9.335 8.920 -12.010 1.00 96.06 320 GLN A C 1
ATOM 2516 O O . GLN A 1 320 ? 9.516 8.935 -13.227 1.00 96.06 320 GLN A O 1
ATOM 2521 N N . TYR A 1 321 ? 10.350 8.932 -11.145 1.00 94.31 321 TYR A N 1
ATOM 2522 C CA . TYR A 1 321 ? 11.745 8.928 -11.576 1.00 94.31 321 TYR A CA 1
ATOM 2523 C C . TYR A 1 321 ? 12.205 7.521 -11.951 1.00 94.31 321 TYR A C 1
ATOM 2525 O O . TYR A 1 321 ? 11.725 6.541 -11.397 1.00 94.31 321 TYR A O 1
ATOM 2533 N N . VAL A 1 322 ? 13.168 7.427 -12.863 1.00 93.75 322 VAL A N 1
ATOM 2534 C CA . VAL A 1 322 ? 13.780 6.160 -13.287 1.00 93.75 322 VAL A CA 1
ATOM 2535 C C . VAL A 1 322 ? 15.131 6.000 -12.595 1.00 93.75 322 VAL A C 1
ATOM 2537 O O . VAL A 1 322 ? 15.847 6.986 -12.405 1.00 93.75 322 VAL A O 1
ATOM 2540 N N . ARG A 1 323 ? 15.496 4.767 -12.230 1.00 90.94 323 ARG A N 1
ATOM 2541 C CA . ARG A 1 323 ? 16.815 4.434 -11.673 1.00 90.94 323 ARG A CA 1
ATOM 2542 C C . ARG A 1 323 ? 17.962 4.882 -12.583 1.00 90.94 323 ARG A C 1
ATOM 2544 O O . ARG A 1 323 ? 17.832 4.971 -13.805 1.00 90.94 323 ARG A O 1
ATOM 2551 N N . HIS A 1 324 ? 19.126 5.106 -11.982 1.00 91.19 324 HIS A N 1
ATOM 2552 C CA . HIS A 1 324 ? 20.319 5.536 -12.706 1.00 91.19 324 HIS A CA 1
ATOM 2553 C C . HIS A 1 324 ? 20.778 4.497 -13.749 1.00 91.19 324 HIS A C 1
ATOM 2555 O O . HIS A 1 324 ? 20.809 3.293 -13.484 1.00 91.19 324 HIS A O 1
ATOM 2561 N N . THR A 1 325 ? 21.200 4.964 -14.926 1.00 88.50 325 THR A N 1
ATOM 2562 C CA . THR A 1 325 ? 21.535 4.121 -16.092 1.00 88.50 325 THR A CA 1
ATOM 2563 C C . THR A 1 325 ? 22.741 3.206 -15.877 1.00 88.50 325 THR A C 1
ATOM 2565 O O . THR A 1 325 ? 22.865 2.194 -16.561 1.00 88.50 325 THR A O 1
ATOM 2568 N N . SER A 1 326 ? 23.617 3.514 -14.914 1.00 86.44 326 SER A N 1
ATOM 2569 C CA . SER A 1 326 ? 24.753 2.649 -14.557 1.00 86.44 326 SER A CA 1
ATOM 2570 C C . SER A 1 326 ? 24.339 1.346 -13.866 1.00 86.44 326 SER A C 1
ATOM 2572 O O . SER A 1 326 ? 25.138 0.416 -13.809 1.00 86.44 326 SER A O 1
ATOM 2574 N N . SER A 1 327 ? 23.120 1.285 -13.319 1.00 82.38 327 SER A N 1
ATOM 2575 C CA . SER A 1 327 ? 22.630 0.165 -12.509 1.00 82.38 327 SER A CA 1
ATOM 2576 C C . SER A 1 327 ? 21.199 -0.227 -12.913 1.00 82.38 327 SER A C 1
ATOM 2578 O O . SER A 1 327 ? 20.283 -0.179 -12.095 1.00 82.38 327 SER A O 1
ATOM 2580 N N . PRO A 1 328 ? 20.954 -0.647 -14.169 1.00 79.19 328 PRO A N 1
ATOM 2581 C CA . PRO A 1 328 ? 19.596 -0.902 -14.664 1.00 79.19 328 PRO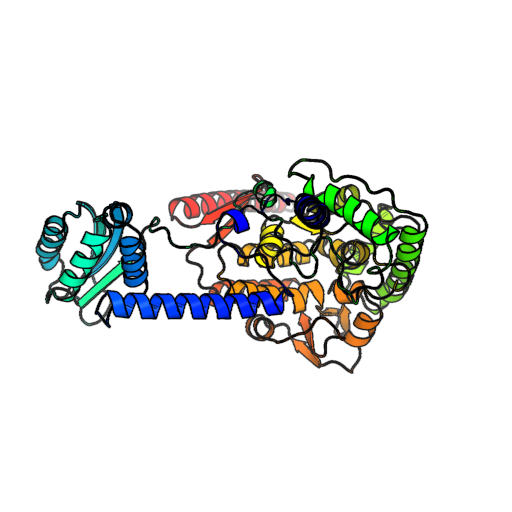 A CA 1
ATOM 2582 C C . PRO A 1 328 ? 18.901 -2.074 -13.946 1.00 79.19 328 PRO A C 1
ATOM 2584 O O . PRO A 1 328 ? 17.678 -2.107 -13.826 1.00 79.19 328 PRO A O 1
ATOM 2587 N N . HIS A 1 329 ? 19.666 -3.032 -13.420 1.00 74.88 329 HIS A N 1
ATOM 2588 C CA . HIS A 1 329 ? 19.131 -4.244 -12.791 1.00 74.88 329 HIS A CA 1
ATOM 2589 C C . HIS A 1 329 ? 18.945 -4.146 -11.271 1.00 74.88 329 HIS A C 1
ATOM 2591 O O . HIS A 1 329 ? 18.467 -5.105 -10.670 1.00 74.88 329 HIS A O 1
ATOM 2597 N N . HIS A 1 330 ? 19.333 -3.035 -10.637 1.00 71.81 330 HIS A N 1
ATOM 2598 C CA . HIS A 1 330 ? 19.227 -2.878 -9.188 1.00 71.81 330 HIS A CA 1
ATOM 2599 C C . HIS A 1 330 ? 19.125 -1.405 -8.787 1.00 71.81 330 HIS A C 1
ATOM 2601 O O . HIS A 1 330 ? 19.902 -0.574 -9.252 1.00 71.81 330 HIS A O 1
ATOM 2607 N N . THR A 1 331 ? 18.201 -1.104 -7.878 1.00 73.62 331 THR A N 1
ATOM 2608 C CA . THR A 1 331 ? 18.042 0.217 -7.269 1.00 73.62 331 THR A CA 1
ATOM 2609 C C . THR A 1 331 ? 17.720 0.055 -5.779 1.00 73.62 331 THR A C 1
ATOM 2611 O O . THR A 1 331 ? 16.923 -0.820 -5.443 1.00 73.62 331 THR A O 1
ATOM 2614 N N . PRO A 1 332 ? 18.332 0.857 -4.886 1.00 67.81 332 PRO A N 1
ATOM 2615 C CA . PRO A 1 332 ? 17.982 0.891 -3.464 1.00 67.81 332 PRO A CA 1
ATOM 2616 C C . PRO A 1 332 ? 16.694 1.688 -3.187 1.00 67.81 332 PRO A C 1
ATOM 2618 O O . PRO A 1 332 ? 16.215 1.716 -2.057 1.00 67.81 332 PRO A O 1
ATOM 2621 N N . GLU A 1 333 ? 16.172 2.382 -4.199 1.00 75.38 333 GLU A N 1
ATOM 2622 C CA . GLU A 1 333 ? 14.966 3.208 -4.143 1.00 75.38 333 GLU A CA 1
ATOM 2623 C C . GLU A 1 333 ? 13.895 2.640 -5.082 1.00 75.38 333 GLU A C 1
ATOM 2625 O O . GLU A 1 333 ? 14.255 2.201 -6.182 1.00 75.38 333 GLU A O 1
ATOM 2630 N N . PRO A 1 334 ? 12.602 2.681 -4.707 1.00 84.88 334 PRO A N 1
ATOM 2631 C CA . PRO A 1 334 ? 11.517 2.264 -5.587 1.00 84.88 334 PRO A CA 1
ATOM 2632 C C . PRO A 1 334 ? 11.325 3.308 -6.693 1.00 84.88 334 PRO A C 1
ATOM 2634 O O . PRO A 1 334 ? 10.638 4.315 -6.534 1.00 84.88 334 PRO A O 1
ATOM 2637 N N . ASP A 1 335 ? 12.004 3.098 -7.818 1.00 92.12 335 ASP A N 1
ATOM 2638 C CA . ASP A 1 335 ? 11.844 3.906 -9.023 1.00 92.12 335 ASP A CA 1
ATOM 2639 C C . ASP A 1 335 ? 10.559 3.527 -9.773 1.00 92.12 335 ASP A C 1
ATOM 2641 O O . ASP A 1 335 ? 9.964 2.479 -9.532 1.00 92.12 335 ASP A O 1
ATOM 2645 N N . CYS A 1 336 ? 10.155 4.327 -10.757 1.00 94.50 336 CYS A N 1
ATOM 2646 C CA . CYS A 1 336 ? 8.911 4.091 -11.483 1.00 94.50 336 CYS A CA 1
ATOM 2647 C C . CYS A 1 336 ? 8.884 2.729 -12.197 1.00 94.50 336 CYS A C 1
ATOM 2649 O O . CYS A 1 336 ? 7.810 2.205 -12.464 1.00 94.50 336 CYS A O 1
ATOM 2651 N N . ILE A 1 337 ? 10.039 2.129 -12.512 1.00 94.38 337 ILE A N 1
ATOM 2652 C CA . ILE A 1 337 ? 10.099 0.780 -13.083 1.00 94.38 337 ILE A CA 1
ATOM 2653 C C . ILE A 1 337 ? 9.621 -0.252 -12.058 1.00 94.38 337 ILE A C 1
ATOM 2655 O O . ILE A 1 337 ? 8.815 -1.114 -12.407 1.00 94.38 337 ILE A O 1
ATOM 2659 N N . HIS A 1 338 ? 10.096 -0.163 -10.812 1.00 94.50 338 HIS A N 1
ATOM 2660 C CA . HIS A 1 338 ? 9.613 -1.000 -9.715 1.00 94.50 338 HIS A CA 1
ATOM 2661 C C . HIS A 1 338 ? 8.110 -0.811 -9.500 1.00 94.50 338 HIS A C 1
ATOM 2663 O O . HIS A 1 338 ? 7.382 -1.800 -9.458 1.00 94.50 338 HIS A O 1
ATOM 2669 N N . GLU A 1 339 ? 7.637 0.436 -9.485 1.00 96.31 339 GLU A N 1
ATOM 2670 C CA . GLU A 1 339 ? 6.212 0.719 -9.304 1.00 96.31 339 GLU A CA 1
ATOM 2671 C C . GLU A 1 339 ? 5.370 0.094 -10.419 1.00 96.31 339 GLU A C 1
ATOM 2673 O O . GLU A 1 339 ? 4.461 -0.696 -10.158 1.00 96.31 339 GLU A O 1
ATOM 2678 N N . MET A 1 340 ? 5.718 0.393 -11.674 1.00 96.44 340 MET A N 1
ATOM 2679 C CA . MET A 1 340 ? 4.982 -0.049 -12.855 1.00 96.44 340 MET A CA 1
ATOM 2680 C C . MET A 1 340 ? 5.009 -1.566 -13.001 1.00 96.44 340 MET A C 1
ATOM 2682 O O . MET A 1 340 ? 3.959 -2.188 -13.109 1.00 96.44 340 MET A O 1
ATOM 2686 N N . ILE A 1 341 ? 6.192 -2.177 -13.009 1.00 95.06 341 ILE A N 1
ATOM 2687 C CA . ILE A 1 341 ? 6.327 -3.611 -13.275 1.00 95.06 341 ILE A CA 1
ATOM 2688 C C . ILE A 1 341 ? 5.966 -4.435 -12.039 1.00 95.06 341 ILE A C 1
ATOM 2690 O O . ILE A 1 341 ? 5.354 -5.490 -12.174 1.00 95.06 341 ILE A O 1
ATOM 2694 N N . GLY A 1 342 ? 6.328 -3.983 -10.844 1.00 95.25 342 GLY A N 1
ATOM 2695 C CA . GLY A 1 342 ? 6.108 -4.723 -9.606 1.00 95.25 342 GLY A CA 1
ATOM 2696 C C . GLY A 1 342 ? 4.661 -4.654 -9.124 1.00 95.25 342 GLY A C 1
ATOM 2697 O O . GLY A 1 342 ? 3.999 -5.686 -9.017 1.00 95.25 342 GLY A O 1
ATOM 2698 N N . HIS A 1 343 ? 4.159 -3.448 -8.845 1.00 98.19 343 HIS A N 1
ATOM 2699 C CA . HIS A 1 343 ? 2.884 -3.267 -8.143 1.00 98.19 343 HIS A CA 1
ATOM 2700 C C . HIS A 1 343 ? 1.664 -3.241 -9.064 1.00 98.19 343 HIS A C 1
ATOM 2702 O O . HIS A 1 343 ? 0.641 -3.867 -8.763 1.00 98.19 343 HIS A O 1
ATOM 2708 N N . MET A 1 344 ? 1.741 -2.510 -10.180 1.00 97.62 344 MET A N 1
ATOM 2709 C CA . MET A 1 344 ? 0.546 -2.148 -10.954 1.00 97.62 344 MET A CA 1
ATOM 2710 C C . MET A 1 344 ? -0.281 -3.339 -11.459 1.00 97.62 344 MET A C 1
ATOM 2712 O O . MET A 1 344 ? -1.509 -3.279 -11.343 1.00 97.62 344 MET A O 1
ATOM 2716 N N . PRO A 1 345 ? 0.312 -4.438 -11.973 1.00 98.19 345 PRO A N 1
ATOM 2717 C CA . PRO A 1 345 ? -0.480 -5.559 -12.468 1.00 98.19 345 PRO A CA 1
ATOM 2718 C C . PRO A 1 345 ? -1.333 -6.207 -11.374 1.00 98.19 345 PRO A C 1
ATOM 2720 O O . PRO A 1 345 ? -2.480 -6.569 -11.618 1.00 98.19 345 PRO A O 1
ATOM 2723 N N . LEU A 1 346 ? -0.825 -6.309 -10.145 1.00 98.25 346 LEU A N 1
ATOM 2724 C CA . LEU A 1 346 ? -1.593 -6.902 -9.050 1.00 98.25 346 LEU A CA 1
ATOM 2725 C C . LEU A 1 346 ? -2.602 -5.930 -8.447 1.00 98.25 346 LEU A C 1
ATOM 2727 O O . LEU A 1 346 ? -3.690 -6.354 -8.075 1.00 98.25 346 LEU A O 1
ATOM 2731 N N . LEU A 1 347 ? -2.329 -4.625 -8.433 1.00 98.44 347 LEU A N 1
ATOM 2732 C CA . LEU A 1 347 ? -3.336 -3.634 -8.032 1.00 98.44 347 LEU A CA 1
ATOM 2733 C C . LEU A 1 347 ? -4.548 -3.588 -8.980 1.00 98.44 347 LEU A C 1
ATOM 2735 O O . LEU A 1 347 ? -5.622 -3.136 -8.576 1.00 98.44 347 LEU A O 1
ATOM 2739 N N . ALA A 1 348 ? -4.416 -4.081 -10.217 1.00 98.31 348 ALA A N 1
ATOM 2740 C CA . ALA A 1 348 ? -5.536 -4.279 -11.141 1.00 98.31 348 ALA A CA 1
ATOM 2741 C C . ALA A 1 348 ? -6.229 -5.653 -11.004 1.00 98.31 348 ALA A C 1
ATOM 2743 O O . ALA A 1 348 ? -7.228 -5.906 -11.685 1.00 98.31 348 ALA A O 1
ATOM 2744 N N . ASP A 1 349 ? -5.762 -6.536 -10.116 1.00 98.06 349 ASP A N 1
ATOM 2745 C CA . ASP A 1 349 ? -6.499 -7.737 -9.727 1.00 98.06 349 ASP A CA 1
ATOM 2746 C C . ASP A 1 349 ? -7.449 -7.441 -8.548 1.00 98.06 349 ASP A C 1
ATOM 2748 O O . ASP A 1 349 ? -7.004 -6.955 -7.506 1.00 98.06 349 ASP A O 1
ATOM 2752 N N . PRO A 1 350 ? -8.758 -7.748 -8.650 1.00 96.44 350 PRO A N 1
ATOM 2753 C CA . PRO A 1 350 ? -9.717 -7.422 -7.594 1.00 96.44 350 PRO A CA 1
ATOM 2754 C C . PRO A 1 350 ? -9.413 -8.043 -6.227 1.00 96.44 350 PRO A C 1
ATOM 2756 O O . PRO A 1 350 ? -9.712 -7.420 -5.208 1.00 96.44 350 PRO A O 1
ATOM 2759 N N . LYS A 1 351 ? -8.847 -9.257 -6.176 1.00 94.50 351 LYS A N 1
ATOM 2760 C CA . LYS A 1 351 ? -8.577 -9.942 -4.902 1.00 94.50 351 LYS A CA 1
ATOM 2761 C C . LYS A 1 351 ? -7.382 -9.310 -4.210 1.00 94.50 351 LYS A C 1
ATOM 2763 O O . LYS A 1 351 ? -7.441 -9.027 -3.014 1.00 94.50 351 LYS A O 1
ATOM 2768 N N . PHE A 1 352 ? -6.326 -9.051 -4.974 1.00 96.81 352 PHE A N 1
ATOM 2769 C CA . PHE A 1 352 ? -5.136 -8.401 -4.449 1.00 96.81 352 PHE A CA 1
ATOM 2770 C C . PHE A 1 352 ? -5.413 -6.946 -4.053 1.00 96.81 352 PHE A C 1
ATOM 2772 O O . PHE A 1 352 ? -5.054 -6.540 -2.955 1.00 96.81 352 PHE A O 1
ATOM 2779 N N . ALA A 1 353 ? -6.154 -6.192 -4.871 1.00 97.38 353 ALA A N 1
ATOM 2780 C CA . ALA A 1 353 ? -6.574 -4.831 -4.541 1.00 97.38 353 ALA A CA 1
ATOM 2781 C C . ALA A 1 353 ? -7.362 -4.762 -3.221 1.00 97.38 353 ALA A C 1
ATOM 2783 O O . ALA A 1 353 ? -7.139 -3.865 -2.407 1.00 97.38 353 ALA A O 1
ATOM 2784 N N . GLN A 1 354 ? -8.267 -5.718 -2.976 1.00 95.94 354 GLN A N 1
ATOM 2785 C CA . GLN A 1 354 ? -8.957 -5.820 -1.688 1.00 95.94 354 GLN A CA 1
ATOM 2786 C C . GLN A 1 354 ? -7.976 -6.094 -0.549 1.00 95.94 354 GLN A C 1
ATOM 2788 O O . GLN A 1 354 ? -8.037 -5.409 0.463 1.00 95.94 354 GLN A O 1
ATOM 2793 N N . PHE A 1 355 ? -7.059 -7.049 -0.712 1.00 96.50 355 PHE A N 1
ATOM 2794 C CA . PHE A 1 355 ? -6.049 -7.348 0.303 1.00 96.50 355 PHE A CA 1
ATOM 2795 C C . PHE A 1 355 ? -5.177 -6.125 0.639 1.00 96.50 355 PHE A C 1
ATOM 2797 O O . PHE A 1 355 ? -5.033 -5.784 1.811 1.00 96.50 355 PHE A O 1
ATOM 2804 N N . SER A 1 356 ? -4.672 -5.402 -0.365 1.00 97.31 356 SER A N 1
ATOM 2805 C CA . SER A 1 356 ? -3.909 -4.164 -0.155 1.00 97.31 356 SER A CA 1
ATOM 2806 C C . SER A 1 356 ? -4.734 -3.089 0.558 1.00 97.31 356 SER A C 1
ATOM 2808 O O . SER A 1 356 ? -4.220 -2.396 1.435 1.00 97.31 356 SER A O 1
ATOM 2810 N N . GLN A 1 357 ? -6.023 -2.964 0.224 1.00 97.31 357 GLN A N 1
ATOM 2811 C CA . GLN A 1 357 ? -6.918 -2.032 0.904 1.00 97.31 357 GLN A CA 1
ATOM 2812 C C . GLN A 1 357 ? -7.160 -2.417 2.370 1.00 97.31 357 GLN A C 1
ATOM 2814 O O . GLN A 1 357 ? -7.213 -1.529 3.214 1.00 97.31 357 GLN A O 1
ATOM 2819 N N . GLU A 1 358 ? -7.289 -3.706 2.691 1.00 95.44 358 GLU A N 1
ATOM 2820 C CA . GLU A 1 358 ? -7.443 -4.184 4.074 1.00 95.44 358 GLU A CA 1
ATOM 2821 C C . GLU A 1 358 ? -6.234 -3.809 4.936 1.00 95.44 358 GLU A C 1
ATOM 2823 O O . GLU A 1 358 ? -6.408 -3.348 6.064 1.00 95.44 358 GLU A O 1
ATOM 2828 N N . ILE A 1 359 ? -5.014 -3.917 4.394 1.00 96.00 359 ILE A N 1
ATOM 2829 C CA . ILE A 1 359 ? -3.805 -3.441 5.083 1.00 96.00 359 ILE A CA 1
ATOM 2830 C C . ILE A 1 359 ? -3.917 -1.940 5.376 1.00 96.00 359 ILE A C 1
ATOM 2832 O O . ILE A 1 359 ? -3.631 -1.501 6.492 1.00 96.00 359 ILE A O 1
ATOM 2836 N N . GLY A 1 360 ? -4.371 -1.154 4.399 1.00 96.19 360 GLY A N 1
ATOM 2837 C CA . GLY A 1 360 ? -4.564 0.278 4.593 1.00 96.19 360 GLY A CA 1
ATOM 2838 C C . GLY A 1 360 ? -5.651 0.613 5.611 1.00 96.19 360 GLY A C 1
ATOM 2839 O O . GLY A 1 360 ? -5.454 1.472 6.460 1.00 96.19 360 GLY A O 1
ATOM 2840 N N . LEU A 1 361 ? -6.785 -0.088 5.589 1.00 95.00 361 LEU A N 1
ATOM 2841 C CA . LEU A 1 361 ? -7.856 0.097 6.571 1.00 95.00 361 LEU A CA 1
ATOM 2842 C C . LEU A 1 361 ? -7.402 -0.254 7.988 1.00 95.00 361 LEU A C 1
ATOM 2844 O O . LEU A 1 361 ? -7.794 0.428 8.936 1.00 95.00 361 LEU A O 1
ATOM 2848 N N . ALA A 1 362 ? -6.565 -1.280 8.140 1.00 93.75 362 ALA A N 1
ATOM 2849 C CA . ALA A 1 362 ? -5.989 -1.658 9.424 1.00 93.75 362 ALA A CA 1
ATOM 2850 C C . ALA A 1 362 ? -5.030 -0.588 9.974 1.00 93.75 362 ALA A C 1
ATOM 2852 O O . ALA A 1 362 ? -4.952 -0.420 11.188 1.00 93.75 362 ALA A O 1
ATOM 2853 N N . SER A 1 363 ? -4.344 0.174 9.113 1.00 92.81 363 SER A N 1
ATOM 2854 C CA . SER A 1 363 ? -3.398 1.215 9.546 1.00 92.81 363 SER A CA 1
ATOM 2855 C C . SER A 1 363 ? -4.079 2.462 10.126 1.00 92.81 363 SER A C 1
ATOM 2857 O O . SER A 1 363 ? -3.482 3.188 10.926 1.00 92.81 363 SER A O 1
ATOM 2859 N N . LEU A 1 364 ? -5.342 2.711 9.764 1.00 90.19 364 LEU A N 1
ATOM 2860 C CA . LEU A 1 364 ? -6.090 3.878 10.224 1.00 90.19 364 LEU A CA 1
ATOM 2861 C C . LEU A 1 364 ? -6.337 3.807 11.735 1.00 90.19 364 LEU A C 1
ATOM 2863 O O . LEU A 1 364 ? -6.982 2.880 12.231 1.00 90.19 364 LEU A O 1
ATOM 2867 N N . GLY A 1 365 ? -5.810 4.797 12.461 1.00 81.12 365 GLY A N 1
ATOM 2868 C CA . GLY A 1 365 ? -5.887 4.873 13.922 1.00 81.12 365 GLY A CA 1
ATOM 2869 C C . GLY A 1 365 ? -5.001 3.864 14.663 1.00 81.12 365 GLY A C 1
ATOM 2870 O O . GLY A 1 365 ? -5.085 3.782 15.883 1.00 81.12 365 GLY A O 1
ATOM 2871 N N . ALA A 1 366 ? -4.157 3.102 13.959 1.00 84.75 366 ALA A N 1
ATOM 2872 C CA . ALA A 1 366 ? -3.242 2.150 14.581 1.00 84.75 366 ALA A CA 1
ATOM 2873 C C . ALA A 1 366 ? -2.108 2.864 15.334 1.00 84.75 366 ALA A C 1
ATOM 2875 O O . ALA A 1 366 ? -1.602 3.903 14.891 1.00 84.75 366 ALA A O 1
ATOM 2876 N N . SER A 1 367 ? -1.668 2.289 16.451 1.00 81.19 367 SER A N 1
ATOM 2877 C CA . SER A 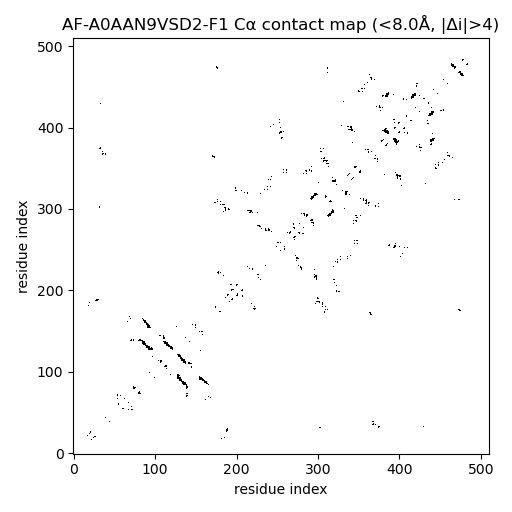1 367 ? -0.475 2.734 17.181 1.00 81.19 367 SER A CA 1
ATOM 2878 C C . SER A 1 367 ? 0.800 2.531 16.352 1.00 81.19 367 SER A C 1
ATOM 2880 O O . SER A 1 367 ? 0.824 1.717 15.432 1.00 81.19 367 SER A O 1
ATOM 2882 N N . ASP A 1 368 ? 1.888 3.234 16.672 1.00 79.00 368 ASP A N 1
ATOM 2883 C CA . ASP A 1 368 ? 3.160 3.100 15.933 1.00 79.00 368 ASP A CA 1
ATOM 2884 C C . ASP A 1 368 ? 3.687 1.650 15.943 1.00 79.00 368 ASP A C 1
ATOM 2886 O O . ASP A 1 368 ? 4.137 1.130 14.925 1.00 79.00 368 ASP A O 1
ATOM 2890 N N . ALA A 1 369 ? 3.533 0.941 17.068 1.00 82.44 369 ALA A N 1
ATOM 2891 C CA . ALA A 1 369 ? 3.917 -0.468 17.181 1.00 82.44 369 ALA A CA 1
ATOM 2892 C C . ALA A 1 369 ? 3.062 -1.399 16.296 1.00 82.44 369 ALA A C 1
ATOM 2894 O O . ALA A 1 369 ? 3.525 -2.448 15.849 1.00 82.44 369 ALA A O 1
ATOM 2895 N N . GLU A 1 370 ? 1.801 -1.047 16.046 1.00 88.06 370 GLU A N 1
ATOM 2896 C CA . GLU A 1 370 ? 0.945 -1.766 15.098 1.00 88.06 370 GLU A CA 1
ATOM 2897 C C . GLU A 1 370 ? 1.284 -1.393 13.649 1.00 88.06 370 GLU A C 1
ATOM 2899 O O . GLU A 1 370 ? 1.283 -2.274 12.791 1.00 88.06 370 GLU A O 1
ATOM 2904 N N . ILE A 1 371 ? 1.656 -0.137 13.376 1.00 87.31 371 ILE A N 1
ATOM 2905 C CA . ILE A 1 371 ? 2.182 0.280 12.069 1.00 87.31 371 ILE A CA 1
ATOM 2906 C C . ILE A 1 371 ? 3.464 -0.490 11.723 1.00 87.31 371 ILE A C 1
ATOM 2908 O O . ILE A 1 371 ? 3.597 -0.925 10.580 1.00 87.31 371 ILE A O 1
ATOM 2912 N N . GLU A 1 372 ? 4.365 -0.752 12.679 1.00 86.38 372 GLU A N 1
ATOM 2913 C CA . GLU A 1 372 ? 5.549 -1.610 12.468 1.00 86.38 372 GLU A CA 1
ATOM 2914 C C . GLU A 1 372 ? 5.158 -3.004 11.968 1.00 86.38 372 GLU A C 1
ATOM 2916 O O . GLU A 1 372 ? 5.672 -3.514 10.967 1.00 86.38 372 GLU A O 1
ATOM 2921 N N . LYS A 1 373 ? 4.206 -3.618 12.669 1.00 93.06 373 LYS A N 1
ATOM 2922 C CA . LYS A 1 373 ? 3.696 -4.950 12.350 1.00 93.06 373 LYS A CA 1
ATOM 2923 C C . LYS A 1 373 ? 3.038 -4.976 10.974 1.00 93.06 373 LYS A C 1
ATOM 2925 O O . LYS A 1 373 ? 3.318 -5.875 10.184 1.00 93.06 373 LYS A O 1
ATOM 2930 N N . LEU A 1 374 ? 2.205 -3.981 10.666 1.00 94.75 374 LEU A N 1
ATOM 2931 C CA . LEU A 1 374 ? 1.550 -3.842 9.364 1.00 94.75 374 LEU A CA 1
ATOM 2932 C C . LEU A 1 374 ? 2.561 -3.620 8.237 1.00 94.75 374 LEU A C 1
ATOM 2934 O O . LEU A 1 374 ? 2.437 -4.242 7.187 1.00 94.75 374 LEU A O 1
ATOM 2938 N N . SER A 1 375 ? 3.592 -2.809 8.471 1.00 92.75 375 SER A N 1
ATOM 2939 C CA . SER A 1 375 ? 4.684 -2.585 7.514 1.00 92.75 375 SER A CA 1
ATOM 2940 C C . SER A 1 375 ? 5.471 -3.867 7.249 1.00 92.75 375 SER A C 1
ATOM 2942 O O . SER A 1 375 ? 5.843 -4.150 6.116 1.00 92.75 375 SER A O 1
ATOM 2944 N N . THR A 1 376 ? 5.676 -4.688 8.280 1.00 94.94 376 THR A N 1
ATOM 2945 C CA . THR A 1 376 ? 6.343 -5.991 8.156 1.00 94.94 376 THR A CA 1
ATOM 2946 C C . THR A 1 376 ? 5.481 -6.994 7.389 1.00 94.94 376 THR A C 1
ATOM 2948 O O . THR A 1 376 ? 5.980 -7.711 6.522 1.00 94.94 376 THR A O 1
ATOM 2951 N N . VAL A 1 377 ? 4.169 -7.017 7.641 1.00 97.06 377 VAL A N 1
ATOM 2952 C CA . VAL A 1 377 ? 3.226 -7.809 6.837 1.00 97.06 377 VAL A CA 1
ATOM 2953 C C . VAL A 1 377 ? 3.230 -7.338 5.386 1.00 97.06 377 VAL A C 1
ATOM 2955 O O . VAL A 1 377 ? 3.303 -8.177 4.493 1.00 97.06 377 VAL A O 1
ATOM 2958 N N . TYR A 1 378 ? 3.202 -6.027 5.137 1.00 97.12 378 TYR A N 1
ATOM 2959 C CA . TYR A 1 378 ? 3.277 -5.451 3.795 1.00 97.12 378 TYR A CA 1
ATOM 2960 C C . TYR A 1 378 ? 4.568 -5.874 3.073 1.00 97.12 378 TYR A C 1
ATOM 2962 O O . TYR A 1 378 ? 4.501 -6.368 1.949 1.00 97.12 378 TYR A O 1
ATOM 2970 N N . TRP A 1 379 ? 5.720 -5.813 3.750 1.00 95.81 379 TRP A N 1
ATOM 2971 C CA . TRP A 1 379 ? 7.005 -6.276 3.216 1.00 95.81 379 TRP A CA 1
ATOM 2972 C C . TRP A 1 379 ? 6.970 -7.748 2.785 1.00 95.81 379 TRP A C 1
ATOM 2974 O O . TRP A 1 379 ? 7.273 -8.095 1.648 1.00 95.81 379 TRP A O 1
ATOM 2984 N N . PHE A 1 380 ? 6.535 -8.643 3.668 1.00 97.50 380 PHE A N 1
ATOM 2985 C CA . PHE A 1 380 ? 6.522 -10.079 3.376 1.00 97.50 380 PHE A CA 1
ATOM 2986 C C . PHE A 1 380 ? 5.351 -10.543 2.504 1.00 97.50 380 PHE A C 1
ATOM 2988 O O . PHE A 1 380 ? 5.241 -11.736 2.215 1.00 97.50 380 PHE A O 1
ATOM 2995 N N . THR A 1 381 ? 4.480 -9.624 2.085 1.00 97.56 381 THR A N 1
ATOM 2996 C CA . THR A 1 381 ? 3.372 -9.921 1.178 1.00 97.56 381 THR A CA 1
ATOM 2997 C C . THR A 1 381 ? 3.466 -9.088 -0.092 1.00 97.56 381 THR A C 1
ATOM 2999 O O . THR A 1 381 ? 3.931 -9.580 -1.113 1.00 97.56 381 THR A O 1
ATOM 3002 N N . VAL A 1 382 ? 3.063 -7.824 -0.051 1.00 97.44 382 VAL A N 1
ATOM 3003 C CA . VAL A 1 382 ? 3.005 -6.945 -1.222 1.00 97.44 382 VAL A CA 1
ATOM 3004 C C . VAL A 1 382 ? 4.385 -6.739 -1.867 1.00 97.44 382 VAL A C 1
ATOM 3006 O O . VAL A 1 382 ? 4.466 -6.733 -3.093 1.00 97.44 382 VAL A O 1
ATOM 3009 N N . GLU A 1 383 ? 5.466 -6.656 -1.083 1.00 95.81 383 GLU A N 1
ATOM 3010 C CA . GLU A 1 383 ? 6.823 -6.446 -1.623 1.00 95.81 383 GLU A CA 1
ATOM 3011 C C . GLU A 1 383 ? 7.546 -7.747 -2.002 1.00 95.81 383 GLU A C 1
ATOM 3013 O O . GLU A 1 383 ? 8.044 -7.883 -3.119 1.00 95.81 383 GLU A O 1
ATOM 3018 N N . PHE A 1 384 ? 7.584 -8.736 -1.104 1.00 96.50 384 PHE A N 1
ATOM 3019 C CA . PHE A 1 384 ? 8.380 -9.964 -1.263 1.00 96.50 384 PHE A CA 1
ATOM 3020 C C . PHE A 1 384 ? 7.555 -11.249 -1.098 1.00 96.50 384 PHE A C 1
ATOM 3022 O O . PHE A 1 384 ? 8.071 -12.296 -0.715 1.00 96.50 384 PHE A O 1
ATOM 3029 N N . GLY A 1 385 ? 6.254 -11.202 -1.374 1.00 97.12 385 GLY A N 1
ATOM 3030 C CA . GLY A 1 385 ? 5.371 -12.352 -1.219 1.00 97.12 385 GLY A CA 1
ATOM 3031 C C . GLY A 1 385 ? 5.478 -13.401 -2.329 1.00 97.12 385 GLY A C 1
ATOM 3032 O O . GLY A 1 385 ? 5.600 -13.101 -3.524 1.00 97.12 385 GLY A O 1
ATOM 3033 N N . LEU A 1 386 ? 5.348 -14.665 -1.923 1.00 98.25 386 LEU A N 1
ATOM 3034 C CA . LEU A 1 386 ? 5.187 -15.820 -2.805 1.00 98.25 386 LEU A CA 1
ATOM 3035 C C . LEU A 1 386 ? 3.801 -16.437 -2.616 1.00 98.25 386 LEU A C 1
ATOM 3037 O O . LEU A 1 386 ? 3.221 -16.364 -1.538 1.00 98.25 386 LEU A O 1
ATOM 3041 N N . CYS A 1 387 ? 3.264 -17.092 -3.636 1.00 97.56 387 CYS A N 1
ATOM 3042 C CA . CYS A 1 387 ? 2.009 -17.829 -3.548 1.00 97.56 387 CYS A CA 1
ATOM 3043 C C . CYS A 1 387 ? 2.127 -19.227 -4.155 1.00 97.56 387 CYS A C 1
ATOM 3045 O O . CYS A 1 387 ? 3.059 -19.512 -4.913 1.00 97.56 387 CYS A O 1
ATOM 3047 N N . LYS A 1 388 ? 1.176 -20.105 -3.823 1.00 96.44 388 LYS A N 1
ATOM 3048 C CA . LYS A 1 388 ? 1.052 -21.415 -4.465 1.00 96.44 388 LYS A CA 1
ATOM 3049 C C . LYS A 1 388 ? 0.112 -21.354 -5.664 1.00 96.44 388 LYS A C 1
ATOM 3051 O O . LYS A 1 388 ? -1.046 -20.976 -5.553 1.00 96.44 388 LYS A O 1
ATOM 3056 N N . GLU A 1 389 ? 0.584 -21.845 -6.804 1.00 94.81 389 GLU A N 1
ATOM 3057 C CA . GLU A 1 389 ? -0.227 -22.084 -7.997 1.00 94.81 389 GLU A CA 1
ATOM 3058 C C . GLU A 1 389 ? -0.079 -23.553 -8.404 1.00 94.81 389 GLU A C 1
ATOM 3060 O O . GLU A 1 389 ? 0.984 -23.985 -8.856 1.00 94.81 389 GLU A O 1
ATOM 3065 N N . LYS A 1 390 ? -1.148 -24.346 -8.236 1.00 92.19 390 LYS A N 1
ATOM 3066 C CA . LYS A 1 390 ? -1.155 -25.790 -8.555 1.00 92.19 390 LYS A CA 1
ATOM 3067 C C . LYS A 1 390 ? 0.022 -26.548 -7.910 1.00 92.19 390 LYS A C 1
ATOM 3069 O O . LYS A 1 390 ? 0.661 -27.375 -8.553 1.00 92.19 390 LYS A O 1
ATOM 3074 N N . GLY A 1 391 ? 0.337 -26.216 -6.657 1.00 89.31 391 GLY A N 1
ATOM 3075 C CA . GLY A 1 391 ? 1.442 -26.810 -5.895 1.00 89.31 391 GLY A CA 1
ATOM 3076 C C . GLY A 1 391 ? 2.832 -26.225 -6.176 1.00 89.31 391 GLY A C 1
ATOM 3077 O O . GLY A 1 391 ? 3.764 -26.555 -5.452 1.00 89.31 391 GLY A O 1
ATOM 3078 N N . ASN A 1 392 ? 2.983 -25.336 -7.164 1.00 93.62 392 ASN A N 1
ATOM 3079 C CA . ASN A 1 392 ? 4.255 -24.676 -7.470 1.00 93.62 392 ASN A CA 1
ATOM 3080 C C . ASN A 1 392 ? 4.340 -23.297 -6.809 1.00 93.62 392 ASN A C 1
ATOM 3082 O O . ASN A 1 392 ? 3.331 -22.598 -6.711 1.00 93.62 392 ASN A O 1
ATOM 3086 N N . LEU A 1 393 ? 5.548 -22.881 -6.423 1.00 96.06 393 LEU A N 1
ATOM 3087 C CA . LEU A 1 393 ? 5.806 -21.525 -5.941 1.00 96.06 393 LEU A CA 1
ATOM 3088 C C . LEU A 1 393 ? 5.800 -20.524 -7.098 1.00 96.06 393 LEU A C 1
ATOM 3090 O O . LEU A 1 393 ? 6.428 -20.748 -8.136 1.00 96.06 393 LEU A O 1
ATOM 3094 N N . LYS A 1 394 ? 5.099 -19.409 -6.898 1.00 97.62 394 LYS A N 1
ATOM 3095 C CA . LYS A 1 394 ? 5.005 -18.286 -7.832 1.00 97.62 394 LYS A CA 1
ATOM 3096 C C . LYS A 1 394 ? 5.196 -16.965 -7.103 1.00 97.62 394 LYS A C 1
ATOM 3098 O O . LYS A 1 394 ? 4.705 -16.792 -5.991 1.00 97.62 394 LYS A O 1
ATOM 3103 N N . ALA A 1 395 ? 5.869 -16.022 -7.744 1.00 97.88 395 ALA A N 1
ATOM 3104 C CA . ALA A 1 395 ? 6.065 -14.681 -7.224 1.00 97.88 395 ALA A CA 1
ATOM 3105 C C . ALA A 1 395 ? 4.850 -13.792 -7.486 1.00 97.88 395 ALA A C 1
ATOM 3107 O O . ALA A 1 395 ? 4.276 -13.806 -8.579 1.00 97.88 395 ALA A O 1
ATOM 3108 N N . TYR A 1 396 ? 4.500 -13.008 -6.469 1.00 97.62 396 TYR A N 1
ATOM 3109 C CA . TYR A 1 396 ? 3.577 -11.884 -6.587 1.00 97.62 396 TYR A CA 1
ATOM 3110 C C . TYR A 1 396 ? 4.130 -10.610 -5.924 1.00 97.62 396 TYR A C 1
ATOM 3112 O O . TYR A 1 396 ? 3.636 -9.527 -6.195 1.00 97.62 396 TYR A O 1
ATOM 3120 N N . GLY A 1 397 ? 5.159 -10.705 -5.080 1.00 97.12 397 GLY A N 1
ATOM 3121 C CA . GLY A 1 397 ? 5.803 -9.528 -4.503 1.00 97.12 397 GLY A CA 1
ATOM 3122 C C . GLY A 1 397 ? 6.405 -8.601 -5.564 1.00 97.12 397 GLY A C 1
ATOM 3123 O O . GLY A 1 397 ? 7.123 -9.056 -6.461 1.00 97.12 397 GLY A O 1
ATOM 3124 N N . ALA A 1 398 ? 6.137 -7.302 -5.451 1.00 95.56 398 ALA A N 1
ATOM 3125 C CA . ALA A 1 398 ? 6.615 -6.280 -6.379 1.00 95.56 398 ALA A CA 1
ATOM 3126 C C . ALA A 1 398 ? 8.149 -6.203 -6.458 1.00 95.56 398 ALA A C 1
ATOM 3128 O O . ALA A 1 398 ? 8.717 -6.110 -7.553 1.00 95.56 398 ALA A O 1
ATOM 3129 N N . GLY A 1 399 ? 8.834 -6.332 -5.320 1.00 92.19 399 GLY A N 1
ATOM 3130 C CA . GLY A 1 399 ? 10.290 -6.415 -5.227 1.00 92.19 399 GLY A CA 1
ATOM 3131 C C . GLY A 1 399 ? 10.861 -7.643 -5.941 1.00 92.19 399 GLY A C 1
ATOM 3132 O O . GLY A 1 399 ? 11.934 -7.562 -6.536 1.00 92.19 399 GLY A O 1
ATOM 3133 N N . LEU A 1 400 ? 10.114 -8.754 -5.986 1.00 93.44 400 LEU A N 1
ATOM 3134 C CA . LEU A 1 400 ? 10.497 -9.940 -6.762 1.00 93.44 400 LEU A CA 1
ATOM 3135 C C . LEU A 1 400 ? 10.312 -9.697 -8.259 1.00 93.44 400 LEU A C 1
ATOM 3137 O O . LEU A 1 400 ? 11.204 -9.951 -9.060 1.00 93.44 400 LEU A O 1
ATOM 3141 N N . LEU A 1 401 ? 9.148 -9.186 -8.650 1.00 93.00 401 LEU A N 1
ATOM 3142 C CA . LEU A 1 401 ? 8.758 -9.058 -10.055 1.00 93.00 401 LEU A CA 1
ATOM 3143 C C . LEU A 1 401 ? 9.530 -7.958 -10.798 1.00 93.00 401 LEU A C 1
ATOM 3145 O O . LEU A 1 401 ? 9.605 -7.985 -12.022 1.00 93.00 401 LEU A O 1
ATOM 3149 N N . SER A 1 402 ? 10.147 -7.032 -10.064 1.00 89.75 402 SER A N 1
ATOM 3150 C CA . SER A 1 402 ? 10.976 -5.946 -10.602 1.00 89.75 402 SER A CA 1
ATOM 3151 C C . SER A 1 402 ? 12.491 -6.178 -10.466 1.00 89.75 402 SER A C 1
ATOM 3153 O O . SER A 1 402 ? 13.283 -5.346 -10.926 1.00 89.75 402 SER A O 1
ATOM 3155 N N . SER A 1 403 ? 12.915 -7.304 -9.873 1.00 87.69 403 SER A N 1
ATOM 3156 C CA . SER A 1 403 ? 14.324 -7.663 -9.659 1.00 87.69 403 SER A CA 1
ATOM 3157 C C . SER A 1 403 ? 14.597 -9.125 -10.010 1.00 87.69 403 SER A C 1
ATOM 3159 O O . SER A 1 403 ? 14.276 -10.044 -9.262 1.00 87.69 403 SER A O 1
ATOM 3161 N N . THR A 1 404 ? 15.298 -9.364 -11.120 1.00 86.06 404 THR A N 1
ATOM 3162 C CA . THR A 1 404 ? 15.670 -10.726 -11.546 1.00 86.06 404 THR A CA 1
ATOM 3163 C C . THR A 1 404 ? 16.518 -11.463 -10.515 1.00 86.06 404 THR A C 1
ATOM 3165 O O . THR A 1 404 ? 16.345 -12.665 -10.321 1.00 86.06 404 THR A O 1
ATOM 3168 N N . ARG A 1 405 ? 17.438 -10.753 -9.851 1.00 88.19 405 ARG A N 1
ATOM 3169 C CA . ARG A 1 405 ? 18.295 -11.341 -8.816 1.00 88.19 405 ARG A CA 1
ATOM 3170 C C . ARG A 1 405 ? 17.454 -11.862 -7.654 1.00 88.19 405 ARG A C 1
ATOM 3172 O O . ARG A 1 405 ? 17.661 -12.997 -7.230 1.00 88.19 405 ARG A O 1
ATOM 3179 N N . GLU A 1 406 ? 16.518 -11.045 -7.177 1.00 91.06 406 GLU A N 1
ATOM 3180 C CA . GLU A 1 406 ? 15.648 -11.411 -6.062 1.00 91.06 406 GLU A CA 1
ATOM 3181 C C . GLU A 1 406 ? 14.695 -12.536 -6.463 1.00 91.06 406 GLU A C 1
ATOM 3183 O O . GLU A 1 406 ? 14.594 -13.535 -5.762 1.00 91.06 406 GLU A O 1
ATOM 3188 N N . LEU A 1 407 ? 14.069 -12.428 -7.641 1.00 93.00 407 LEU A N 1
ATOM 3189 C CA . LEU A 1 407 ? 13.126 -13.417 -8.156 1.00 93.00 407 LEU A CA 1
ATOM 3190 C C . LEU A 1 407 ? 13.725 -14.820 -8.210 1.00 93.00 407 LEU A C 1
ATOM 3192 O O . LEU A 1 407 ? 13.133 -15.770 -7.703 1.00 93.00 407 LEU A O 1
ATOM 3196 N N . LEU A 1 408 ? 14.904 -14.950 -8.827 1.00 93.31 408 LEU A N 1
ATOM 3197 C CA . LEU A 1 408 ? 15.571 -16.241 -8.984 1.00 93.31 408 LEU A CA 1
ATOM 3198 C C . LEU A 1 408 ? 16.049 -16.805 -7.644 1.00 93.31 408 LEU A C 1
ATOM 3200 O O . LEU A 1 408 ? 16.075 -18.023 -7.482 1.00 93.31 408 LEU A O 1
ATOM 3204 N N . HIS A 1 409 ? 16.411 -15.944 -6.689 1.00 94.81 409 HIS A N 1
ATOM 3205 C CA . HIS A 1 409 ? 16.739 -16.372 -5.335 1.00 94.81 409 HIS A CA 1
ATOM 3206 C C . HIS A 1 409 ? 15.489 -16.866 -4.595 1.00 94.81 409 HIS A C 1
ATOM 3208 O O . HIS A 1 409 ? 15.487 -17.996 -4.108 1.00 94.81 409 HIS A O 1
ATOM 3214 N N . ALA A 1 410 ? 14.415 -16.075 -4.589 1.00 95.50 410 ALA A N 1
ATOM 3215 C CA . ALA A 1 410 ? 13.174 -16.339 -3.867 1.00 95.50 410 ALA A CA 1
ATOM 3216 C C . ALA A 1 410 ? 12.507 -17.663 -4.257 1.00 95.50 410 ALA A C 1
ATOM 3218 O O . ALA A 1 410 ? 11.945 -18.345 -3.407 1.00 95.50 410 ALA A O 1
ATOM 3219 N N . VAL A 1 411 ? 12.583 -18.050 -5.531 1.00 94.31 411 VAL A N 1
ATOM 3220 C CA . VAL A 1 411 ? 11.985 -19.296 -6.051 1.00 94.31 411 VAL A CA 1
ATOM 3221 C C . VAL A 1 411 ? 12.951 -20.488 -6.077 1.00 94.31 411 VAL A C 1
ATOM 3223 O O . VAL A 1 411 ? 12.573 -21.564 -6.540 1.00 94.31 411 VAL A O 1
ATOM 3226 N N . SER A 1 412 ? 14.200 -20.303 -5.638 1.00 94.62 412 SER A N 1
ATOM 3227 C CA . SER A 1 412 ? 15.185 -21.388 -5.508 1.00 94.62 412 SER A CA 1
ATOM 3228 C C . SER A 1 412 ? 15.011 -22.160 -4.200 1.00 94.62 412 SER A C 1
ATOM 3230 O O . SER A 1 412 ? 14.175 -21.815 -3.378 1.00 94.62 412 SER A O 1
ATOM 3232 N N . ASP A 1 413 ? 15.825 -23.188 -3.987 1.00 93.88 413 ASP A N 1
ATOM 3233 C CA . ASP A 1 413 ? 15.920 -23.968 -2.748 1.00 93.88 413 ASP A CA 1
ATOM 3234 C C . ASP A 1 413 ? 16.830 -23.331 -1.679 1.00 93.88 413 ASP A C 1
ATOM 3236 O O . ASP A 1 413 ? 17.011 -23.897 -0.604 1.00 93.88 413 ASP A O 1
ATOM 3240 N N . LYS A 1 414 ? 17.425 -22.165 -1.970 1.00 95.50 414 LYS A N 1
ATOM 3241 C CA . LYS A 1 414 ? 18.358 -21.473 -1.071 1.00 95.50 414 LYS A CA 1
ATOM 3242 C C . LYS A 1 414 ? 17.687 -20.764 0.112 1.00 95.50 414 LYS A C 1
ATOM 3244 O O . LYS A 1 414 ? 18.220 -20.896 1.214 1.00 95.50 414 LYS A O 1
ATOM 3249 N N . PRO A 1 415 ? 16.616 -19.964 -0.072 1.00 97.00 415 PRO A N 1
ATOM 3250 C CA . PRO A 1 415 ? 15.964 -19.305 1.049 1.00 97.00 415 PRO A CA 1
ATOM 3251 C C . PRO A 1 415 ? 14.989 -20.242 1.762 1.00 97.00 415 PRO A C 1
ATOM 3253 O O . PRO A 1 415 ? 14.559 -21.264 1.230 1.00 97.00 415 PRO A O 1
ATOM 3256 N N . GLU A 1 416 ? 14.588 -19.853 2.966 1.00 97.56 416 GLU A N 1
ATOM 3257 C CA . GLU A 1 416 ? 13.545 -20.551 3.705 1.00 97.56 416 GLU A CA 1
ATOM 3258 C C . GLU A 1 416 ? 12.151 -20.075 3.267 1.00 97.56 416 GLU A C 1
ATOM 3260 O O . GLU A 1 416 ? 11.850 -18.878 3.286 1.00 97.56 416 GLU A O 1
ATOM 3265 N N . HIS A 1 417 ? 11.264 -21.012 2.924 1.00 97.88 417 HIS A N 1
ATOM 3266 C CA . HIS A 1 417 ? 9.855 -20.725 2.643 1.00 97.88 417 HIS A CA 1
ATOM 3267 C C . HIS A 1 417 ? 8.978 -21.090 3.833 1.00 97.88 417 HIS A C 1
ATOM 3269 O O . HIS A 1 417 ? 8.942 -22.246 4.257 1.00 97.88 417 HIS A O 1
ATOM 3275 N N . ARG A 1 418 ? 8.211 -20.123 4.339 1.00 97.75 418 ARG A N 1
ATOM 3276 C CA . ARG A 1 418 ? 7.267 -20.327 5.447 1.00 97.75 418 ARG A CA 1
ATOM 3277 C C . ARG A 1 418 ? 5.833 -20.044 5.009 1.00 97.75 418 ARG A C 1
ATOM 3279 O O . ARG A 1 418 ? 5.627 -19.169 4.174 1.00 97.75 418 ARG A O 1
ATOM 3286 N N . PRO A 1 419 ? 4.819 -20.729 5.559 1.00 97.69 419 PRO A N 1
ATOM 3287 C CA . PRO A 1 419 ? 3.429 -20.365 5.302 1.00 97.69 419 PRO A CA 1
ATOM 3288 C C . PRO A 1 419 ? 3.137 -18.969 5.859 1.00 97.69 419 PRO A C 1
ATOM 3290 O O . PRO A 1 419 ? 3.575 -18.632 6.960 1.00 97.69 419 PRO A O 1
ATOM 3293 N N . PHE A 1 420 ? 2.394 -18.157 5.107 1.00 97.75 420 PHE A N 1
ATOM 3294 C CA . PHE A 1 420 ? 1.957 -16.844 5.570 1.00 97.75 420 PHE A CA 1
ATOM 3295 C C . PHE A 1 420 ? 0.993 -16.983 6.754 1.00 97.75 420 PHE A C 1
ATOM 3297 O O . PHE A 1 420 ? -0.124 -17.489 6.610 1.00 97.75 420 PHE A O 1
ATOM 3304 N N . GLU A 1 421 ? 1.443 -16.503 7.912 1.00 97.25 421 GLU A N 1
ATOM 3305 C CA . GLU A 1 421 ? 0.692 -16.437 9.162 1.00 97.25 421 GLU A CA 1
ATOM 3306 C C . GLU A 1 421 ? 0.901 -15.046 9.776 1.00 97.25 421 GLU A C 1
ATOM 3308 O O . GLU A 1 421 ? 1.966 -14.798 10.349 1.00 97.25 421 GLU A O 1
ATOM 3313 N N . PRO A 1 422 ? -0.080 -14.125 9.687 1.00 95.31 422 PRO A N 1
ATOM 3314 C CA . PRO A 1 422 ? 0.122 -12.710 10.003 1.00 95.31 422 PRO A CA 1
ATOM 3315 C C . PRO A 1 422 ? 0.748 -12.444 11.374 1.00 95.31 422 PRO A C 1
ATOM 3317 O O . PRO A 1 422 ? 1.626 -11.599 11.484 1.00 95.31 422 PRO A O 1
ATOM 3320 N N . ALA A 1 423 ? 0.360 -13.197 12.408 1.00 93.75 423 ALA A N 1
ATOM 3321 C CA . ALA A 1 423 ? 0.895 -13.029 13.759 1.00 93.75 423 ALA A CA 1
ATOM 3322 C C . ALA A 1 423 ? 2.404 -13.324 13.862 1.00 93.75 423 ALA A C 1
ATOM 3324 O O . ALA A 1 423 ? 3.100 -12.667 14.634 1.00 93.75 423 ALA A O 1
ATOM 3325 N N . LEU A 1 424 ? 2.904 -14.293 13.087 1.00 95.38 424 LEU A N 1
ATOM 3326 C CA . LEU A 1 424 ? 4.325 -14.651 13.033 1.00 95.38 424 LEU A CA 1
ATOM 3327 C C . LEU A 1 424 ? 5.075 -13.752 12.049 1.00 95.38 424 LEU A C 1
ATOM 3329 O O . LEU A 1 424 ? 6.156 -13.256 12.357 1.00 95.38 424 LEU A O 1
ATOM 3333 N N . THR A 1 425 ? 4.474 -13.502 10.885 1.00 96.38 425 THR A N 1
ATOM 3334 C CA . THR A 1 425 ? 5.042 -12.635 9.853 1.00 96.38 425 THR A CA 1
ATOM 3335 C C . THR A 1 425 ? 5.257 -11.217 10.378 1.00 96.38 425 THR A C 1
ATOM 3337 O O . THR A 1 425 ? 6.326 -10.660 10.170 1.00 96.38 425 THR A O 1
ATOM 3340 N N . ALA A 1 426 ? 4.304 -10.659 11.129 1.00 94.62 426 ALA A N 1
ATOM 3341 C CA . ALA A 1 426 ? 4.342 -9.290 11.644 1.00 94.62 426 ALA A CA 1
ATOM 3342 C C . ALA A 1 426 ? 5.517 -8.970 12.585 1.00 94.62 426 ALA A C 1
ATOM 3344 O O . ALA A 1 426 ? 5.803 -7.799 12.815 1.00 94.62 426 ALA A O 1
ATOM 3345 N N . ILE A 1 427 ? 6.166 -9.984 13.162 1.00 93.88 427 ILE A N 1
ATOM 3346 C CA . ILE A 1 427 ? 7.303 -9.812 14.080 1.00 93.88 427 ILE A CA 1
ATOM 3347 C C . ILE A 1 427 ? 8.624 -10.310 13.483 1.00 93.88 427 ILE A C 1
ATOM 3349 O O . ILE A 1 427 ? 9.648 -10.281 14.164 1.00 93.88 427 ILE A O 1
ATOM 3353 N N . GLN A 1 428 ? 8.612 -10.785 12.235 1.00 95.31 428 GLN A N 1
ATOM 3354 C CA . GLN A 1 428 ? 9.798 -11.300 11.560 1.00 95.31 428 GLN A CA 1
ATOM 3355 C C . GLN A 1 428 ? 10.760 -10.145 11.224 1.00 95.31 428 GLN A C 1
ATOM 3357 O O . GLN A 1 428 ? 10.397 -9.251 10.463 1.00 95.31 428 GLN A O 1
ATOM 3362 N N . PRO A 1 429 ? 12.012 -10.164 11.718 1.00 90.81 429 PRO A N 1
ATOM 3363 C CA . PRO A 1 429 ? 13.025 -9.202 11.291 1.00 90.81 429 PRO A CA 1
ATOM 3364 C C . PRO A 1 429 ? 13.388 -9.374 9.809 1.00 90.81 429 PRO A C 1
ATOM 3366 O O . PRO A 1 429 ? 13.461 -10.508 9.324 1.00 90.81 429 PRO A O 1
ATOM 3369 N N . TYR A 1 430 ? 13.679 -8.263 9.129 1.00 86.88 430 TYR A N 1
ATOM 3370 C CA . TYR A 1 430 ? 14.155 -8.220 7.742 1.00 86.88 430 TYR A CA 1
ATOM 3371 C C . TYR A 1 430 ? 15.125 -7.052 7.509 1.00 86.88 430 TYR A C 1
ATOM 3373 O O . TYR A 1 430 ? 15.344 -6.237 8.407 1.00 86.88 430 TYR A O 1
ATOM 3381 N N . GLN A 1 431 ? 15.726 -7.004 6.317 1.00 83.88 431 GLN A N 1
ATOM 3382 C CA . GLN A 1 431 ? 16.677 -5.975 5.882 1.00 83.88 431 GLN A CA 1
ATOM 3383 C C . GLN A 1 431 ? 16.498 -5.673 4.381 1.00 83.88 431 GLN A C 1
ATOM 3385 O O . GLN A 1 431 ? 15.932 -6.495 3.663 1.00 83.88 431 GLN A O 1
ATOM 3390 N N . ASP A 1 432 ? 16.972 -4.516 3.917 1.00 77.31 432 ASP A N 1
ATOM 3391 C CA . ASP A 1 432 ? 16.719 -3.954 2.577 1.00 77.31 432 ASP A CA 1
ATOM 3392 C C . ASP A 1 432 ? 17.950 -3.917 1.639 1.00 77.31 432 ASP A C 1
ATOM 3394 O O . ASP A 1 432 ? 17.861 -3.412 0.523 1.00 77.31 432 ASP A O 1
ATOM 3398 N N . GLN A 1 433 ? 19.106 -4.434 2.065 1.00 75.88 433 GLN A N 1
ATOM 3399 C CA . GLN A 1 433 ? 20.389 -4.349 1.348 1.00 75.88 433 GLN A CA 1
ATOM 3400 C C . GLN A 1 433 ? 20.724 -5.613 0.544 1.00 75.88 433 GLN A C 1
ATOM 3402 O O . GLN A 1 433 ? 21.244 -5.543 -0.571 1.00 75.88 433 GLN A O 1
ATOM 3407 N N . GLU A 1 434 ? 20.451 -6.781 1.117 1.00 83.25 434 GLU A N 1
ATOM 3408 C CA . GLU A 1 434 ? 20.701 -8.092 0.523 1.00 83.25 434 GLU A CA 1
ATOM 3409 C C . GLU A 1 434 ? 19.397 -8.807 0.148 1.00 83.25 434 GLU A C 1
ATOM 3411 O O . GLU A 1 434 ? 18.301 -8.375 0.507 1.00 83.25 434 GLU A O 1
ATOM 3416 N N . VAL A 1 435 ? 19.528 -9.929 -0.560 1.00 87.31 435 VAL A N 1
ATOM 3417 C CA . VAL A 1 435 ? 18.387 -10.793 -0.887 1.00 87.31 435 VAL A CA 1
ATOM 3418 C C . VAL A 1 435 ? 17.749 -11.347 0.392 1.00 87.31 435 VAL A C 1
ATOM 3420 O O . VAL A 1 435 ? 18.455 -11.616 1.370 1.00 87.31 435 VAL A O 1
ATOM 3423 N N . GLN A 1 436 ? 16.428 -11.532 0.416 1.00 91.94 436 GLN A N 1
ATOM 3424 C CA . GLN A 1 436 ? 15.764 -11.993 1.637 1.00 91.94 436 GLN A CA 1
ATOM 3425 C C . GLN A 1 436 ? 16.111 -13.463 1.931 1.00 91.94 436 GLN A C 1
ATOM 3427 O O . GLN A 1 436 ? 15.998 -14.305 1.038 1.00 91.94 436 GLN A O 1
ATOM 3432 N N . PRO A 1 437 ? 16.479 -13.811 3.180 1.00 94.69 437 PRO A N 1
ATOM 3433 C CA . PRO A 1 437 ? 16.749 -15.197 3.562 1.00 94.69 437 PRO A CA 1
ATOM 3434 C C . PRO A 1 437 ? 15.469 -16.010 3.805 1.00 94.69 437 PRO A C 1
ATOM 3436 O O . PRO A 1 437 ? 15.518 -17.239 3.820 1.00 94.69 437 PRO A O 1
ATOM 3439 N N . ILE A 1 438 ? 14.336 -15.337 4.035 1.00 96.62 438 ILE A N 1
ATOM 3440 C CA . ILE A 1 438 ? 13.042 -15.940 4.371 1.00 96.62 438 ILE A CA 1
ATOM 3441 C C . ILE A 1 438 ? 11.962 -15.287 3.509 1.00 96.62 438 ILE A C 1
ATOM 3443 O O . ILE A 1 438 ? 11.891 -14.060 3.441 1.00 96.62 438 ILE A O 1
ATOM 3447 N N . TYR A 1 439 ? 11.082 -16.100 2.926 1.00 97.75 439 TYR A N 1
ATOM 3448 C CA . TYR A 1 439 ? 9.894 -15.649 2.202 1.00 97.75 439 TYR A CA 1
ATOM 3449 C C . TYR A 1 439 ? 8.637 -16.300 2.770 1.00 97.75 439 TYR A C 1
ATOM 3451 O O . TYR A 1 439 ? 8.631 -17.489 3.105 1.00 97.75 439 TYR A O 1
ATOM 3459 N N . TYR A 1 440 ? 7.550 -15.532 2.831 1.00 98.06 440 TYR A N 1
ATOM 3460 C CA . TYR A 1 440 ? 6.247 -16.051 3.228 1.00 98.06 440 TYR A CA 1
ATOM 3461 C C . TYR A 1 440 ? 5.403 -16.415 2.005 1.00 98.06 440 TYR A C 1
ATOM 3463 O O . TYR A 1 440 ? 5.302 -15.663 1.034 1.00 98.06 440 TYR A O 1
ATOM 3471 N N . VAL A 1 441 ? 4.797 -17.598 2.073 1.00 98.19 441 VAL A N 1
ATOM 3472 C CA . VAL A 1 441 ? 4.014 -18.209 1.005 1.00 98.19 441 VAL A CA 1
ATOM 3473 C C . VAL A 1 441 ? 2.533 -18.159 1.366 1.00 98.19 441 VAL A C 1
ATOM 3475 O O . VAL A 1 441 ? 2.094 -18.799 2.322 1.00 98.19 441 VAL A O 1
ATOM 3478 N N . ALA A 1 442 ? 1.754 -17.411 0.592 1.00 97.25 442 ALA A N 1
ATOM 3479 C CA . ALA A 1 442 ? 0.299 -17.408 0.655 1.00 97.25 442 ALA A CA 1
ATOM 3480 C C . ALA A 1 442 ? -0.280 -18.621 -0.094 1.00 97.25 442 ALA A C 1
ATOM 3482 O O . ALA A 1 442 ? 0.132 -18.926 -1.215 1.00 97.25 442 ALA A O 1
ATOM 3483 N N . GLU A 1 443 ? -1.278 -19.295 0.482 1.00 95.56 443 GLU A N 1
ATOM 3484 C CA . GLU A 1 443 ? -1.995 -20.367 -0.229 1.00 95.56 443 GLU A CA 1
ATOM 3485 C C . GLU A 1 443 ? -2.836 -19.797 -1.379 1.00 95.56 443 GLU A C 1
ATOM 3487 O O . GLU A 1 443 ? -2.891 -20.358 -2.469 1.00 95.56 443 GLU A O 1
ATOM 3492 N N . SER A 1 444 ? -3.468 -18.648 -1.141 1.00 93.56 444 SER A N 1
ATOM 3493 C CA . SER A 1 444 ? -4.144 -17.818 -2.139 1.00 93.56 444 SER A CA 1
ATOM 3494 C C . SER A 1 444 ? -4.310 -16.398 -1.590 1.00 93.56 444 SER A C 1
ATOM 3496 O O . SER A 1 444 ? -4.172 -16.181 -0.385 1.00 93.56 444 SER A O 1
ATOM 3498 N N . PHE A 1 445 ? -4.657 -15.428 -2.441 1.00 91.44 445 PHE A N 1
ATOM 3499 C CA . PHE A 1 445 ? -4.981 -14.077 -1.963 1.00 91.44 445 PHE A CA 1
ATOM 3500 C C . PHE A 1 445 ? -6.215 -14.042 -1.052 1.00 91.44 445 PHE A C 1
ATOM 3502 O O . PHE A 1 445 ? -6.268 -13.223 -0.140 1.00 91.44 445 PHE A O 1
ATOM 3509 N N . GLU A 1 446 ? -7.179 -14.948 -1.251 1.00 92.50 446 GLU A N 1
ATOM 3510 C CA . GLU A 1 446 ? -8.357 -15.045 -0.381 1.00 92.50 446 GLU A CA 1
ATOM 3511 C C . GLU A 1 446 ? -7.968 -15.553 1.015 1.00 92.50 446 GLU A C 1
ATOM 3513 O O . GLU A 1 446 ? -8.315 -14.929 2.013 1.00 92.50 446 GLU A O 1
ATOM 3518 N N . ASP A 1 447 ? -7.154 -16.612 1.081 1.00 93.56 447 ASP A N 1
ATOM 3519 C CA . ASP A 1 447 ? -6.630 -17.141 2.348 1.00 93.56 447 ASP A CA 1
ATOM 3520 C C . ASP A 1 447 ? -5.787 -16.096 3.096 1.00 93.56 447 ASP A C 1
ATOM 3522 O O . ASP A 1 447 ? -5.986 -15.874 4.292 1.00 93.56 447 ASP A O 1
ATOM 3526 N N . ALA A 1 448 ? -4.892 -15.395 2.390 1.00 94.69 448 ALA A N 1
ATOM 3527 C CA . ALA A 1 448 ? -4.079 -14.334 2.979 1.00 94.69 448 ALA A CA 1
ATOM 3528 C C . ALA A 1 448 ? -4.945 -13.203 3.556 1.00 94.69 448 ALA A C 1
ATOM 3530 O O . ALA A 1 448 ? -4.725 -12.775 4.692 1.00 94.69 448 ALA A O 1
ATOM 3531 N N . LYS A 1 449 ? -5.967 -12.765 2.812 1.00 93.69 449 LYS A N 1
ATOM 3532 C CA . LYS A 1 449 ? -6.930 -11.748 3.252 1.00 93.69 449 LYS A CA 1
ATOM 3533 C C . LYS A 1 449 ? -7.714 -12.199 4.482 1.00 93.69 449 LYS A C 1
ATOM 3535 O O . LYS A 1 449 ? -7.830 -11.434 5.438 1.00 93.69 449 LYS A O 1
ATOM 3540 N N . ASP A 1 450 ? -8.207 -13.432 4.506 1.00 94.12 450 ASP A N 1
ATOM 3541 C CA . ASP A 1 450 ? -8.991 -13.945 5.631 1.00 94.12 450 ASP A CA 1
ATOM 3542 C C . ASP A 1 450 ? -8.145 -14.136 6.891 1.00 94.12 450 ASP A C 1
ATOM 3544 O O . ASP A 1 450 ? -8.592 -13.809 7.995 1.00 94.12 450 ASP A O 1
ATOM 3548 N N . LYS A 1 451 ? -6.909 -14.634 6.751 1.00 95.75 451 LYS A N 1
ATOM 3549 C CA . LYS A 1 451 ? -5.951 -14.699 7.864 1.00 95.75 451 LYS A CA 1
ATOM 3550 C C . LYS A 1 451 ? -5.642 -13.306 8.399 1.00 95.75 451 LYS A C 1
ATOM 3552 O O . LYS A 1 451 ? -5.657 -13.110 9.613 1.00 95.75 451 LYS A O 1
ATOM 3557 N N . PHE A 1 452 ? -5.398 -12.348 7.506 1.00 95.25 452 PHE A N 1
ATOM 3558 C CA . PHE A 1 452 ? -5.105 -10.967 7.873 1.00 95.25 452 PHE A CA 1
ATOM 3559 C C . PHE A 1 452 ? -6.270 -10.316 8.626 1.00 95.25 452 PHE A C 1
ATOM 3561 O O . PHE A 1 452 ? -6.067 -9.819 9.729 1.00 95.25 452 PHE A O 1
ATOM 3568 N N . ARG A 1 453 ? -7.501 -10.406 8.106 1.00 91.94 453 ARG A N 1
ATOM 3569 C CA . ARG A 1 453 ? -8.707 -9.881 8.773 1.00 91.94 453 ARG A CA 1
ATOM 3570 C C . ARG A 1 453 ? -8.907 -10.475 10.165 1.00 91.94 453 ARG A C 1
ATOM 3572 O O . ARG A 1 453 ? -9.151 -9.740 11.119 1.00 91.94 453 ARG A O 1
ATOM 3579 N N . ARG A 1 454 ? -8.754 -11.798 10.306 1.00 92.88 454 ARG A N 1
ATOM 3580 C CA . ARG A 1 454 ? -8.827 -12.470 11.615 1.00 92.88 454 ARG A CA 1
ATOM 3581 C C . ARG A 1 454 ? -7.771 -11.934 12.577 1.00 92.88 454 ARG A C 1
ATOM 3583 O O . ARG A 1 454 ? -8.094 -11.602 13.717 1.00 92.88 454 ARG A O 1
ATOM 3590 N N . TRP A 1 455 ? -6.530 -11.806 12.121 1.00 94.00 455 TRP A N 1
ATOM 3591 C CA . TRP A 1 455 ? -5.449 -11.264 12.938 1.00 94.00 455 TRP A CA 1
ATOM 3592 C C . TRP A 1 455 ? -5.710 -9.815 13.372 1.00 94.00 455 TRP A C 1
ATOM 3594 O O . TRP A 1 455 ? -5.590 -9.523 14.557 1.00 94.00 455 TRP A O 1
ATOM 3604 N N . VAL A 1 456 ? -6.155 -8.943 12.463 1.00 90.38 456 VAL A N 1
ATOM 3605 C CA . VAL A 1 456 ? -6.526 -7.554 12.787 1.00 90.38 456 VAL A CA 1
ATOM 3606 C C . VAL A 1 456 ? -7.641 -7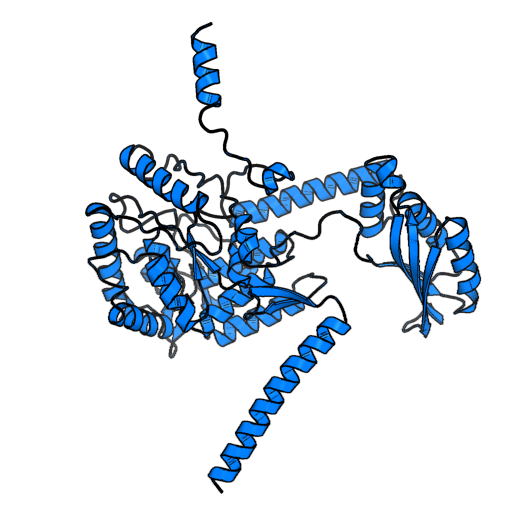.514 13.836 1.00 90.38 456 VAL A C 1
ATOM 3608 O O . VAL A 1 456 ? -7.473 -6.874 14.870 1.00 90.38 456 VAL A O 1
ATOM 3611 N N . SER A 1 457 ? -8.727 -8.269 13.632 1.00 86.00 457 SER A N 1
ATOM 3612 C CA . SER A 1 457 ? -9.891 -8.265 14.537 1.00 86.00 457 SER A CA 1
ATOM 3613 C C . SER A 1 457 ? -9.603 -8.773 15.955 1.00 86.00 457 SER A C 1
ATOM 3615 O O . SER A 1 457 ? -10.291 -8.401 16.899 1.00 86.00 457 SER A O 1
ATOM 3617 N N . THR A 1 458 ? -8.605 -9.646 16.115 1.00 84.69 458 THR A N 1
ATOM 3618 C CA . THR A 1 458 ? -8.267 -10.261 17.412 1.00 84.69 458 THR A CA 1
ATOM 3619 C C . THR A 1 458 ? -7.049 -9.626 18.079 1.00 84.69 458 THR A C 1
ATOM 3621 O O . THR A 1 458 ? -6.878 -9.766 19.288 1.00 84.69 458 THR A O 1
ATOM 3624 N N . GLY A 1 459 ? -6.180 -8.980 17.297 1.00 75.25 459 GLY A N 1
ATOM 3625 C CA . GLY A 1 459 ? -4.832 -8.601 17.712 1.00 75.25 459 GLY A CA 1
ATOM 3626 C C . GLY A 1 459 ? -4.543 -7.103 17.722 1.00 75.25 459 GLY A C 1
ATOM 3627 O O . GLY A 1 459 ? -3.498 -6.722 18.251 1.00 75.25 459 GLY A O 1
ATOM 3628 N N . MET A 1 460 ? -5.418 -6.266 17.155 1.00 77.81 460 MET A N 1
ATOM 3629 C CA . MET A 1 460 ? -5.264 -4.809 17.178 1.00 77.81 460 MET A CA 1
ATOM 3630 C C . MET A 1 460 ? -6.129 -4.175 18.265 1.00 77.81 460 MET A C 1
ATOM 3632 O O . MET A 1 460 ? -7.261 -4.579 18.510 1.00 77.81 460 MET A O 1
ATOM 3636 N N . SER A 1 461 ? -5.576 -3.158 18.914 1.00 69.69 461 SER A N 1
ATOM 3637 C CA . SER A 1 461 ? -6.125 -2.506 20.108 1.00 69.69 461 SER A CA 1
ATOM 3638 C C . SER A 1 461 ? -7.086 -1.347 19.814 1.00 69.69 461 SER A C 1
ATOM 3640 O O . SER A 1 461 ? -7.393 -0.557 20.706 1.00 69.69 461 SER A O 1
ATOM 3642 N N . ARG A 1 462 ? -7.562 -1.213 18.569 1.00 68.12 462 ARG A N 1
ATOM 3643 C CA . ARG A 1 462 ? -8.341 -0.039 18.155 1.00 68.12 462 ARG A CA 1
ATOM 3644 C C . ARG A 1 462 ? -9.691 0.036 18.885 1.00 68.12 462 ARG A C 1
ATOM 3646 O O . ARG A 1 462 ? -10.408 -0.963 18.919 1.00 68.12 462 ARG A O 1
ATOM 3653 N N . PRO A 1 463 ? -10.094 1.222 19.380 1.00 65.25 463 PRO A N 1
ATOM 3654 C CA . PRO A 1 463 ? -11.370 1.397 20.076 1.00 65.25 463 PRO A CA 1
ATOM 3655 C C . PRO A 1 463 ? -12.583 1.489 19.132 1.00 65.25 463 PRO A C 1
ATOM 3657 O O . PRO A 1 463 ? -13.717 1.553 19.600 1.00 65.25 463 PRO A O 1
ATOM 3660 N N . PHE A 1 464 ? -12.367 1.511 17.814 1.00 74.00 464 PHE A N 1
ATOM 3661 C CA . PHE A 1 464 ? -13.410 1.644 16.797 1.00 74.00 464 PHE A CA 1
ATOM 3662 C C . PHE A 1 464 ? -13.082 0.834 15.540 1.00 74.00 464 PHE A C 1
ATOM 3664 O O . PHE A 1 464 ? -11.920 0.527 15.255 1.00 74.00 464 PHE A O 1
ATOM 3671 N N . GLU A 1 465 ? -14.120 0.564 14.748 1.00 83.00 465 GLU A N 1
ATOM 3672 C CA . GLU A 1 465 ? -13.972 0.032 13.396 1.00 83.00 465 GLU A CA 1
ATOM 3673 C C . GLU A 1 465 ? -14.098 1.122 12.335 1.00 83.00 465 GLU A C 1
ATOM 3675 O O . GLU A 1 465 ? -14.746 2.154 12.533 1.00 83.00 465 GLU A O 1
ATOM 3680 N N . VAL A 1 466 ? -13.462 0.886 11.189 1.00 87.56 466 VAL A N 1
ATOM 3681 C CA . VAL A 1 466 ? -13.487 1.803 10.046 1.00 87.56 466 VAL A CA 1
ATOM 3682 C C . VAL A 1 466 ? -14.028 1.111 8.806 1.00 87.56 466 VAL A C 1
ATOM 3684 O O . VAL A 1 466 ? -13.731 -0.050 8.535 1.00 87.56 466 VAL A O 1
ATOM 3687 N N . ARG A 1 467 ? -14.798 1.852 8.012 1.00 88.62 467 ARG A N 1
ATOM 3688 C CA . ARG A 1 467 ? -15.331 1.401 6.725 1.00 88.62 467 ARG A CA 1
ATOM 3689 C C . ARG A 1 467 ? -14.993 2.420 5.650 1.00 88.62 467 ARG A C 1
ATOM 3691 O O . ARG A 1 467 ? -15.219 3.611 5.832 1.00 88.62 467 ARG A O 1
ATOM 3698 N N . PHE A 1 468 ? -14.499 1.961 4.505 1.00 92.56 468 PHE A N 1
ATOM 3699 C CA . PHE A 1 468 ? -14.374 2.817 3.328 1.00 92.56 468 PHE A CA 1
ATOM 3700 C C . PHE A 1 468 ? -15.689 2.858 2.547 1.00 92.56 468 PHE A C 1
ATOM 3702 O O . PHE A 1 468 ? -16.216 1.816 2.150 1.00 92.56 468 PHE A O 1
ATOM 3709 N N . ASN A 1 469 ? -16.193 4.064 2.296 1.00 89.44 469 ASN A N 1
ATOM 3710 C CA . ASN A 1 469 ? -17.327 4.306 1.419 1.00 89.44 469 ASN A CA 1
ATOM 3711 C C . ASN A 1 469 ? -16.818 4.712 0.023 1.00 89.44 469 ASN A C 1
ATOM 3713 O O . ASN A 1 469 ? -16.305 5.823 -0.139 1.00 89.44 469 ASN A O 1
ATOM 3717 N N . PRO A 1 470 ? -16.962 3.851 -1.001 1.00 87.75 470 PRO A N 1
ATOM 3718 C CA . PRO A 1 470 ? -16.427 4.125 -2.333 1.00 87.75 470 PRO A CA 1
ATOM 3719 C C . PRO A 1 470 ? -17.165 5.249 -3.073 1.00 87.75 470 PRO A C 1
ATOM 3721 O O . PRO A 1 470 ? -16.567 5.884 -3.938 1.00 87.75 470 PRO A O 1
ATOM 3724 N N . HIS A 1 471 ? -18.429 5.527 -2.736 1.00 85.44 471 HIS A N 1
ATOM 3725 C CA . HIS A 1 471 ? -19.216 6.574 -3.397 1.00 85.44 471 HIS A CA 1
ATOM 3726 C C . HIS A 1 471 ? -18.785 7.970 -2.961 1.00 85.44 471 HIS A C 1
ATOM 3728 O O . HIS A 1 471 ? -18.698 8.880 -3.779 1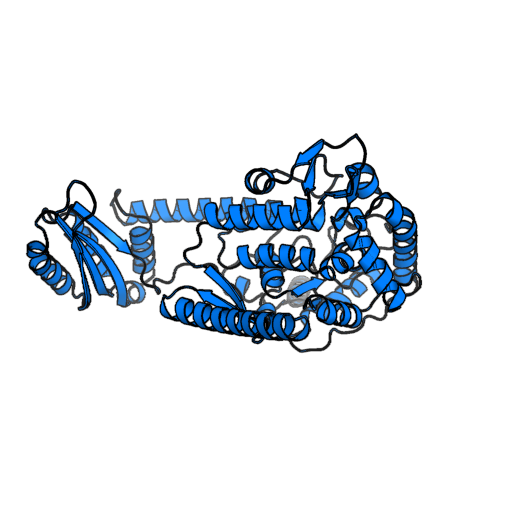.00 85.44 471 HIS A O 1
ATOM 3734 N N . THR A 1 472 ? -18.507 8.133 -1.668 1.00 84.38 472 THR A N 1
ATOM 3735 C CA . THR A 1 472 ? -18.079 9.415 -1.096 1.00 84.38 472 THR A CA 1
ATOM 3736 C C . THR A 1 472 ? -16.563 9.526 -0.971 1.00 84.38 472 THR A C 1
ATOM 3738 O O . THR A 1 472 ? -16.066 10.606 -0.674 1.00 84.38 472 THR A O 1
ATOM 3741 N N . GLN A 1 473 ? -15.828 8.429 -1.188 1.00 86.50 473 GLN A N 1
ATOM 3742 C CA . GLN A 1 473 ? -14.378 8.327 -0.992 1.00 86.50 473 GLN A CA 1
ATOM 3743 C C . GLN A 1 473 ? -13.944 8.712 0.433 1.00 86.50 473 GLN A C 1
ATOM 3745 O O . GLN A 1 473 ? -12.888 9.318 0.643 1.00 86.50 473 GLN A O 1
ATOM 3750 N N . ARG A 1 474 ? -14.780 8.367 1.422 1.00 87.88 474 ARG A N 1
ATOM 3751 C CA . ARG A 1 474 ? -14.571 8.677 2.843 1.00 87.88 474 ARG A CA 1
ATOM 3752 C C . ARG A 1 474 ? -14.359 7.428 3.677 1.00 87.88 474 ARG A C 1
ATOM 3754 O O . ARG A 1 474 ? -14.871 6.356 3.361 1.00 87.88 474 ARG A O 1
ATOM 3761 N N . ILE A 1 475 ? -13.653 7.616 4.784 1.00 89.88 475 ILE A N 1
ATOM 3762 C CA . ILE A 1 475 ? -13.596 6.654 5.877 1.00 89.88 475 ILE A CA 1
ATOM 3763 C C . ILE A 1 475 ? -14.677 7.009 6.893 1.00 89.88 475 ILE A C 1
ATOM 3765 O O . ILE A 1 475 ? -14.658 8.082 7.499 1.00 89.88 475 ILE A O 1
ATOM 3769 N N . GLU A 1 476 ? -15.608 6.086 7.084 1.00 85.62 476 GLU A N 1
ATOM 3770 C CA . GLU A 1 476 ? -16.643 6.125 8.108 1.00 85.62 476 GLU A CA 1
ATOM 3771 C C . GLU A 1 476 ? -16.112 5.444 9.374 1.00 85.62 476 GLU A C 1
ATOM 3773 O O . GLU A 1 476 ? -15.646 4.305 9.315 1.00 85.62 476 GLU A O 1
ATOM 3778 N N . VAL A 1 477 ? -16.173 6.134 10.517 1.00 84.69 477 VAL A N 1
ATOM 3779 C CA . VAL A 1 477 ? -15.926 5.508 11.827 1.00 84.69 477 VAL A CA 1
ATOM 3780 C C . VAL A 1 477 ? -17.222 4.942 12.346 1.00 84.69 477 VAL A C 1
ATOM 3782 O O . VAL A 1 477 ? -18.220 5.658 12.458 1.00 84.69 477 VAL A O 1
ATOM 3785 N N . LEU A 1 478 ? -17.175 3.670 12.704 1.00 81.81 478 LEU A N 1
ATOM 3786 C CA . LEU A 1 478 ? -18.254 2.974 13.374 1.00 81.81 478 LEU A CA 1
ATOM 3787 C C . LEU A 1 478 ? -17.994 3.046 14.885 1.00 81.81 478 LEU A C 1
ATOM 3789 O O . LEU A 1 478 ? -17.498 2.104 15.494 1.00 81.81 478 LEU A O 1
ATOM 3793 N N . ASP A 1 479 ? -18.277 4.216 15.458 1.00 74.19 479 ASP A N 1
ATOM 3794 C CA . ASP A 1 479 ? -18.103 4.578 16.876 1.00 74.19 479 ASP A CA 1
ATOM 3795 C C . ASP A 1 479 ? -19.442 4.705 17.629 1.00 74.19 479 ASP A C 1
ATOM 3797 O O . ASP A 1 479 ? -19.459 4.914 18.841 1.00 74.19 479 ASP A O 1
ATOM 3801 N N . SER A 1 480 ? -20.578 4.571 16.934 1.00 73.19 480 SER A N 1
ATOM 3802 C CA . SER A 1 480 ? -21.911 4.664 17.529 1.00 73.19 480 SER A CA 1
ATOM 3803 C C . SER A 1 480 ? -22.872 3.604 16.992 1.00 73.19 480 SER A C 1
ATOM 3805 O O . SER A 1 480 ? -22.770 3.154 15.847 1.00 73.19 480 SER A O 1
ATOM 3807 N N . VAL A 1 481 ? -23.845 3.228 17.830 1.00 77.75 481 VAL A N 1
ATOM 3808 C CA . VAL A 1 481 ? -24.902 2.265 17.475 1.00 77.75 481 VAL A CA 1
ATOM 3809 C C . VAL A 1 481 ? -25.719 2.769 16.285 1.00 77.75 481 VAL A C 1
ATOM 3811 O O . VAL A 1 481 ? -25.956 2.014 15.352 1.00 77.75 481 VAL A O 1
ATOM 3814 N N . GLU A 1 482 ? -26.064 4.056 16.260 1.00 76.00 482 GLU A N 1
ATOM 3815 C CA . GLU A 1 482 ? -26.839 4.668 15.173 1.00 76.00 482 GLU A CA 1
ATOM 3816 C C . GLU A 1 482 ? -26.123 4.562 13.814 1.00 76.00 482 GLU A C 1
ATOM 3818 O O . GLU A 1 482 ? -26.727 4.190 12.805 1.00 76.00 482 GLU A O 1
ATOM 3823 N N . ARG A 1 483 ? -24.809 4.834 13.774 1.00 73.56 483 ARG A N 1
ATOM 3824 C CA . ARG A 1 483 ? -24.015 4.692 12.541 1.00 73.56 483 ARG A CA 1
ATOM 3825 C C . ARG A 1 483 ? -23.958 3.240 12.078 1.00 73.56 483 ARG A C 1
ATOM 3827 O O . ARG A 1 483 ? -24.059 2.974 10.879 1.00 73.56 483 ARG A O 1
ATOM 3834 N N . LEU A 1 484 ? -23.829 2.305 13.019 1.00 79.88 484 LEU A N 1
ATOM 3835 C CA . LEU A 1 484 ? -23.849 0.879 12.720 1.00 79.88 484 LEU A CA 1
ATOM 3836 C C . LEU A 1 484 ? -25.217 0.432 12.178 1.00 79.88 484 LEU A C 1
ATOM 3838 O O . LEU A 1 484 ? -25.265 -0.253 11.160 1.00 79.88 484 LEU A O 1
ATOM 3842 N N . GLU A 1 485 ? -26.322 0.855 12.794 1.00 83.06 485 GLU A N 1
ATOM 3843 C CA . GLU A 1 485 ? -27.690 0.547 12.347 1.00 83.06 485 GLU A CA 1
ATOM 3844 C C . GLU A 1 485 ? -27.977 1.089 10.941 1.00 83.06 485 GLU A C 1
ATOM 3846 O O . GLU A 1 485 ? -28.566 0.391 10.108 1.00 83.06 485 GLU A O 1
ATOM 3851 N N . SER A 1 486 ? -27.504 2.301 10.638 1.00 82.44 486 SER A N 1
ATOM 3852 C CA . SER A 1 486 ? -27.596 2.887 9.298 1.00 82.44 486 SER A CA 1
ATOM 3853 C C . SER A 1 486 ? -26.837 2.050 8.258 1.00 82.44 486 SER A C 1
ATOM 3855 O O . SER A 1 486 ? -27.380 1.710 7.204 1.00 82.44 486 SER A O 1
ATOM 3857 N N . CYS A 1 487 ? -25.613 1.621 8.583 1.00 83.75 487 CYS A N 1
ATOM 3858 C CA . CYS A 1 487 ? -24.804 0.749 7.726 1.00 83.75 487 CYS A CA 1
ATOM 3859 C C . CYS A 1 487 ? -25.477 -0.616 7.486 1.00 83.75 487 CYS A C 1
ATOM 3861 O O . CYS A 1 487 ? -25.591 -1.067 6.343 1.00 83.75 487 CYS A O 1
ATOM 3863 N N . VAL A 1 488 ? -25.990 -1.251 8.545 1.00 88.81 488 VAL A N 1
ATOM 3864 C CA . VAL A 1 488 ? -26.725 -2.524 8.455 1.00 88.81 488 VAL A CA 1
ATOM 3865 C C . VAL A 1 488 ? -27.968 -2.375 7.577 1.00 88.81 488 VAL A C 1
ATOM 3867 O O . VAL A 1 488 ? -28.241 -3.236 6.741 1.00 88.81 488 VAL A O 1
ATOM 3870 N N . SER A 1 489 ? -28.691 -1.263 7.706 1.00 89.12 489 SER A N 1
ATOM 3871 C CA . SER A 1 489 ? -29.875 -0.978 6.890 1.00 89.12 489 SER A CA 1
ATOM 3872 C C . SER A 1 489 ? -29.537 -0.861 5.400 1.00 89.12 489 SER A C 1
ATOM 3874 O O . SER A 1 489 ? -30.250 -1.425 4.569 1.00 89.12 489 SER A O 1
ATOM 3876 N N . GLN A 1 490 ? -28.424 -0.205 5.053 1.00 86.44 490 GLN A N 1
ATOM 3877 C CA . GLN A 1 490 ? -27.937 -0.132 3.669 1.00 86.44 490 GLN A CA 1
ATOM 3878 C C . GLN A 1 490 ? -27.590 -1.518 3.110 1.00 86.44 490 GLN A C 1
ATOM 3880 O O . GLN A 1 490 ? -28.002 -1.860 2.004 1.00 86.44 490 GLN A O 1
ATOM 3885 N N . ILE A 1 491 ? -26.877 -2.347 3.879 1.00 88.94 491 ILE A N 1
ATOM 3886 C CA . ILE A 1 491 ? -26.504 -3.703 3.446 1.00 88.94 491 ILE A CA 1
ATOM 3887 C C . ILE A 1 491 ? -27.748 -4.582 3.264 1.00 88.94 491 ILE A C 1
ATOM 3889 O O . ILE A 1 491 ? -27.838 -5.330 2.292 1.00 88.94 491 ILE A O 1
ATOM 3893 N N . ASN A 1 492 ? -28.736 -4.469 4.153 1.00 92.62 492 ASN A N 1
ATOM 3894 C CA . ASN A 1 492 ? -29.992 -5.209 4.030 1.00 92.62 492 ASN A CA 1
ATOM 3895 C C . ASN A 1 492 ? -30.751 -4.859 2.742 1.00 92.62 492 ASN A C 1
ATOM 3897 O O . ASN A 1 492 ? -31.376 -5.739 2.149 1.00 92.62 492 ASN A O 1
ATOM 3901 N N . LEU A 1 493 ? -30.675 -3.606 2.283 1.00 92.69 493 LEU A N 1
ATOM 3902 C CA . LEU A 1 493 ? -31.269 -3.178 1.017 1.00 92.69 493 LEU A CA 1
ATOM 3903 C C . LEU A 1 493 ? -30.568 -3.826 -0.190 1.00 92.69 493 LEU A C 1
ATOM 3905 O O . LEU A 1 493 ? -31.240 -4.344 -1.082 1.00 92.69 493 LEU A O 1
ATOM 3909 N N . GLU A 1 494 ? -29.236 -3.901 -0.181 1.00 92.50 494 GLU A N 1
ATOM 3910 C CA . GLU A 1 494 ? -28.467 -4.621 -1.208 1.00 92.50 494 GLU A CA 1
ATOM 3911 C C . GLU A 1 494 ? -28.804 -6.122 -1.225 1.00 92.50 494 GLU A C 1
ATOM 3913 O O . GLU A 1 494 ? -29.096 -6.699 -2.276 1.00 92.50 494 GLU A O 1
ATOM 3918 N N . VAL A 1 495 ? -28.862 -6.760 -0.051 1.00 94.81 495 VAL A N 1
ATOM 3919 C CA . VAL A 1 495 ? -29.263 -8.172 0.083 1.00 94.81 495 VAL A CA 1
ATOM 3920 C C . VAL A 1 495 ? -30.690 -8.392 -0.430 1.00 94.81 495 VAL A C 1
ATOM 3922 O O . VAL A 1 495 ? -30.959 -9.384 -1.110 1.00 94.81 495 VAL A O 1
ATOM 3925 N N . LEU A 1 496 ? -31.610 -7.462 -0.162 1.00 95.25 496 LEU A N 1
ATOM 3926 C CA . LEU A 1 496 ? -32.972 -7.507 -0.689 1.00 95.25 496 LEU A CA 1
ATOM 3927 C C . LEU A 1 496 ? -32.990 -7.433 -2.223 1.00 95.25 496 LEU A C 1
ATOM 3929 O O . LEU A 1 496 ? -33.704 -8.211 -2.860 1.00 95.25 496 LEU A O 1
ATOM 3933 N N . HIS A 1 497 ? -32.200 -6.546 -2.833 1.00 94.31 497 HIS A N 1
ATOM 3934 C CA . HIS A 1 497 ? -32.080 -6.471 -4.291 1.00 94.31 497 HIS A CA 1
ATOM 3935 C C . HIS A 1 497 ? -31.551 -7.776 -4.895 1.00 94.31 497 HIS A C 1
ATOM 3937 O O . HIS A 1 497 ? -32.112 -8.257 -5.885 1.00 94.31 497 HIS A O 1
ATOM 3943 N N . LEU A 1 498 ? -30.549 -8.398 -4.269 1.00 94.62 498 LEU A N 1
ATOM 3944 C CA . LEU A 1 498 ? -30.017 -9.698 -4.688 1.00 94.62 498 LEU A CA 1
ATOM 3945 C C . LEU A 1 498 ? -31.056 -10.819 -4.559 1.00 94.62 498 LEU A C 1
ATOM 3947 O O . LEU A 1 498 ? -31.218 -11.619 -5.481 1.00 94.62 498 LEU A O 1
ATOM 3951 N N . ASN A 1 499 ? -31.815 -10.847 -3.463 1.00 94.62 499 ASN A N 1
ATOM 3952 C CA . ASN A 1 499 ? -32.898 -11.814 -3.273 1.00 94.62 499 ASN A CA 1
ATOM 3953 C C . ASN A 1 499 ? -34.004 -11.646 -4.323 1.00 94.62 499 ASN A C 1
ATOM 3955 O O . ASN A 1 499 ? -34.476 -12.632 -4.892 1.00 94.62 499 ASN A O 1
ATOM 3959 N N . ASN A 1 500 ? -34.377 -10.404 -4.640 1.00 95.31 500 ASN A N 1
ATOM 3960 C CA . ASN A 1 500 ? -35.343 -10.106 -5.695 1.00 95.31 500 ASN A CA 1
ATOM 3961 C C . ASN A 1 500 ? -34.832 -10.547 -7.074 1.00 95.31 500 ASN A C 1
ATOM 3963 O O . ASN A 1 500 ? -35.596 -11.104 -7.864 1.00 95.31 500 ASN A O 1
ATOM 3967 N N . ALA A 1 501 ? -33.548 -10.331 -7.370 1.00 94.94 501 ALA A N 1
ATOM 3968 C CA . ALA A 1 501 ? -32.926 -10.808 -8.603 1.00 94.94 501 ALA A CA 1
ATOM 3969 C C . ALA A 1 501 ? -32.936 -12.344 -8.681 1.00 94.94 501 ALA A C 1
ATOM 3971 O O . ALA A 1 501 ? -33.336 -12.906 -9.700 1.00 94.94 501 ALA A O 1
ATOM 3972 N N . LEU A 1 502 ? -32.588 -13.028 -7.587 1.00 94.12 502 LEU A N 1
ATOM 3973 C CA . LEU A 1 502 ? -32.618 -14.487 -7.502 1.00 94.12 502 LEU A CA 1
ATOM 3974 C C . LEU A 1 502 ? -34.031 -15.044 -7.729 1.00 94.12 502 LEU A C 1
ATOM 3976 O O . LEU A 1 502 ? -34.198 -16.017 -8.464 1.00 94.12 502 LEU A O 1
ATOM 3980 N N . ALA A 1 503 ? -35.052 -14.422 -7.136 1.00 93.56 503 ALA A N 1
ATOM 3981 C CA . ALA A 1 503 ? -36.446 -14.820 -7.319 1.00 93.56 503 ALA A CA 1
ATOM 3982 C C . ALA A 1 503 ? -36.913 -14.663 -8.779 1.00 93.56 503 ALA A C 1
ATOM 3984 O O . ALA A 1 503 ? -37.546 -15.573 -9.322 1.00 93.56 503 ALA A O 1
ATOM 3985 N N . LYS A 1 504 ? -36.554 -13.551 -9.438 1.00 93.81 504 LYS A N 1
ATOM 3986 C CA . LYS A 1 504 ? -36.848 -13.303 -10.863 1.00 93.81 504 LYS A CA 1
ATOM 3987 C C . LYS A 1 504 ? -36.154 -14.304 -11.789 1.00 93.81 504 LYS A C 1
ATOM 3989 O O . LYS A 1 504 ? -36.760 -14.789 -12.741 1.00 93.81 504 LYS A O 1
ATOM 3994 N N . LEU A 1 505 ? -34.896 -14.640 -11.505 1.00 93.31 505 LEU A N 1
ATOM 3995 C CA . LEU A 1 505 ? -34.168 -15.641 -12.285 1.00 93.31 505 LEU A CA 1
ATOM 3996 C C . LEU A 1 505 ? -34.805 -17.024 -12.117 1.00 93.31 505 LEU A C 1
ATOM 3998 O O . LEU A 1 505 ? -35.088 -17.679 -13.111 1.00 93.31 505 LEU A O 1
ATOM 4002 N N . ARG A 1 506 ? -35.133 -17.441 -10.887 1.00 91.56 506 ARG A N 1
ATOM 4003 C CA . ARG A 1 506 ? -35.790 -18.737 -10.628 1.00 91.56 506 ARG A CA 1
ATOM 4004 C C . ARG A 1 506 ? -37.134 -18.894 -11.339 1.00 91.56 506 ARG A C 1
ATOM 4006 O O . ARG A 1 506 ? -37.435 -19.985 -11.795 1.00 91.56 506 ARG A O 1
ATOM 4013 N N . THR A 1 507 ? -37.916 -17.822 -11.443 1.00 84.38 507 THR A N 1
ATOM 4014 C CA . THR A 1 507 ? -39.205 -17.826 -12.159 1.00 84.38 507 THR A CA 1
ATOM 4015 C C . THR A 1 507 ? -39.061 -17.805 -13.679 1.00 84.38 507 THR A C 1
ATOM 4017 O O . THR A 1 507 ? -39.992 -18.198 -14.361 1.00 84.38 507 THR A O 1
ATOM 4020 N N . SER A 1 508 ? -37.914 -17.381 -14.217 1.00 72.69 508 SER A N 1
ATOM 4021 C CA . SER A 1 508 ? -37.647 -17.392 -15.666 1.00 72.69 508 SER A CA 1
ATOM 4022 C C . SER A 1 508 ? -37.109 -18.741 -16.172 1.00 72.69 508 SER A C 1
ATOM 4024 O O . SER A 1 508 ? -37.077 -18.968 -17.378 1.00 72.69 508 SER A O 1
ATOM 4026 N N . PHE A 1 509 ? -36.658 -19.615 -15.263 1.00 62.59 509 PHE A N 1
ATOM 4027 C CA . PHE A 1 509 ? -36.150 -20.966 -15.551 1.00 62.59 509 PHE A CA 1
ATOM 4028 C C . PHE A 1 509 ? -37.096 -22.091 -15.085 1.00 62.59 509 PHE A C 1
ATOM 4030 O O . PHE A 1 509 ? -36.725 -23.263 -15.170 1.00 62.59 509 PHE A O 1
ATOM 4037 N N . ALA A 1 510 ? -38.278 -21.739 -14.573 1.00 52.00 510 ALA A N 1
ATOM 4038 C CA . ALA A 1 510 ? -39.386 -22.646 -14.273 1.00 52.00 510 ALA A CA 1
ATOM 4039 C C . ALA A 1 510 ? -40.459 -22.481 -15.351 1.00 52.00 510 ALA A C 1
ATOM 4041 O O . ALA A 1 510 ? -41.064 -23.509 -15.727 1.00 52.00 510 ALA A O 1
#

Solvent-accessible surface area (backbone atoms only — not comparable to full-atom values): 27969 Å² total; per-residue (Å²): 116,72,70,59,54,53,57,50,55,59,62,64,59,78,76,67,79,69,53,69,54,50,75,69,73,45,80,92,53,71,56,53,75,66,57,43,25,56,44,47,39,50,49,50,49,50,52,49,49,50,51,51,52,51,49,38,66,72,63,77,49,96,80,71,51,75,69,55,46,52,44,50,53,50,24,67,74,38,77,66,44,19,60,39,72,39,59,39,30,34,43,36,30,19,44,69,21,74,77,45,46,66,58,50,54,50,50,41,46,75,49,64,27,46,78,79,43,76,49,75,46,79,43,90,64,91,73,36,51,17,34,34,45,38,29,30,42,26,26,40,52,37,48,56,54,44,53,55,54,53,67,71,33,85,52,40,66,46,74,40,82,41,90,38,88,80,78,88,76,79,77,53,85,62,72,50,37,65,58,49,49,66,71,50,71,54,58,25,46,54,43,36,90,57,70,44,89,85,40,91,43,49,85,39,62,67,55,45,52,52,48,42,57,53,24,52,52,24,71,69,58,50,73,87,59,81,61,82,82,76,90,75,50,73,67,56,32,51,40,48,25,57,51,46,52,58,38,64,73,44,38,87,77,38,42,32,71,64,39,54,53,38,46,50,52,34,38,76,68,66,48,55,51,59,84,46,77,68,48,65,46,62,52,21,54,53,21,34,77,59,49,56,23,35,63,40,64,28,61,49,51,53,39,61,68,44,50,36,39,32,21,38,67,34,31,46,77,34,40,80,50,68,67,51,78,95,38,64,77,59,68,99,59,81,23,26,59,37,44,54,61,14,43,46,32,40,42,42,32,59,60,49,33,49,41,51,23,50,56,5,51,60,42,54,54,41,52,58,62,51,42,33,24,51,51,33,40,41,42,44,36,60,31,46,14,32,30,48,55,97,87,38,79,19,43,63,4,14,57,30,59,51,17,71,72,42,34,62,44,71,75,41,88,79,39,49,80,40,74,62,43,57,82,62,44,28,70,54,87,85,75,89,86,62,76,71,62,64,38,28,33,28,74,39,60,66,57,46,36,53,46,40,52,52,43,49,75,74,70,55,89,64,95,57,50,76,44,70,38,82,91,78,45,28,54,45,71,47,78,47,71,67,58,46,51,52,51,52,54,54,51,51,50,54,53,49,52,52,51,52,50,53,53,54,51,55,63,73,77,107

Mean predicted aligned error: 14.7 Å

Foldseek 3Di:
DVVVVVVVVVVVPDPDPPQVVVVVPDDQADDDQQVVLVVLCVVCVVVVVVLLVVLCVVVVDPDDDPVLSLLSSQLPPDVVSQFDKDWWKKKFFFQVPPVCVVVLVVLCVVLVKDWPDKDKDQDDDPRGGIIMITIIIHGSNSVSVSLVVSVPDPRTPDMDIDDDPDSDDDQDDADFFLQCLLSQQADHVCVDLQHDPPAPCNPPPVLSVVLVVQLVQLNPDGPPDQRDWDPDDQLLLQLQLVLLVVLVVCCVPFADPLLVVLVVVCVVVVQDDSRDPHTQNNLQVLLCVQANAGEGEHSFDTHLLSQLLSLLLNYHHAYAAGGDSVCSQDDLGCHNLLVVQQQSSQSSPNLSSVLSNLLSQLSHSFDSNVSLLSVLLCCQPQAFAWEDDPNAIHDRHSVLSSHVVLVVCSRDPQAAEAADQSVVSSPDDDDRPDHTNYHYYYHDSVRNSVNSVVCSVVPTPDPWGWDQDNVRSGIDTPNDPVSVVVVVVVVVVVVVVVVVVVVVVVVVVD

pLDDT: mean 81.28, std 19.37, range [25.59, 98.5]

Secondary structure (DSSP, 8-state):
-HHHHHHHHHHHTT-PPPPHHHHTTPPP----HHHHHHHHHHHHHHHHHHHHHHHHHHHT-TT--HHHHHHHHHHHS-HHHHH-EEEEEEEEEESSGGGGHHHHHHHHHHTTPEEEEEEEEE--STT-SEEEEEEEEEEHHHHHHHHHHHHT-TTEEEEEEE--S---S-PPP--SBGGGGGG---B-GGGSSSPPTTSTTSS-HHHHHHHHHHHHHHHH--TTSPPPP----HHHHHHHHHHHHHHHHHHHHHB-HHHHHHHHHHHHTT-SBTTBPPPHHHHHHHHHHHHS-EEEE-SSPBPHHHHHHHHHTTEEEE--PPPPTT-TT--SS--HHIIIIIIHHHHTSHHHHHHHHHHHHHHTT--HHHHHHHHHHHIIIIIT-EEEETTEEEE--HHHHT-HHHHHHHTSSSSEEEE--HHHHTT----SSS--SEEEEES-HHHHHHHHHHHHHHH---SSEEEEETTTTEEEEE-SHHHHHHHHHHHHHHHHHHHHHHHHHHHH--

Radius of gyration: 27.69 Å; Cα contacts (8 Å, |Δi|>4): 772; chains: 1; bounding box: 72×66×77 Å